Protein 4G9E (pdb70)

Nearest PDB structures (foldseek):
  4g8c-assembly1_A  TM=1.002E+00  e=3.676E-60  Ochrobactrum sp. T63
  4g9e-assembly2_B  TM=1.001E+00  e=2.141E-60  Ochrobactrum sp. T63
  4g8b-assembly2_B  TM=1.000E+00  e=3.129E-58  Ochrobactrum sp. T63
  4x00-assembly4_D  TM=8.350E-01  e=1.103E-16  Burkholderia cenocepacia J2315
  2yys-assembly2_B  TM=6.113E-01  e=2.308E-11  Thermus thermophilus HB8

Solvent-accessible surface area: 20676 Å² total; per-residue (Å²): 128,58,68,93,66,80,23,126,11,34,1,5,93,1,0,0,20,14,7,106,9,178,28,23,18,0,0,0,2,0,2,16,0,6,2,0,43,9,0,35,42,0,8,113,19,125,3,2,139,120,20,86,0,0,0,2,0,1,1,0,2,16,132,5,42,61,8,96,24,25,49,10,1,0,3,10,9,2,1,0,2,0,1,3,13,0,1,80,84,31,67,18,63,53,0,0,0,0,0,2,16,8,0,0,5,0,0,1,3,0,32,14,11,10,70,113,13,71,0,0,0,0,0,0,0,0,1,3,0,75,115,23,26,69,105,0,20,74,120,28,114,26,27,70,12,10,20,69,60,141,29,60,151,73,30,12,71,47,8,0,113,24,10,4,16,131,82,41,96,72,54,9,58,100,30,6,65,78,8,15,11,89,2,10,88,19,9,68,103,28,22,39,54,20,14,13,4,50,9,82,36,22,0,18,88,10,146,27,39,0,0,0,0,1,0,138,92,7,58,13,0,52,35,110,38,2,70,171,21,131,20,36,59,42,16,87,62,127,22,12,48,0,81,131,4,8,7,0,0,0,27,40,20,49,87,82,0,24,52,38,0,29,81,0,0,106,33,21,22,140,94,148,146,155,218,92,94,95,61,62,22,110,13,16,0,4,90,0,0,0,18,16,6,144,6,172,30,23,18,0,0,0,2,0,2,18,0,6,2,0,39,8,0,35,39,0,7,113,22,110,0,1,153,127,22,75,0,0,0,2,0,1,0,0,2,16,137,6,63,62,9,96,19,20,40,6,0,0,3,8,10,2,1,0,1,0,0,2,6,0,0,77,81,30,67,16,66,54,0,0,0,0,0,4,17,9,0,0,5,0,0,0,4,0,28,19,12,12,76,117,10,70,0,0,0,0,0,0,1,0,0,3,2,74,118,24,32,70,103,0,21,75,117,32,110,23,30,71,14,9,20,70,53,130,32,60,129,154,31,10,44,49,9,0,113,28,9,4,19,124,82,37,102,71,53,8,51,99,30,5,62,80,9,16,12,88,2,10,82,11,9,75,98,33,23,36,52,19,15,14,5,50,6,87,32,22,0,20,87,8,139,26,36,0,0,0,0,2,0,139,86,1,57,12,0,60,36,109,24,2,72,167,24,130,16,28,58,44,15,86,62,122,25,10,47,0,90,136,2,12,8,0,0,0,26,47,28,47,87,81,0,9,54,38,0,26,80,0,0,111,31,20,24,140,93,146,140,154,222

Structure (mmCIF, N/CA/C/O backbone):
data_4G9E
#
_entry.id   4G9E
#
_cell.length_a   42.164
_cell.length_b   129.523
_cell.length_c   44.312
_cell.angle_alpha   90.00
_cell.angle_beta   111.00
_cell.angle_gamma   90.00
#
_symmetry.space_group_name_H-M   'P 1 21 1'
#
loop_
_entity.id
_entity.type
_entity.pdbx_description
1 polymer 'Alpha/beta hydrolase fold protein'
2 non-polymer N-butanoyl-L-homoserine
3 water water
#
loop_
_atom_site.group_PDB
_atom_site.id
_atom_site.type_symbol
_atom_site.label_atom_id
_atom_site.label_alt_id
_atom_site.label_comp_id
_atom_site.label_asym_id
_atom_site.label_entity_id
_atom_site.label_seq_id
_atom_site.pdbx_PDB_ins_code
_atom_site.Cartn_x
_atom_site.Cartn_y
_atom_site.Cartn_z
_atom_site.occupancy
_atom_site.B_iso_or_equiv
_atom_site.auth_seq_id
_atom_site.auth_comp_id
_atom_site.auth_asym_id
_atom_site.auth_atom_id
_atom_site.pdbx_PDB_model_num
ATOM 1 N N . THR A 1 2 ? 12.594 18.933 18.389 1.00 23.78 2 THR A N 1
ATOM 2 C CA . THR A 1 2 ? 12.801 17.696 17.678 1.00 22.46 2 THR A CA 1
ATOM 3 C C . THR A 1 2 ? 12.103 16.539 18.420 1.00 20.11 2 THR A C 1
ATOM 4 O O . THR A 1 2 ? 12.323 16.368 19.585 1.00 21.60 2 THR A O 1
ATOM 8 N N . ILE A 1 3 ? 11.265 15.803 17.722 1.00 18.47 3 ILE A N 1
ATOM 9 C CA . ILE A 1 3 ? 10.715 14.571 18.266 1.00 16.92 3 ILE A CA 1
ATOM 10 C C . ILE A 1 3 ? 11.548 13.421 17.743 1.00 15.81 3 ILE A C 1
ATOM 11 O O . ILE A 1 3 ? 11.770 13.304 16.536 1.00 19.23 3 ILE A O 1
ATOM 16 N N . ASN A 1 4 ? 12.019 12.579 18.653 1.00 13.76 4 ASN A N 1
ATOM 17 C CA . ASN A 1 4 ? 12.833 11.441 18.269 1.00 15.11 4 ASN A CA 1
ATOM 18 C C . ASN A 1 4 ? 11.984 10.196 18.097 1.00 14.58 4 ASN A C 1
ATOM 19 O O . ASN A 1 4 ? 11.315 9.752 19.030 1.00 15.42 4 ASN A O 1
ATOM 24 N N . TYR A 1 5 ? 12.007 9.663 16.881 1.00 15.99 5 TYR A N 1
ATOM 25 C CA . TYR A 1 5 ? 11.255 8.475 16.523 1.00 15.94 5 TYR A CA 1
ATOM 26 C C . TYR A 1 5 ? 12.200 7.290 16.444 1.00 15.52 5 TYR A C 1
ATOM 27 O O . TYR A 1 5 ? 13.280 7.383 15.860 1.00 16.92 5 TYR A O 1
ATOM 36 N N . HIS A 1 6 ? 11.796 6.172 17.029 1.00 13.94 6 HIS A N 1
ATOM 37 C CA . HIS A 1 6 ? 12.569 4.953 16.869 1.00 14.07 6 HIS A CA 1
ATOM 38 C C . HIS A 1 6 ? 11.687 3.734 17.089 1.00 13.39 6 HIS A C 1
ATOM 39 O O . HIS A 1 6 ? 10.577 3.854 17.589 1.00 14.06 6 HIS A O 1
ATOM 46 N N . GLU A 1 7 ? 12.168 2.567 16.682 1.00 13.04 7 GLU A N 1
ATOM 47 C CA . GLU A 1 7 ? 11.371 1.352 16.764 1.00 14.05 7 GLU A CA 1
ATOM 48 C C . GLU A 1 7 ? 12.040 0.317 17.652 1.00 14.13 7 GLU A C 1
ATOM 49 O O . GLU A 1 7 ? 13.263 0.177 17.654 1.00 16.26 7 GLU A O 1
ATOM 55 N N . LEU A 1 8 ? 11.218 -0.385 18.424 1.00 12.52 8 LEU A N 1
ATOM 56 C CA . LEU A 1 8 ? 11.689 -1.428 19.322 1.00 12.88 8 LEU A CA 1
ATOM 57 C C . LEU A 1 8 ? 11.226 -2.791 18.842 1.00 13.80 8 LEU A C 1
ATOM 58 O O . LEU A 1 8 ? 10.067 -2.965 18.477 1.00 14.73 8 LEU A O 1
ATOM 63 N N . GLU A 1 9 ? 12.133 -3.760 18.858 1.00 14.36 9 GLU A N 1
ATOM 64 C CA . GLU A 1 9 ? 11.759 -5.141 18.608 1.00 15.77 9 GLU A CA 1
ATOM 65 C C . GLU A 1 9 ? 11.326 -5.763 19.928 1.00 14.86 9 GLU A C 1
ATOM 66 O O . GLU A 1 9 ? 12.149 -6.004 20.813 1.00 16.55 9 GLU A O 1
ATOM 72 N N . THR A 1 10 ? 10.027 -6.006 20.068 1.00 13.66 10 THR A N 1
ATOM 73 C CA . THR A 1 10 ? 9.497 -6.568 21.300 1.00 12.04 10 THR A CA 1
ATOM 74 C C . THR A 1 10 ? 8.892 -7.929 21.036 1.00 11.92 10 THR A C 1
ATOM 75 O O . THR A 1 10 ? 8.749 -8.350 19.887 1.00 13.56 10 THR A O 1
ATOM 79 N N . SER A 1 11 ? 8.511 -8.610 22.107 1.00 11.73 11 SER A N 1
ATOM 80 C CA . SER A 1 11 ? 7.885 -9.917 21.979 1.00 12.35 11 SER A CA 1
ATOM 81 C C . SER A 1 11 ? 6.526 -9.838 21.298 1.00 11.72 11 SER A C 1
ATOM 82 O O . SER A 1 11 ? 6.002 -10.863 20.861 1.00 13.20 11 SER A O 1
ATOM 85 N N . HIS A 1 12 ? 5.969 -8.630 21.206 1.00 11.71 12 HIS A N 1
ATOM 86 C CA . HIS A 1 12 ? 4.671 -8.418 20.584 1.00 12.68 12 HIS A CA 1
ATOM 87 C C . HIS A 1 12 ? 4.783 -8.037 19.116 1.00 12.94 12 HIS A C 1
ATOM 88 O O . HIS A 1 12 ? 3.790 -8.055 18.384 1.00 15.17 12 HIS A O 1
ATOM 95 N N . GLY A 1 13 ? 5.987 -7.678 18.692 1.00 12.66 13 GLY A N 1
ATOM 96 C CA . GLY A 1 13 ? 6.188 -7.123 17.369 1.00 13.35 13 GLY A CA 1
ATOM 97 C C . GLY A 1 13 ? 7.060 -5.884 17.436 1.00 13.34 13 GLY A C 1
ATOM 98 O O . GLY A 1 13 ? 7.633 -5.565 18.476 1.00 13.07 13 GLY A O 1
ATOM 99 N N . ARG A 1 14 ? 7.173 -5.185 16.317 1.00 12.91 14 ARG A N 1
ATOM 100 C CA . ARG A 1 14 ? 8.002 -3.993 16.265 1.00 13.49 14 ARG A CA 1
ATOM 101 C C . ARG A 1 14 ? 7.149 -2.794 16.648 1.00 12.34 14 ARG A C 1
ATOM 102 O O . ARG A 1 14 ? 6.175 -2.483 15.975 1.00 14.66 14 ARG A O 1
ATOM 110 N N . ILE A 1 15 ? 7.520 -2.137 17.740 1.00 11.17 15 ILE A N 1
ATOM 111 C CA A ILE A 1 15 ? 6.716 -1.043 18.261 0.57 11.13 15 ILE A CA 1
ATOM 112 C CA B ILE A 1 15 ? 6.740 -1.042 18.310 0.43 10.80 15 ILE A CA 1
ATOM 113 C C . ILE A 1 15 ? 7.377 0.308 18.011 1.00 10.55 15 ILE A C 1
ATOM 114 O O . ILE A 1 15 ? 8.544 0.527 18.344 1.00 12.04 15 ILE A O 1
ATOM 123 N N . ALA A 1 16 ? 6.614 1.204 17.395 1.00 10.03 16 ALA A N 1
ATOM 124 C CA . ALA A 1 16 ? 7.078 2.554 17.115 1.00 11.18 16 ALA A CA 1
ATOM 125 C C . ALA A 1 16 ? 6.979 3.406 18.377 1.00 10.35 16 ALA A C 1
ATOM 126 O O . ALA A 1 16 ? 5.985 3.335 19.103 1.00 10.38 16 ALA A O 1
ATOM 128 N N . VAL A 1 17 ? 8.004 4.220 18.626 1.00 10.24 17 VAL A N 1
ATOM 129 C CA . VAL A 1 17 ? 8.064 5.070 19.811 1.00 11.01 17 VAL A CA 1
ATOM 130 C C . VAL A 1 17 ? 8.469 6.490 19.427 1.00 11.13 17 VAL A C 1
ATOM 131 O O . VAL A 1 17 ? 9.446 6.684 18.711 1.00 12.53 17 VAL A O 1
ATOM 135 N N . ARG A 1 18 ? 7.706 7.472 19.897 1.00 10.99 18 ARG A N 1
ATOM 136 C CA . ARG A 1 18 ? 8.056 8.880 19.731 1.00 10.39 18 ARG A CA 1
ATOM 137 C C . ARG A 1 18 ? 8.428 9.421 21.090 1.00 9.96 18 ARG A C 1
ATOM 138 O O . ARG A 1 18 ? 7.728 9.162 22.063 1.00 10.92 18 ARG A O 1
ATOM 146 N N . GLU A 1 19 ? 9.512 10.186 21.156 1.00 10.36 19 GLU A N 1
ATOM 147 C CA . GLU A 1 19 ? 9.915 10.802 22.411 1.00 10.44 19 GLU A CA 1
ATOM 148 C C . GLU A 1 19 ? 10.261 12.264 22.200 1.00 10.88 19 GLU A C 1
ATOM 149 O O . GLU A 1 19 ? 10.933 12.629 21.231 1.00 13.24 19 GLU A O 1
ATOM 155 N N . SER A 1 20 ? 9.810 13.106 23.118 1.00 10.25 20 SER A N 1
ATOM 156 C CA . SER A 1 20 ? 10.273 14.483 23.144 1.00 10.81 20 SER A CA 1
ATOM 157 C C . SER A 1 20 ? 11.667 14.544 23.777 1.00 10.95 20 SER A C 1
ATOM 158 O O . SER A 1 20 ? 12.158 13.552 24.322 1.00 11.61 20 SER A O 1
ATOM 161 N N . GLU A 1 21 ? 12.303 15.709 23.698 1.00 12.78 21 GLU A N 1
ATOM 162 C CA . GLU A 1 21 ? 13.640 15.890 24.257 1.00 13.38 21 GLU A CA 1
ATOM 163 C C . GLU A 1 21 ? 13.622 16.541 25.637 1.00 12.74 21 GLU A C 1
ATOM 164 O O . GLU A 1 21 ? 14.649 16.996 26.123 1.00 13.49 21 GLU A O 1
ATOM 170 N N . GLY A 1 22 ? 12.460 16.567 26.281 1.00 12.18 22 GLY A N 1
ATOM 171 C CA . GLY A 1 22 ? 12.368 17.103 27.626 1.00 11.64 22 GLY A CA 1
ATOM 172 C C . GLY A 1 22 ? 13.302 16.409 28.600 1.00 11.62 22 GLY A C 1
ATOM 173 O O . GLY A 1 22 ? 13.472 15.188 28.551 1.00 12.86 22 GLY A O 1
ATOM 174 N N . GLU A 1 23 ? 13.900 17.199 29.485 1.00 11.56 23 GLU A N 1
ATOM 175 C CA . GLU A 1 23 ? 14.855 16.710 30.478 1.00 12.99 23 GLU A CA 1
ATOM 176 C C . GLU A 1 23 ? 14.184 16.220 31.751 1.00 12.24 23 GLU A C 1
ATOM 177 O O . GLU A 1 23 ? 14.825 15.589 32.586 1.00 14.28 23 GLU A O 1
ATOM 183 N N . GLY A 1 24 ? 12.905 16.537 31.911 1.00 10.96 24 GLY A N 1
ATOM 184 C CA . GLY A 1 24 ? 12.201 16.250 33.144 1.00 11.46 24 GLY A CA 1
ATOM 185 C C . GLY A 1 24 ? 11.691 14.829 33.239 1.00 10.58 24 GLY A C 1
ATOM 186 O O . GLY A 1 24 ? 11.954 13.993 32.372 1.00 12.30 24 GLY A O 1
ATOM 187 N N . ALA A 1 25 ? 10.947 14.569 34.308 1.00 9.82 25 ALA A N 1
ATOM 188 C CA . ALA A 1 25 ? 10.355 13.263 34.559 1.00 10.53 25 ALA A CA 1
ATOM 189 C C . ALA A 1 25 ? 9.604 12.722 33.336 1.00 9.90 25 ALA A C 1
ATOM 190 O O . ALA A 1 25 ? 9.008 13.470 32.570 1.00 10.94 25 ALA A O 1
ATOM 192 N N . PRO A 1 26 ? 9.630 11.402 33.145 1.00 9.00 26 PRO A N 1
ATOM 193 C CA . PRO A 1 26 ? 8.955 10.810 31.987 1.00 9.21 26 PRO A CA 1
ATOM 194 C C . PRO A 1 26 ? 7.438 10.678 32.136 1.00 8.25 26 PRO A C 1
ATOM 195 O O . PRO A 1 26 ? 6.918 10.399 33.219 1.00 8.45 26 PRO A O 1
ATOM 199 N N . LEU A 1 27 ? 6.753 10.866 31.010 1.00 8.02 27 LEU A N 1
ATOM 200 C CA . LEU A 1 27 ? 5.314 10.682 30.875 1.00 7.34 27 LEU A CA 1
ATOM 201 C C . LEU A 1 27 ? 5.074 9.731 29.714 1.00 7.51 27 LEU A C 1
ATOM 202 O O . LEU A 1 27 ? 5.437 10.041 28.581 1.00 9.04 27 LEU A O 1
ATOM 207 N N . LEU A 1 28 ? 4.482 8.576 30.000 1.00 7.41 28 LEU A N 1
ATOM 208 C CA . LEU A 1 28 ? 4.038 7.664 28.958 1.00 7.69 28 LEU A CA 1
ATOM 209 C C . LEU A 1 28 ? 2.608 8.036 28.592 1.00 6.71 28 LEU A C 1
ATOM 210 O O . LEU A 1 28 ? 1.740 8.060 29.460 1.00 8.02 28 LEU A O 1
ATOM 215 N N . MET A 1 29 ? 2.371 8.336 27.317 1.00 7.14 29 MET A N 1
ATOM 216 C CA . MET A 1 29 ? 1.029 8.634 26.821 1.00 6.58 29 MET A CA 1
ATOM 217 C C . MET A 1 29 ? 0.575 7.473 25.950 1.00 6.83 29 MET A C 1
ATOM 218 O O . MET A 1 29 ? 1.277 7.112 25.005 1.00 7.92 29 MET A O 1
ATOM 223 N N . ILE A 1 30 ? -0.585 6.900 26.273 1.00 6.54 30 ILE A N 1
ATOM 224 C CA . ILE A 1 30 ? -1.099 5.722 25.580 1.00 6.48 30 ILE A CA 1
ATOM 225 C C . ILE A 1 30 ? -2.374 6.095 24.826 1.00 6.38 30 ILE A C 1
ATOM 226 O O . ILE A 1 30 ? -3.363 6.518 25.426 1.00 6.90 30 ILE A O 1
ATOM 231 N N . HIS A 1 31 ? -2.331 5.935 23.507 1.00 6.94 31 HIS A N 1
ATOM 232 C CA . HIS A 1 31 ? -3.433 6.328 22.635 1.00 7.00 31 HIS A CA 1
ATOM 233 C C . HIS A 1 31 ? -4.635 5.386 22.707 1.00 7.54 31 HIS A C 1
ATOM 234 O O . HIS A 1 31 ? -4.611 4.338 23.362 1.00 8.60 31 HIS A O 1
ATOM 241 N N . GLY A 1 32 ? -5.694 5.787 22.011 1.00 8.46 32 GLY A N 1
ATOM 242 C CA . GLY A 1 32 ? -6.954 5.072 22.028 1.00 9.95 32 GLY A CA 1
ATOM 243 C C . GLY A 1 32 ? -7.161 4.094 20.889 1.00 8.75 32 GLY A C 1
ATOM 244 O O . GLY A 1 32 ? -6.280 3.856 20.062 1.00 8.71 32 GLY A O 1
ATOM 245 N N . ASN A 1 33 ? -8.354 3.520 20.871 1.00 8.80 33 ASN A N 1
ATOM 246 C CA . ASN A 1 33 ? -8.760 2.536 19.879 1.00 9.30 33 ASN A CA 1
ATOM 247 C C . ASN A 1 33 ? -8.593 3.092 18.465 1.00 9.28 33 ASN A C 1
ATOM 248 O O . ASN A 1 33 ? -9.162 4.134 18.126 1.00 10.17 33 ASN A O 1
ATOM 253 N N . SER A 1 34 ? -7.795 2.399 17.654 1.00 9.68 34 SER A N 1
ATOM 254 C CA . SER A 1 34 ? -7.601 2.745 16.244 1.00 9.90 34 SER A CA 1
ATOM 255 C C . SER A 1 34 ? -6.860 4.058 16.037 1.00 9.76 34 SER A C 1
ATOM 256 O O . SER A 1 34 ? -6.907 4.635 14.951 1.00 11.49 34 SER A O 1
ATOM 259 N N . SER A 1 35 ? -6.166 4.518 17.075 1.00 9.47 35 SER A N 1
ATOM 260 C CA . SER A 1 35 ? -5.413 5.760 16.980 1.00 9.80 35 SER A CA 1
ATOM 261 C C . SER A 1 35 ? -3.919 5.460 16.890 1.00 9.21 35 SER A C 1
ATOM 262 O O . SER A 1 35 ? -3.514 4.385 16.443 1.00 9.75 35 SER A O 1
ATOM 265 N N A SER A 1 36 ? -3.114 6.428 17.315 0.60 9.30 36 SER A N 1
ATOM 266 N N B SER A 1 36 ? -3.105 6.422 17.300 0.40 9.18 36 SER A N 1
ATOM 267 C CA A SER A 1 36 ? -1.662 6.362 17.233 0.60 9.67 36 SER A CA 1
ATOM 268 C CA B SER A 1 36 ? -1.665 6.234 17.363 0.40 9.52 36 SER A CA 1
ATOM 269 C C A SER A 1 36 ? -1.087 7.362 18.230 0.60 9.36 36 SER A C 1
ATOM 270 C C B SER A 1 36 ? -1.074 7.349 18.204 0.40 9.07 36 SER A C 1
ATOM 271 O O A SER A 1 36 ? -1.757 8.332 18.583 0.60 9.11 36 SER A O 1
ATOM 272 O O B SER A 1 36 ? -1.707 8.387 18.404 0.40 8.65 36 SER A O 1
ATOM 277 N N . GLY A 1 37 ? 0.144 7.136 18.685 1.00 9.60 37 GLY A N 1
ATOM 278 C CA . GLY A 1 37 ? 0.832 8.121 19.507 1.00 9.36 37 GLY A CA 1
ATOM 279 C C . GLY A 1 37 ? 1.001 9.469 18.817 1.00 9.48 37 GLY A C 1
ATOM 280 O O . GLY A 1 37 ? 1.200 10.491 19.477 1.00 9.41 37 GLY A O 1
ATOM 281 N N . ALA A 1 38 ? 0.927 9.486 17.489 1.00 10.16 38 ALA A N 1
ATOM 282 C CA . ALA A 1 38 ? 1.009 10.734 16.727 1.00 11.06 38 ALA A CA 1
ATOM 283 C C . ALA A 1 38 ? -0.103 11.712 17.113 1.00 10.43 38 ALA A C 1
ATOM 284 O O . ALA A 1 38 ? 0.037 12.923 16.933 1.00 10.63 38 ALA A O 1
ATOM 286 N N . ILE A 1 39 ? -1.198 11.187 17.663 1.00 9.62 39 ILE A N 1
ATOM 287 C CA . ILE A 1 39 ? -2.341 12.010 18.067 1.00 9.41 39 ILE A CA 1
ATOM 288 C C . ILE A 1 39 ? -1.958 12.988 19.179 1.00 8.99 39 ILE A C 1
ATOM 289 O O . ILE A 1 39 ? -2.629 13.997 19.394 1.00 9.71 39 ILE A O 1
ATOM 294 N N . PHE A 1 40 ? -0.867 12.690 19.879 1.00 8.56 40 PHE A N 1
ATOM 295 C CA . PHE A 1 40 ? -0.418 13.510 21.002 1.00 9.52 40 PHE A CA 1
ATOM 296 C C . PHE A 1 40 ? 0.574 14.596 20.594 1.00 9.97 40 PHE A C 1
ATOM 297 O O . PHE A 1 40 ? 1.285 15.151 21.432 1.00 10.06 40 PHE A O 1
ATOM 305 N N . ALA A 1 41 ? 0.602 14.917 19.307 1.00 10.78 41 ALA A N 1
ATOM 306 C CA . ALA A 1 41 ? 1.410 16.030 18.812 1.00 11.77 41 ALA A CA 1
ATOM 307 C C . ALA A 1 41 ? 1.360 17.289 19.694 1.00 11.12 41 ALA A C 1
ATOM 308 O O . ALA A 1 41 ? 2.391 17.908 19.932 1.00 11.59 41 ALA A O 1
ATOM 310 N N . PRO A 1 42 ? 0.164 17.696 20.167 1.00 10.77 42 PRO A N 1
ATOM 311 C CA . PRO A 1 42 ? 0.156 18.939 20.960 1.00 10.72 42 PRO A CA 1
ATOM 312 C C . PRO A 1 42 ? 1.017 18.854 22.222 1.00 10.92 42 PRO A C 1
ATOM 313 O O . PRO A 1 42 ? 1.624 19.846 22.623 1.00 12.21 42 PRO A O 1
ATOM 317 N N . GLN A 1 43 ? 1.059 17.678 22.839 1.00 9.39 43 GLN A N 1
ATOM 318 C CA . GLN A 1 43 ? 1.866 17.466 24.029 1.00 9.42 43 GLN A CA 1
ATOM 319 C C . GLN A 1 43 ? 3.321 17.205 23.667 1.00 10.04 43 GLN A C 1
ATOM 320 O O . GLN A 1 43 ? 4.218 17.796 24.264 1.00 12.70 43 GLN A O 1
ATOM 326 N N . LEU A 1 44 ? 3.559 16.341 22.685 1.00 10.23 44 LEU A N 1
ATOM 327 C CA . LEU A 1 44 ? 4.921 16.048 22.248 1.00 11.28 44 LEU A CA 1
ATOM 328 C C . LEU A 1 44 ? 5.690 17.304 21.868 1.00 12.40 44 LEU A C 1
ATOM 329 O O . LEU A 1 44 ? 6.845 17.465 22.242 1.00 13.56 44 LEU A O 1
ATOM 334 N N . GLU A 1 45 ? 5.039 18.180 21.111 1.00 12.45 45 GLU A N 1
ATOM 335 C CA . GLU A 1 45 ? 5.698 19.328 20.498 1.00 14.68 45 GLU A CA 1
ATOM 336 C C . GLU A 1 45 ? 5.520 20.630 21.275 1.00 14.95 45 GLU A C 1
ATOM 337 O O . GLU A 1 45 ? 6.167 21.631 20.971 1.00 18.63 45 GLU A O 1
ATOM 343 N N . GLY A 1 46 ? 4.637 20.618 22.266 1.00 12.62 46 GLY A N 1
ATOM 344 C CA . GLY A 1 46 ? 4.335 21.809 23.038 1.00 12.80 46 GLY A CA 1
ATOM 345 C C . GLY A 1 46 ? 5.038 21.876 24.377 1.00 12.72 46 GLY A C 1
ATOM 346 O O . GLY A 1 46 ? 6.053 21.214 24.599 1.00 13.30 46 GLY A O 1
ATOM 347 N N . GLU A 1 47 ? 4.462 22.669 25.267 1.00 13.58 47 GLU A N 1
ATOM 348 C CA . GLU A 1 47 ? 5.106 22.965 26.543 1.00 14.94 47 GLU A CA 1
ATOM 349 C C . GLU A 1 47 ? 5.326 21.682 27.395 1.00 12.74 47 GLU A C 1
ATOM 350 O O . GLU A 1 47 ? 6.301 21.573 28.114 1.00 13.55 47 GLU A O 1
ATOM 356 N N . ILE A 1 48 ? 4.386 20.739 27.286 1.00 11.52 48 ILE A N 1
ATOM 357 C CA . ILE A 1 48 ? 4.516 19.512 28.056 1.00 10.73 48 ILE A CA 1
ATOM 358 C C . ILE A 1 48 ? 5.790 18.762 27.644 1.00 9.78 48 ILE A C 1
ATOM 359 O O . ILE A 1 48 ? 6.618 18.405 28.488 1.00 10.37 48 ILE A O 1
ATOM 364 N N . GLY A 1 49 ? 5.937 18.533 26.341 1.00 9.93 49 GLY A N 1
ATOM 365 C CA . GLY A 1 49 ? 7.076 17.812 25.802 1.00 9.86 49 GLY A CA 1
ATOM 366 C C . GLY A 1 49 ? 8.394 18.553 25.873 1.00 9.84 49 GLY A C 1
ATOM 367 O O . GLY A 1 49 ? 9.463 17.933 25.855 1.00 10.19 49 GLY A O 1
ATOM 368 N N . LYS A 1 50 ? 8.332 19.878 25.920 1.00 11.06 50 LYS A N 1
ATOM 369 C CA . LYS A 1 50 ? 9.557 20.652 26.097 1.00 11.73 50 LYS A CA 1
ATOM 370 C C . LYS A 1 50 ? 10.145 20.501 27.491 1.00 11.24 50 LYS A C 1
ATOM 371 O O . LYS A 1 50 ? 11.325 20.524 27.629 1.00 12.79 50 LYS A O 1
ATOM 377 N N A LYS A 1 51 ? 9.294 20.300 28.486 0.52 9.99 51 LYS A N 1
ATOM 378 N N B LYS A 1 51 ? 9.285 20.290 28.483 0.48 10.92 51 LYS A N 1
ATOM 379 C CA A LYS A 1 51 ? 9.788 20.147 29.848 0.52 9.19 51 LYS A CA 1
ATOM 380 C CA B LYS A 1 51 ? 9.727 20.183 29.874 0.48 11.11 51 LYS A CA 1
ATOM 381 C C A LYS A 1 51 ? 10.031 18.693 30.224 0.52 8.80 51 LYS A C 1
ATOM 382 C C B LYS A 1 51 ? 9.947 18.746 30.347 0.48 9.92 51 LYS A C 1
ATOM 383 O O A LYS A 1 51 ? 11.096 18.337 30.740 0.52 9.42 51 LYS A O 1
ATOM 384 O O B LYS A 1 51 ? 10.920 18.456 31.053 0.48 10.35 51 LYS A O 1
ATOM 395 N N . TRP A 1 52 ? 9.025 17.863 29.971 1.00 9.30 52 TRP A N 1
ATOM 396 C CA . TRP A 1 52 ? 9.029 16.487 30.429 1.00 8.67 52 TRP A CA 1
ATOM 397 C C . TRP A 1 52 ? 9.336 15.558 29.275 1.00 8.38 52 TRP A C 1
ATOM 398 O O . TRP A 1 52 ? 9.115 15.902 28.115 1.00 9.42 52 TRP A O 1
ATOM 409 N N . ARG A 1 53 ? 9.872 14.383 29.595 1.00 8.68 53 ARG A N 1
ATOM 410 C CA . ARG A 1 53 ? 10.173 13.393 28.571 1.00 8.70 53 ARG A CA 1
ATOM 411 C C . ARG A 1 53 ? 8.891 12.652 28.204 1.00 8.58 53 ARG A C 1
ATOM 412 O O . ARG A 1 53 ? 8.495 11.697 28.869 1.00 9.21 53 ARG A O 1
ATOM 420 N N . VAL A 1 54 ? 8.230 13.121 27.153 1.00 8.67 54 VAL A N 1
ATOM 421 C CA . VAL A 1 54 ? 6.977 12.522 26.713 1.00 8.94 54 VAL A CA 1
ATOM 422 C C . VAL A 1 54 ? 7.273 11.357 25.774 1.00 8.66 54 VAL A C 1
ATOM 423 O O . VAL A 1 54 ? 8.029 11.504 24.810 1.00 9.69 54 VAL A O 1
ATOM 427 N N . ILE A 1 55 ? 6.687 10.201 26.082 1.00 8.33 55 ILE A N 1
ATOM 428 C CA . ILE A 1 55 ? 6.889 8.968 25.329 1.00 8.89 55 ILE A CA 1
ATOM 429 C C . ILE A 1 55 ? 5.531 8.532 24.809 1.00 7.82 55 ILE A C 1
ATOM 430 O O . ILE A 1 55 ? 4.626 8.280 25.598 1.00 8.05 55 ILE A O 1
ATOM 435 N N . ALA A 1 56 ? 5.390 8.466 23.485 1.00 8.24 56 ALA A N 1
ATOM 436 C CA . ALA A 1 56 ? 4.099 8.183 22.851 1.00 8.82 56 ALA A CA 1
ATOM 437 C C . ALA A 1 56 ? 4.254 7.066 21.831 1.00 9.08 56 ALA A C 1
ATOM 438 O O . ALA A 1 56 ? 4.526 7.327 20.659 1.00 10.53 56 ALA A O 1
ATOM 440 N N . PRO A 1 57 ? 4.111 5.811 22.281 1.00 8.58 57 PRO A N 1
ATOM 441 C CA . PRO A 1 57 ? 4.266 4.675 21.367 1.00 9.66 57 PRO A CA 1
ATOM 442 C C . PRO A 1 57 ? 3.005 4.406 20.570 1.00 9.57 57 PRO A C 1
ATOM 443 O O . PRO A 1 57 ? 1.958 4.994 20.810 1.00 10.97 57 PRO A O 1
ATOM 447 N N . ASP A 1 58 ? 3.123 3.501 19.611 1.00 8.88 58 ASP A N 1
ATOM 448 C CA . ASP A 1 58 ? 1.965 2.957 18.922 1.00 9.04 58 ASP A CA 1
ATOM 449 C C . ASP A 1 58 ? 1.731 1.534 19.413 1.00 8.86 58 ASP A C 1
ATOM 450 O O . ASP A 1 58 ? 2.647 0.710 19.426 1.00 9.33 58 ASP A O 1
ATOM 455 N N . LEU A 1 59 ? 0.508 1.249 19.840 1.00 8.27 59 LEU A N 1
ATOM 456 C CA . LEU A 1 59 ? 0.158 -0.113 20.215 1.00 8.47 59 LEU A CA 1
ATOM 457 C C . LEU A 1 59 ? 0.356 -1.066 19.043 1.00 8.66 59 LEU A C 1
ATOM 458 O O . LEU A 1 59 ? 0.226 -0.666 17.883 1.00 8.76 59 LEU A O 1
ATOM 463 N N . PRO A 1 60 ? 0.648 -2.340 19.335 1.00 8.42 60 PRO A N 1
ATOM 464 C CA . PRO A 1 60 ? 0.617 -3.349 18.272 1.00 9.66 60 PRO A CA 1
ATOM 465 C C . PRO A 1 60 ? -0.671 -3.203 17.465 1.00 9.30 60 PRO A C 1
ATOM 466 O O . PRO A 1 60 ? -1.732 -2.957 18.039 1.00 9.73 60 PRO A O 1
ATOM 470 N N . GLY A 1 61 ? -0.573 -3.359 16.147 1.00 9.75 61 GLY A N 1
ATOM 471 C CA . GLY A 1 61 ? -1.725 -3.251 15.269 1.00 10.21 61 GLY A CA 1
ATOM 472 C C . GLY A 1 61 ? -2.164 -1.834 14.946 1.00 9.91 61 GLY A C 1
ATOM 473 O O . GLY A 1 61 ? -3.149 -1.652 14.237 1.00 10.91 61 GLY A O 1
ATOM 474 N N . HIS A 1 62 ? -1.440 -0.843 15.466 1.00 9.99 62 HIS A N 1
ATOM 475 C CA . HIS A 1 62 ? -1.817 0.558 15.336 1.00 9.86 62 HIS A CA 1
ATOM 476 C C . HIS A 1 62 ? -0.658 1.403 14.821 1.00 9.82 62 HIS A C 1
ATOM 477 O O . HIS A 1 62 ? 0.513 1.078 15.026 1.00 9.88 62 HIS A O 1
ATOM 484 N N . GLY A 1 63 ? -0.991 2.517 14.182 1.00 10.51 63 GLY A N 1
ATOM 485 C CA . GLY A 1 63 ? 0.015 3.475 13.768 1.00 11.20 63 GLY A CA 1
ATOM 486 C C . GLY A 1 63 ? 1.146 2.858 12.971 1.00 11.20 63 GLY A C 1
ATOM 487 O O . GLY A 1 63 ? 0.924 2.108 12.017 1.00 11.83 63 GLY A O 1
ATOM 488 N N . LYS A 1 64 ? 2.353 3.201 13.344 1.00 11.22 64 LYS A N 1
ATOM 489 C CA . LYS A 1 64 ? 3.561 2.749 12.678 1.00 12.80 64 LYS A CA 1
ATOM 490 C C . LYS A 1 64 ? 4.135 1.448 13.294 1.00 12.89 64 LYS A C 1
ATOM 491 O O . LYS A 1 64 ? 5.159 0.999 12.908 1.00 15.28 64 LYS A O 1
ATOM 497 N N . SER A 1 65 ? 3.466 0.895 14.290 1.00 11.18 65 SER A N 1
ATOM 498 C CA . SER A 1 65 ? 3.858 -0.407 14.814 1.00 11.19 65 SER A CA 1
ATOM 499 C C . SER A 1 65 ? 3.391 -1.490 13.861 1.00 10.91 65 SER A C 1
ATOM 500 O O . SER A 1 65 ? 2.481 -1.270 13.069 1.00 11.99 65 SER A O 1
ATOM 503 N N . THR A 1 66 ? 4.016 -2.660 13.933 1.00 11.69 66 THR A N 1
ATOM 504 C CA . THR A 1 66 ? 3.542 -3.794 13.154 1.00 11.92 66 THR A CA 1
ATOM 505 C C . THR A 1 66 ? 2.291 -4.359 13.796 1.00 11.22 66 THR A C 1
ATOM 506 O O . THR A 1 66 ? 1.989 -4.079 14.962 1.00 11.98 66 THR A O 1
ATOM 510 N N . ASP A 1 67 ? 1.549 -5.146 13.031 1.00 11.15 67 ASP A N 1
ATOM 511 C CA . ASP A 1 67 ? 0.516 -5.962 13.638 1.00 11.95 67 ASP A CA 1
ATOM 512 C C . ASP A 1 67 ? 1.173 -6.870 14.676 1.00 12.99 67 ASP A C 1
ATOM 513 O O . ASP A 1 67 ? 2.378 -7.117 14.632 1.00 14.05 67 ASP A O 1
ATOM 518 N N . ALA A 1 68 ? 0.384 -7.345 15.628 1.00 11.60 68 ALA A N 1
ATOM 519 C CA . ALA A 1 68 ? 0.900 -8.232 16.664 1.00 11.20 68 ALA A CA 1
ATOM 520 C C . ALA A 1 68 ? 1.422 -9.533 16.073 1.00 11.90 68 ALA A C 1
ATOM 521 O O . ALA A 1 68 ? 0.814 -10.106 15.169 1.00 13.48 68 ALA A O 1
ATOM 523 N N . ILE A 1 69 ? 2.536 -10.016 16.612 1.00 11.59 69 ILE A N 1
ATOM 524 C CA . ILE A 1 69 ? 3.024 -11.350 16.279 1.00 12.29 69 ILE A CA 1
ATOM 525 C C . ILE A 1 69 ? 1.934 -12.374 16.596 1.00 12.11 69 ILE A C 1
ATOM 526 O O . ILE A 1 69 ? 1.697 -13.305 15.824 1.00 13.57 69 ILE A O 1
ATOM 531 N N . ASP A 1 70 ? 1.263 -12.174 17.729 1.00 11.64 70 ASP A N 1
ATOM 532 C CA . ASP A 1 70 ? 0.221 -13.080 18.205 1.00 11.15 70 ASP A CA 1
ATOM 533 C C . ASP A 1 70 ? -0.981 -12.260 18.668 1.00 10.58 70 ASP A C 1
ATOM 534 O O . ASP A 1 70 ? -1.032 -11.814 19.815 1.00 10.79 70 ASP A O 1
ATOM 539 N N . PRO A 1 71 ? -1.950 -12.039 17.765 1.00 10.28 71 PRO A N 1
ATOM 540 C CA . PRO A 1 71 ? -3.153 -11.277 18.118 1.00 10.41 71 PRO A CA 1
ATOM 541 C C . PRO A 1 71 ? -3.861 -11.800 19.367 1.00 10.27 71 PRO A C 1
ATOM 542 O O . PRO A 1 71 ? -4.433 -11.007 20.123 1.00 10.91 71 PRO A O 1
ATOM 546 N N . ASP A 1 72 ? -3.813 -13.113 19.587 1.00 10.73 72 ASP A N 1
ATOM 547 C CA . ASP A 1 72 ? -4.495 -13.726 20.722 1.00 11.05 72 ASP A CA 1
ATOM 548 C C . ASP A 1 72 ? -3.861 -13.341 22.064 1.00 10.84 72 ASP A C 1
ATOM 549 O O . ASP A 1 72 ? -4.509 -13.386 23.109 1.00 11.26 72 ASP A O 1
ATOM 554 N N . ARG A 1 73 ? -2.585 -12.987 22.031 1.00 10.67 73 ARG A N 1
ATOM 555 C CA . ARG A 1 73 ? -1.893 -12.532 23.225 1.00 11.67 73 ARG A CA 1
ATOM 556 C C . ARG A 1 73 ? -1.991 -11.021 23.385 1.00 11.56 73 ARG A C 1
ATOM 557 O O . ARG A 1 73 ? -2.174 -10.515 24.489 1.00 14.47 73 ARG A O 1
ATOM 565 N N . SER A 1 74 ? -1.849 -10.298 22.281 1.00 10.17 74 SER A N 1
ATOM 566 C CA . SER A 1 74 ? -1.602 -8.857 22.349 1.00 9.86 74 SER A CA 1
ATOM 567 C C . SER A 1 74 ? -2.833 -7.962 22.378 1.00 8.98 74 SER A C 1
ATOM 568 O O . SER A 1 74 ? -2.819 -6.912 23.029 1.00 9.41 74 SER A O 1
ATOM 571 N N . TYR A 1 75 ? -3.873 -8.346 21.643 1.00 8.69 75 TYR A N 1
ATOM 572 C CA . TYR A 1 75 ? -4.992 -7.441 21.411 1.00 8.98 75 TYR A CA 1
ATOM 573 C C . TYR A 1 75 ? -6.038 -7.561 22.515 1.00 8.34 75 TYR A C 1
ATOM 574 O O . TYR A 1 75 ? -7.106 -8.154 22.331 1.00 9.65 75 TYR A O 1
ATOM 583 N N . SER A 1 76 ? -5.701 -7.013 23.675 1.00 8.14 76 SER A N 1
ATOM 584 C CA . SER A 1 76 ? -6.610 -6.959 24.807 1.00 7.52 76 SER A CA 1
ATOM 585 C C . SER A 1 76 ? -6.077 -5.894 25.739 1.00 6.97 76 SER A C 1
ATOM 586 O O . SER A 1 76 ? -4.903 -5.537 25.675 1.00 7.22 76 SER A O 1
ATOM 589 N N . MET A 1 77 ? -6.923 -5.389 26.620 1.00 7.25 77 MET A N 1
ATOM 590 C CA . MET A 1 77 ? -6.453 -4.366 27.538 1.00 7.56 77 MET A CA 1
ATOM 591 C C . MET A 1 77 ? -5.233 -4.839 28.338 1.00 7.43 77 MET A C 1
ATOM 592 O O . MET A 1 77 ? -4.259 -4.103 28.499 1.00 7.97 77 MET A O 1
ATOM 597 N N . GLU A 1 78 ? -5.280 -6.079 28.820 1.00 7.21 78 GLU A N 1
ATOM 598 C CA . GLU A 1 78 ? -4.173 -6.628 29.591 1.00 7.47 78 GLU A CA 1
ATOM 599 C C . GLU A 1 78 ? -2.962 -6.951 28.704 1.00 7.23 78 GLU A C 1
ATOM 600 O O . GLU A 1 78 ? -1.824 -6.777 29.135 1.00 7.53 78 GLU A O 1
ATOM 606 N N . GLY A 1 79 ? -3.193 -7.406 27.473 1.00 7.27 79 GLY A N 1
ATOM 607 C CA . GLY A 1 79 ? -2.105 -7.666 26.548 1.00 7.49 79 GLY A CA 1
ATOM 608 C C . GLY A 1 79 ? -1.363 -6.408 26.150 1.00 7.20 79 GLY A C 1
ATOM 609 O O . GLY A 1 79 ? -0.127 -6.398 26.065 1.00 7.79 79 GLY A O 1
ATOM 610 N N . TYR A 1 80 ? -2.112 -5.345 25.886 1.00 6.71 80 TYR A N 1
ATOM 611 C CA . TYR A 1 80 ? -1.501 -4.053 25.602 1.00 6.95 80 TYR A CA 1
ATOM 612 C C . TYR A 1 80 ? -0.722 -3.539 26.818 1.00 6.66 80 TYR A C 1
ATOM 613 O O . TYR A 1 80 ? 0.337 -2.929 26.674 1.00 7.05 80 TYR A O 1
ATOM 622 N N . ALA A 1 81 ? -1.248 -3.782 28.012 1.00 6.52 81 ALA A N 1
ATOM 623 C CA . ALA A 1 81 ? -0.542 -3.385 29.228 1.00 6.79 81 ALA A CA 1
ATOM 624 C C . ALA A 1 81 ? 0.774 -4.138 29.345 1.00 7.24 81 ALA A C 1
ATOM 625 O O . ALA A 1 81 ? 1.795 -3.563 29.735 1.00 7.57 81 ALA A O 1
ATOM 627 N N A ASP A 1 82 ? 0.765 -5.434 29.020 0.72 7.17 82 ASP A N 1
ATOM 628 N N B ASP A 1 82 ? 0.742 -5.410 28.971 0.28 7.44 82 ASP A N 1
ATOM 629 C CA A ASP A 1 82 ? 2.007 -6.198 28.981 0.72 7.85 82 ASP A CA 1
ATOM 630 C CA B ASP A 1 82 ? 1.931 -6.239 28.955 0.28 7.75 82 ASP A CA 1
ATOM 631 C C A ASP A 1 82 ? 2.971 -5.576 27.980 0.72 7.86 82 ASP A C 1
ATOM 632 C C B ASP A 1 82 ? 2.955 -5.707 27.948 0.28 7.32 82 ASP A C 1
ATOM 633 O O A ASP A 1 82 ? 4.145 -5.365 28.287 0.72 8.45 82 ASP A O 1
ATOM 634 O O B ASP A 1 82 ? 4.155 -5.684 28.224 0.28 6.77 82 ASP A O 1
ATOM 643 N N . ALA A 1 83 ? 2.473 -5.271 26.787 1.00 7.86 83 ALA A N 1
ATOM 644 C CA . ALA A 1 83 ? 3.331 -4.704 25.750 1.00 8.76 83 ALA A CA 1
ATOM 645 C C . ALA A 1 83 ? 3.951 -3.374 26.188 1.00 8.00 83 ALA A C 1
ATOM 646 O O . ALA A 1 83 ? 5.144 -3.139 25.989 1.00 8.82 83 ALA A O 1
ATOM 648 N N . MET A 1 84 ? 3.142 -2.499 26.774 1.00 7.87 84 MET A N 1
ATOM 649 C CA . MET A 1 84 ? 3.666 -1.210 27.201 1.00 8.40 84 MET A CA 1
ATOM 650 C C . MET A 1 84 ? 4.655 -1.363 28.353 1.00 8.44 84 MET A C 1
ATOM 651 O O . MET A 1 84 ? 5.618 -0.609 28.453 1.00 8.43 84 MET A O 1
ATOM 656 N N . THR A 1 85 ? 4.417 -2.339 29.221 1.00 7.89 85 THR A N 1
ATOM 657 C CA . THR A 1 85 ? 5.347 -2.587 30.308 1.00 8.31 85 THR A CA 1
ATOM 658 C C . THR A 1 85 ? 6.691 -3.065 29.742 1.00 8.92 85 THR A C 1
ATOM 659 O O . THR A 1 85 ? 7.750 -2.655 30.213 1.00 10.02 85 THR A O 1
ATOM 663 N N . GLU A 1 86 ? 6.641 -3.915 28.718 1.00 8.53 86 GLU A N 1
ATOM 664 C CA . GLU A 1 86 ? 7.847 -4.383 28.037 1.00 9.29 86 GLU A CA 1
ATOM 665 C C . GLU A 1 86 ? 8.578 -3.228 27.338 1.00 9.74 86 GLU A C 1
ATOM 666 O O . GLU A 1 86 ? 9.808 -3.142 27.364 1.00 10.55 86 GLU A O 1
ATOM 672 N N . VAL A 1 87 ? 7.819 -2.341 26.707 1.00 9.90 87 VAL A N 1
ATOM 673 C CA . VAL A 1 87 ? 8.406 -1.152 26.097 1.00 10.45 87 VAL A CA 1
ATOM 674 C C . VAL A 1 87 ? 9.159 -0.331 27.145 1.00 9.90 87 VAL A C 1
ATOM 675 O O . VAL A 1 87 ? 10.312 0.056 26.940 1.00 10.37 87 VAL A O 1
ATOM 679 N N . MET A 1 88 ? 8.518 -0.076 28.280 1.00 9.41 88 MET A N 1
ATOM 680 C CA . MET A 1 88 ? 9.160 0.726 29.320 1.00 9.37 88 MET A CA 1
ATOM 681 C C . MET A 1 88 ? 10.401 0.027 29.891 1.00 10.16 88 MET A C 1
ATOM 682 O O . MET A 1 88 ? 11.381 0.685 30.234 1.00 11.07 88 MET A O 1
ATOM 687 N N . GLN A 1 89 ? 10.342 -1.321 29.986 1.00 10.73 89 GLN A N 1
ATOM 688 C CA . GLN A 1 89 ? 11.508 -2.114 30.391 1.00 11.71 89 GLN A CA 1
ATOM 689 C C . GLN A 1 89 ? 12.655 -1.874 29.401 1.00 11.57 89 GLN A C 1
ATOM 690 O O . GLN A 1 89 ? 13.805 -1.640 29.830 1.00 12.05 89 GLN A O 1
ATOM 696 N N . GLN A 1 90 ? 12.391 -1.982 28.120 1.00 12.01 90 GLN A N 1
ATOM 697 C CA . GLN A 1 90 ? 13.433 -1.778 27.113 1.00 12.34 90 GLN A CA 1
ATOM 698 C C . GLN A 1 90 ? 13.975 -0.350 27.144 1.00 11.83 90 GLN A C 1
ATOM 699 O O . GLN A 1 90 ? 15.170 -0.120 26.954 1.00 12.93 90 GLN A O 1
ATOM 705 N N . LEU A 1 91 ? 13.092 0.609 27.393 1.00 12.02 91 LEU A N 1
ATOM 706 C CA . LEU A 1 91 ? 13.497 2.003 27.475 1.00 12.11 91 LEU A CA 1
ATOM 707 C C . LEU A 1 91 ? 14.211 2.310 28.788 1.00 12.30 91 LEU A C 1
ATOM 708 O O . LEU A 1 91 ? 14.801 3.381 28.943 1.00 13.35 91 LEU A O 1
ATOM 713 N N . GLY A 1 92 ? 14.140 1.380 29.736 1.00 12.17 92 GLY A N 1
ATOM 714 C CA . GLY A 1 92 ? 14.816 1.529 31.013 1.00 13.04 92 GLY A CA 1
ATOM 715 C C . GLY A 1 92 ? 14.195 2.544 31.958 1.00 13.17 92 GLY A C 1
ATOM 716 O O . GLY A 1 92 ? 14.909 3.166 32.749 1.00 15.46 92 GLY A O 1
ATOM 717 N N . ILE A 1 93 ? 12.875 2.703 31.888 1.00 12.11 93 ILE A N 1
ATOM 718 C CA . ILE A 1 93 ? 12.163 3.705 32.679 1.00 12.95 93 ILE A CA 1
ATOM 719 C C . ILE A 1 93 ? 11.063 3.046 33.499 1.00 12.19 93 ILE A C 1
ATOM 720 O O . ILE A 1 93 ? 10.074 2.575 32.943 1.00 12.74 93 ILE A O 1
ATOM 725 N N . ALA A 1 94 ? 11.219 3.032 34.817 1.00 12.56 94 ALA A N 1
ATOM 726 C CA . ALA A 1 94 ? 10.294 2.315 35.690 1.00 13.35 94 ALA A CA 1
ATOM 727 C C . ALA A 1 94 ? 9.274 3.213 36.394 1.00 11.88 94 ALA A C 1
ATOM 728 O O . ALA A 1 94 ? 8.291 2.718 36.941 1.00 12.83 94 ALA A O 1
ATOM 730 N N . ASP A 1 95 ? 9.498 4.526 36.380 1.00 11.67 95 ASP A N 1
ATOM 731 C CA . ASP A 1 95 ? 8.709 5.433 37.217 1.00 11.97 95 ASP A CA 1
ATOM 732 C C . ASP A 1 95 ? 7.981 6.529 36.448 1.00 10.40 95 ASP A C 1
ATOM 733 O O . ASP A 1 95 ? 7.791 7.640 36.950 1.00 11.36 95 ASP A O 1
ATOM 738 N N . ALA A 1 96 ? 7.559 6.220 35.232 1.00 8.70 96 ALA A N 1
ATOM 739 C CA . ALA A 1 96 ? 6.788 7.185 34.467 1.00 8.41 96 ALA A CA 1
ATOM 740 C C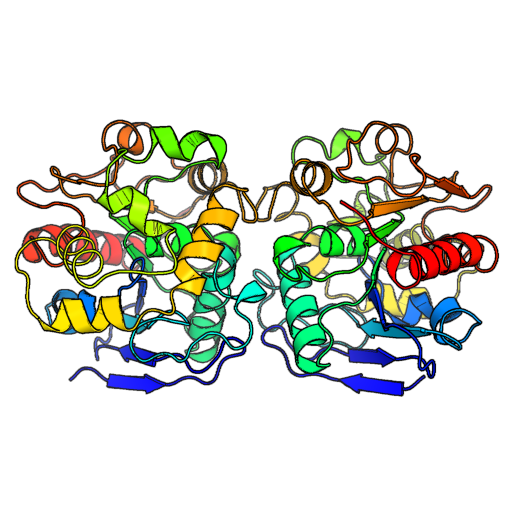 . ALA A 1 96 ? 5.474 7.505 35.155 1.00 7.53 96 ALA A C 1
ATOM 741 O O . ALA A 1 96 ? 4.882 6.668 35.848 1.00 8.65 96 ALA A O 1
ATOM 743 N N . VAL A 1 97 ? 5.016 8.731 34.941 1.00 7.50 97 VAL A N 1
ATOM 744 C CA . VAL A 1 97 ? 3.595 9.039 35.053 1.00 7.51 97 VAL A CA 1
ATOM 745 C C . VAL A 1 97 ? 2.950 8.520 33.772 1.00 6.78 97 VAL A C 1
ATOM 746 O O . VAL A 1 97 ? 3.558 8.595 32.704 1.00 7.69 97 VAL A O 1
ATOM 750 N N . VAL A 1 98 ? 1.745 7.962 33.877 1.00 7.33 98 VAL A N 1
ATOM 751 C CA . VAL A 1 98 ? 1.052 7.440 32.700 1.00 7.33 98 VAL A CA 1
ATOM 752 C C . VAL A 1 98 ? -0.205 8.250 32.434 1.00 6.77 98 VAL A C 1
ATOM 753 O O . VAL A 1 98 ? -0.990 8.502 33.347 1.00 7.39 98 VAL A O 1
ATOM 757 N N . PHE A 1 99 ? -0.367 8.673 31.183 1.00 6.80 99 PHE A N 1
ATOM 758 C CA . PHE A 1 99 ? -1.615 9.241 30.707 1.00 7.13 99 PHE A CA 1
ATOM 759 C C . PHE A 1 99 ? -2.214 8.260 29.709 1.00 7.03 99 PHE A C 1
ATOM 760 O O . PHE A 1 99 ? -1.566 7.908 28.726 1.00 7.60 99 PHE A O 1
ATOM 768 N N . GLY A 1 100 ? -3.450 7.835 29.947 1.00 6.28 100 GLY A N 1
ATOM 769 C CA . GLY A 1 100 ? -4.111 6.927 29.028 1.00 6.73 100 GLY A CA 1
ATOM 770 C C . GLY A 1 100 ? -5.377 7.537 28.471 1.00 6.79 100 GLY A C 1
ATOM 771 O O . GLY A 1 100 ? -6.254 7.966 29.227 1.00 7.16 100 GLY A O 1
ATOM 772 N N . TRP A 1 101 ? -5.463 7.555 27.146 1.00 6.86 101 TRP A N 1
ATOM 773 C CA . TRP A 1 101 ? -6.621 8.078 26.441 1.00 6.97 101 TRP A CA 1
ATOM 774 C C . TRP A 1 101 ? -7.532 6.929 26.016 1.00 6.38 101 TRP A C 1
ATOM 775 O O . TRP A 1 101 ? -7.188 6.157 25.117 1.00 7.25 101 TRP A O 1
ATOM 786 N N . SER A 1 102 ? -8.688 6.837 26.675 1.00 7.64 102 SER A N 1
ATOM 787 C CA . SER A 1 102 ? -9.778 5.960 26.292 1.00 8.29 102 SER A CA 1
ATOM 788 C C . SER A 1 102 ? -9.330 4.502 26.406 1.00 7.61 102 SER A C 1
ATOM 789 O O . SER A 1 102 ? -9.062 4.066 27.514 1.00 7.57 102 SER A O 1
ATOM 792 N N . LEU A 1 103 ? -9.235 3.738 25.318 1.00 7.79 103 LEU A N 1
ATOM 793 C CA . LEU A 1 103 ? -8.611 2.416 25.416 1.00 7.86 103 LEU A CA 1
ATOM 794 C C . LEU A 1 103 ? -7.293 2.514 26.188 1.00 6.97 103 LEU A C 1
ATOM 795 O O . LEU A 1 103 ? -6.979 1.658 27.012 1.00 7.03 103 LEU A O 1
ATOM 800 N N . GLY A 1 104 ? -6.514 3.557 25.923 1.00 6.97 104 GLY A N 1
ATOM 801 C CA . GLY A 1 104 ? -5.256 3.752 26.626 1.00 6.71 104 GLY A CA 1
ATOM 802 C C . GLY A 1 104 ? -5.389 3.912 28.134 1.00 6.35 104 GLY A C 1
ATOM 803 O O . GLY A 1 104 ? -4.495 3.513 28.889 1.00 6.80 104 GLY A O 1
ATOM 804 N N . GLY A 1 105 ? -6.490 4.514 28.579 1.00 6.89 105 GLY A N 1
ATOM 805 C CA . GLY A 1 105 ? -6.791 4.599 29.997 1.00 6.80 105 GLY A CA 1
ATOM 806 C C . GLY A 1 105 ? -7.077 3.236 30.606 1.00 6.21 105 GLY A C 1
ATOM 807 O O . GLY A 1 105 ? -6.624 2.943 31.711 1.00 6.66 105 GLY A O 1
ATOM 808 N N . HIS A 1 106 ? -7.840 2.406 29.896 1.00 6.46 106 HIS A N 1
ATOM 809 C CA . HIS A 1 106 ? -8.088 1.041 30.357 1.00 6.82 106 HIS A CA 1
ATOM 810 C C . HIS A 1 106 ? -6.771 0.256 30.444 1.00 6.08 106 HIS A C 1
ATOM 811 O O . HIS A 1 106 ? -6.552 -0.519 31.376 1.00 6.74 106 HIS A O 1
ATOM 818 N N . ILE A 1 107 ? -5.910 0.442 29.449 1.00 6.09 107 ILE A N 1
ATOM 819 C CA . ILE A 1 107 ? -4.583 -0.154 29.451 1.00 6.34 107 ILE A CA 1
ATOM 820 C C . ILE A 1 107 ? -3.780 0.327 30.663 1.00 5.92 107 ILE A C 1
ATOM 821 O O . ILE A 1 107 ? -3.153 -0.467 31.369 1.00 6.29 107 ILE A O 1
ATOM 826 N N . GLY A 1 108 ? -3.817 1.632 30.922 1.00 6.06 108 GLY A N 1
ATOM 827 C CA . GLY A 1 108 ? -3.138 2.185 32.082 1.00 6.48 108 GLY A CA 1
ATOM 828 C C . GLY A 1 108 ? -3.596 1.570 33.395 1.00 6.41 108 GLY A C 1
ATOM 829 O O . GLY A 1 108 ? -2.795 1.301 34.288 1.00 6.67 108 GLY A O 1
ATOM 830 N N . ILE A 1 109 ? -4.900 1.335 33.514 1.00 6.39 109 ILE A N 1
ATOM 831 C CA . ILE A 1 109 ? -5.437 0.676 34.699 1.00 6.61 109 ILE A CA 1
ATOM 832 C C . ILE A 1 109 ? -4.853 -0.742 34.841 1.00 6.32 109 ILE A C 1
ATOM 833 O O . ILE A 1 109 ? -4.453 -1.157 35.934 1.00 6.96 109 ILE A O 1
ATOM 838 N N . GLU A 1 110 ? -4.795 -1.483 33.736 1.00 6.75 110 GLU A N 1
ATOM 839 C CA A GLU A 1 110 ? -4.163 -2.804 33.707 0.47 6.79 110 GLU A CA 1
ATOM 840 C CA B GLU A 1 110 ? -4.185 -2.807 33.769 0.53 7.06 110 GLU A CA 1
ATOM 841 C C . GLU A 1 110 ? -2.666 -2.742 34.009 1.00 6.75 110 GLU A C 1
ATOM 842 O O . GLU A 1 110 ? -2.075 -3.716 34.463 1.00 7.74 110 GLU A O 1
ATOM 853 N N . MET A 1 111 ? -2.042 -1.596 33.741 1.00 6.52 111 MET A N 1
ATOM 854 C CA . MET A 1 111 ? -0.619 -1.446 34.026 1.00 7.38 111 MET A CA 1
ATOM 855 C C . MET A 1 111 ? -0.314 -1.254 35.502 1.00 6.96 111 MET A C 1
ATOM 856 O O . MET A 1 111 ? 0.821 -1.442 35.918 1.00 8.20 111 MET A O 1
ATOM 861 N N . ILE A 1 112 ? -1.304 -0.874 36.300 1.00 6.72 112 ILE A N 1
ATOM 862 C CA . ILE A 1 112 ? -1.036 -0.604 37.708 1.00 7.49 112 ILE A CA 1
ATOM 863 C C . ILE A 1 112 ? -0.366 -1.808 38.370 1.00 7.73 112 ILE A C 1
ATOM 864 O O . ILE A 1 112 ? 0.610 -1.659 39.103 1.00 8.85 112 ILE A O 1
ATOM 869 N N . ALA A 1 113 ? -0.862 -3.008 38.089 1.00 7.53 113 ALA A N 1
ATOM 870 C CA . ALA A 1 113 ? -0.305 -4.212 38.695 1.00 9.14 113 ALA A CA 1
ATOM 871 C C . ALA A 1 113 ? 1.049 -4.611 38.111 1.00 8.42 113 ALA A C 1
ATOM 872 O O . ALA A 1 113 ? 1.823 -5.313 38.754 1.00 11.60 113 ALA A O 1
ATOM 874 N N . ARG A 1 114 ? 1.314 -4.190 36.884 1.00 6.72 114 ARG A N 1
ATOM 875 C CA . ARG A 1 114 ? 2.479 -4.623 36.126 1.00 8.10 114 ARG A CA 1
ATOM 876 C C . ARG A 1 114 ? 3.661 -3.668 36.197 1.00 8.58 114 ARG A C 1
ATOM 877 O O . ARG A 1 114 ? 4.782 -4.052 35.882 1.00 8.67 114 ARG A O 1
ATOM 885 N N . TYR A 1 115 ? 3.386 -2.426 36.591 1.00 9.55 115 TYR A N 1
ATOM 886 C CA . TYR A 1 115 ? 4.334 -1.321 36.498 1.00 10.79 115 TYR A CA 1
ATOM 887 C C . TYR A 1 115 ? 4.297 -0.600 37.840 1.00 11.45 115 TYR A C 1
ATOM 888 O O . TYR A 1 115 ? 3.732 0.484 37.967 1.00 10.93 115 TYR A O 1
ATOM 897 N N . PRO A 1 116 ? 4.892 -1.233 38.861 1.00 14.47 116 PRO A N 1
ATOM 898 C CA . PRO A 1 116 ? 4.656 -0.881 40.263 1.00 16.23 116 PRO A CA 1
ATOM 899 C C . PRO A 1 116 ? 5.201 0.477 40.690 1.00 15.46 116 PRO A C 1
ATOM 900 O O . PRO A 1 116 ? 4.736 1.010 41.692 1.00 16.89 116 PRO A O 1
ATOM 904 N N . GLU A 1 117 ? 6.146 1.022 39.956 1.00 13.38 117 GLU A N 1
ATOM 905 C CA . GLU A 1 117 ? 6.719 2.328 40.328 1.00 13.41 117 GLU A CA 1
ATOM 906 C C . GLU A 1 117 ? 6.070 3.504 39.571 1.00 10.85 117 GLU A C 1
ATOM 907 O O . GLU A 1 117 ? 6.547 4.646 39.662 1.00 11.52 117 GLU A O 1
ATOM 913 N N . MET A 1 118 ? 4.962 3.213 38.879 1.00 9.71 118 MET A N 1
ATOM 914 C CA . MET A 1 118 ? 4.177 4.260 38.233 1.00 8.94 118 MET A CA 1
ATOM 915 C C . MET A 1 118 ? 3.932 5.386 39.226 1.00 8.89 118 MET A C 1
ATOM 916 O O . MET A 1 118 ? 3.471 5.141 40.340 1.00 10.62 118 MET A O 1
ATOM 921 N N . ARG A 1 119 ? 4.199 6.622 38.823 1.00 8.61 119 ARG A N 1
ATOM 922 C CA . ARG A 1 119 ? 4.070 7.716 39.776 1.00 8.79 119 ARG A CA 1
ATOM 923 C C . ARG A 1 119 ? 2.678 8.319 39.830 1.00 7.96 119 ARG A C 1
ATOM 924 O O . ARG A 1 119 ? 2.336 9.017 40.776 1.00 9.36 119 ARG A O 1
ATOM 932 N N . GLY A 1 120 ? 1.869 8.031 38.818 1.00 7.57 120 GLY A N 1
ATOM 933 C CA . GLY A 1 120 ? 0.492 8.475 38.783 1.00 7.27 120 GLY A CA 1
ATOM 934 C C . GLY A 1 120 ? -0.117 8.005 37.481 1.00 6.61 120 GLY A C 1
ATOM 935 O O . GLY A 1 120 ? 0.616 7.693 36.542 1.00 7.14 120 GLY A O 1
ATOM 936 N N . LEU A 1 121 ? -1.445 7.972 37.428 1.00 6.78 121 LEU A N 1
ATOM 937 C CA . LEU A 1 121 ? -2.175 7.611 36.216 1.00 6.75 121 LEU A CA 1
ATOM 938 C C . LEU A 1 121 ? -3.261 8.639 35.980 1.00 6.58 121 LEU A C 1
ATOM 939 O O . LEU A 1 121 ? -4.079 8.869 36.873 1.00 6.91 121 LEU A O 1
ATOM 944 N N . MET A 1 122 ? -3.270 9.255 34.797 1.00 6.24 122 MET A N 1
ATOM 945 C CA . MET A 1 122 ? -4.384 10.114 34.390 1.00 6.49 122 MET A CA 1
ATOM 946 C C . MET A 1 122 ? -5.151 9.403 33.286 1.00 6.27 122 MET A C 1
ATOM 947 O O . MET A 1 122 ? -4.542 8.914 32.334 1.00 6.82 122 MET A O 1
ATOM 952 N N . ILE A 1 123 ? -6.472 9.347 33.432 1.00 6.39 123 ILE A N 1
ATOM 953 C CA . ILE A 1 123 ? -7.332 8.706 32.442 1.00 6.63 123 ILE A CA 1
ATOM 954 C C . ILE A 1 123 ? -8.357 9.689 31.892 1.00 7.57 123 ILE A C 1
ATOM 955 O O . ILE A 1 123 ? -9.032 10.412 32.645 1.00 7.82 123 ILE A O 1
ATOM 960 N N . THR A 1 124 ? -8.446 9.711 30.565 1.00 6.73 124 THR A N 1
ATOM 961 C CA . THR A 1 124 ? -9.320 10.609 29.832 1.00 7.07 124 THR A CA 1
ATOM 962 C C . THR A 1 124 ? -10.076 9.780 28.812 1.00 7.28 124 THR A C 1
ATOM 963 O O . THR A 1 124 ? -9.470 9.035 28.039 1.00 7.68 124 THR A O 1
ATOM 967 N N . GLY A 1 125 ? -11.399 9.894 28.810 1.00 7.71 125 GLY A N 1
ATOM 968 C CA . GLY A 1 125 ? -12.215 9.104 27.905 1.00 8.02 125 GLY A CA 1
ATOM 969 C C . GLY A 1 125 ? -12.396 7.666 28.357 1.00 8.01 125 GLY A C 1
ATOM 970 O O . GLY A 1 125 ? -12.725 6.808 27.547 1.00 8.35 125 GLY A O 1
ATOM 971 N N . THR A 1 126 ? -12.217 7.420 29.653 1.00 7.65 126 THR A N 1
ATOM 972 C CA . THR A 1 126 ? -12.161 6.078 30.226 1.00 7.55 126 THR A CA 1
ATOM 973 C C . THR A 1 126 ? -13.020 5.982 31.477 1.00 7.76 126 THR A C 1
ATOM 974 O O . THR A 1 126 ? -12.683 6.567 32.502 1.00 8.48 126 THR A O 1
ATOM 978 N N . PRO A 1 127 ? -14.119 5.213 31.415 1.00 8.53 127 PRO A N 1
ATOM 979 C CA . PRO A 1 127 ? -14.853 4.895 32.640 1.00 8.94 127 PRO A CA 1
ATOM 980 C C . PRO A 1 127 ? -14.341 3.565 33.199 1.00 8.47 127 PRO A C 1
ATOM 981 O O . PRO A 1 127 ? -14.440 2.543 32.518 1.00 8.97 127 PRO A O 1
ATOM 985 N N . PRO A 1 128 ? -13.774 3.565 34.414 1.00 8.55 128 PRO A N 1
ATOM 986 C CA . PRO A 1 128 ? -13.388 2.274 34.990 1.00 8.60 128 PRO A CA 1
ATOM 987 C C . PRO A 1 128 ? -14.661 1.477 35.246 1.00 9.80 128 PRO A C 1
ATOM 988 O O . PRO A 1 128 ? -15.543 1.945 35.965 1.00 12.28 128 PRO A O 1
ATOM 992 N N . VAL A 1 129 ? -14.780 0.317 34.611 1.00 9.67 129 VAL A N 1
ATOM 993 C CA . VAL A 1 129 ? -15.983 -0.497 34.706 1.00 9.70 129 VAL A CA 1
ATOM 994 C C . VAL A 1 129 ? -15.617 -1.950 34.900 1.00 9.70 129 VAL A C 1
ATOM 995 O O . VAL A 1 129 ? -14.644 -2.424 34.331 1.00 10.50 129 VAL A O 1
ATOM 999 N N . ALA A 1 130 ? -16.396 -2.643 35.722 1.00 10.67 130 ALA A N 1
ATOM 1000 C CA . ALA A 1 130 ? -16.389 -4.093 35.729 1.00 11.27 130 ALA A CA 1
ATOM 1001 C C . ALA A 1 130 ? -17.096 -4.533 34.452 1.00 10.97 130 ALA A C 1
ATOM 1002 O O . ALA A 1 130 ? -17.826 -3.750 33.841 1.00 11.56 130 ALA A O 1
ATOM 1004 N N . ARG A 1 131 ? -16.903 -5.783 34.047 1.00 11.46 131 ARG A N 1
ATOM 1005 C CA . ARG A 1 131 ? -17.449 -6.209 32.767 1.00 12.84 131 ARG A CA 1
ATOM 1006 C C . ARG A 1 131 ? -18.964 -6.005 32.676 1.00 13.65 131 ARG A C 1
ATOM 1007 O O . ARG A 1 131 ? -19.482 -5.677 31.610 1.00 15.23 131 ARG A O 1
ATOM 1015 N N . GLU A 1 132 ? -19.676 -6.179 33.786 1.00 13.15 132 GLU A N 1
ATOM 1016 C CA . GLU A 1 132 ? -21.132 -6.050 33.755 1.00 14.35 132 GLU A CA 1
ATOM 1017 C C . GLU A 1 132 ? -21.617 -4.594 33.706 1.00 14.62 132 GLU A C 1
ATOM 1018 O O . GLU A 1 132 ? -22.811 -4.337 33.557 1.00 16.44 132 GLU A O 1
ATOM 1024 N N . GLU A 1 133 ? -20.684 -3.650 33.810 1.00 12.90 133 GLU A N 1
ATOM 1025 C CA . GLU A 1 133 ? -21.006 -2.229 33.878 1.00 12.80 133 GLU A CA 1
ATOM 1026 C C . GLU A 1 133 ? -20.732 -1.495 32.579 1.00 11.93 133 GLU A C 1
ATOM 1027 O O . GLU A 1 133 ? -20.853 -0.278 32.524 1.00 11.74 133 GLU A O 1
ATOM 1033 N N . VAL A 1 134 ? -20.356 -2.217 31.533 1.00 12.28 134 VAL A N 1
ATOM 1034 C CA . VAL A 1 134 ? -20.000 -1.564 30.278 1.00 13.54 134 VAL A CA 1
ATOM 1035 C C . VAL A 1 134 ? -21.140 -0.686 29.745 1.00 13.34 134 VAL A C 1
ATOM 1036 O O . VAL A 1 134 ? -20.913 0.449 29.315 1.00 13.70 134 VAL A O 1
ATOM 1040 N N . GLY A 1 135 ? -22.367 -1.193 29.813 1.00 13.34 135 GLY A N 1
ATOM 1041 C CA . GLY A 1 135 ? -23.520 -0.431 29.374 1.00 13.90 135 GLY A CA 1
ATOM 1042 C C . GLY A 1 135 ? -23.772 0.821 30.197 1.00 13.35 135 GLY A C 1
ATOM 1043 O O . GLY A 1 135 ? -24.297 1.807 29.688 1.00 13.86 135 GLY A O 1
ATOM 1044 N N . GLN A 1 136 ? -23.419 0.776 31.476 1.00 12.75 136 GLN A N 1
ATOM 1045 C CA . GLN A 1 136 ? -23.574 1.930 32.360 1.00 12.98 136 GLN A CA 1
ATOM 1046 C C . GLN A 1 136 ? -22.512 3.004 32.145 1.00 12.52 136 GLN A C 1
ATOM 1047 O O . GLN A 1 136 ? -22.797 4.192 32.226 1.00 13.86 136 GLN A O 1
ATOM 1053 N N . GLY A 1 137 ? -21.283 2.589 31.874 1.00 11.66 137 GLY A N 1
ATOM 1054 C CA . GLY A 1 137 ? -20.185 3.534 31.795 1.00 12.49 137 GLY A CA 1
ATOM 1055 C C . GLY A 1 137 ? -20.059 4.233 30.458 1.00 11.52 137 GLY A C 1
ATOM 1056 O O . GLY A 1 137 ? -19.483 5.319 30.372 1.00 12.40 137 GLY A O 1
ATOM 1057 N N . PHE A 1 138 ? -20.584 3.596 29.416 1.00 11.38 138 PHE A N 1
ATOM 1058 C CA . PHE A 1 138 ? -20.509 4.110 28.060 1.00 11.62 138 PHE A CA 1
ATOM 1059 C C . PHE A 1 138 ? -21.888 4.485 27.548 1.00 12.85 138 PHE A C 1
ATOM 1060 O O . PHE A 1 138 ? -22.888 3.875 27.920 1.00 14.51 138 PHE A O 1
ATOM 1068 N N . LYS A 1 139 ? -21.919 5.484 26.675 1.00 13.66 139 LYS A N 1
ATOM 1069 C CA . LYS A 1 139 ? -23.134 5.882 25.992 1.00 14.27 139 LYS A CA 1
ATOM 1070 C C . LYS A 1 139 ? -23.331 4.994 24.774 1.00 14.21 139 LYS A C 1
ATOM 1071 O O . LYS A 1 139 ? -22.451 4.883 23.928 1.00 15.26 139 LYS A O 1
ATOM 1077 N N A SER A 1 140 ? -24.491 4.354 24.697 0.84 14.46 140 SER A N 1
ATOM 1078 N N B SER A 1 140 ? -24.496 4.364 24.681 0.16 14.58 140 SER A N 1
ATOM 1079 C CA A SER A 1 140 ? -24.855 3.572 23.529 0.84 14.81 140 SER A CA 1
ATOM 1080 C CA B SER A 1 140 ? -24.809 3.546 23.519 0.16 15.12 140 SER A CA 1
ATOM 1081 C C A SER A 1 140 ? -24.962 4.478 22.308 0.84 15.44 140 SER A C 1
ATOM 1082 C C B SER A 1 140 ? -25.004 4.438 22.300 0.16 15.37 140 SER A C 1
ATOM 1083 O O A SER A 1 140 ? -25.521 5.567 22.391 0.84 16.62 140 SER A O 1
ATOM 1084 O O B SER A 1 140 ? -25.664 5.474 22.376 0.16 15.58 140 SER A O 1
ATOM 1089 N N . GLY A 1 141 ? -24.427 4.030 21.176 1.00 15.68 141 GLY A N 1
ATOM 1090 C CA . GLY A 1 141 ? -24.521 4.794 19.947 1.00 17.36 141 GLY A CA 1
ATOM 1091 C C . GLY A 1 141 ? -23.790 4.113 18.810 1.00 17.14 141 GLY A C 1
ATOM 1092 O O . GLY A 1 141 ? -23.095 3.119 19.022 1.00 17.38 141 GLY A O 1
ATOM 1093 N N . PRO A 1 142 ? -23.927 4.658 17.594 1.00 18.09 142 PRO A N 1
ATOM 1094 C CA . PRO A 1 142 ? -23.385 4.038 16.380 1.00 17.76 142 PRO A CA 1
ATOM 1095 C C . PRO A 1 142 ? -21.861 4.033 16.321 1.00 18.52 142 PRO A C 1
ATOM 1096 O O . PRO A 1 142 ? -21.278 3.113 15.753 1.00 20.35 142 PRO A O 1
ATOM 1100 N N . ASP A 1 143 ? -21.218 5.041 16.889 1.00 16.81 143 ASP A N 1
ATOM 1101 C CA . ASP A 1 143 ? -19.767 5.060 16.874 1.00 15.67 143 ASP A CA 1
ATOM 1102 C C . ASP A 1 143 ? -19.200 4.188 17.989 1.00 15.58 143 ASP A C 1
ATOM 1103 O O . ASP A 1 143 ? -18.183 3.518 17.808 1.00 16.21 143 ASP A O 1
ATOM 1108 N N . MET A 1 144 ? -19.871 4.191 19.135 1.00 16.39 144 MET A N 1
ATOM 1109 C CA . MET A 1 144 ? -19.511 3.303 20.231 1.00 16.43 144 MET A CA 1
ATOM 1110 C C . MET A 1 144 ? -19.555 1.853 19.758 1.00 17.76 144 MET A C 1
ATOM 1111 O O . MET A 1 144 ? -18.726 1.030 20.150 1.00 18.45 144 MET A O 1
ATOM 1116 N N . ALA A 1 145 ? -20.526 1.550 18.902 1.00 18.48 145 ALA A N 1
ATOM 1117 C CA . ALA A 1 145 ? -20.697 0.207 18.368 1.00 18.95 145 ALA A CA 1
ATOM 1118 C C . ALA A 1 145 ? -19.510 -0.224 17.507 1.00 18.81 145 ALA A C 1
ATOM 1119 O O . ALA A 1 145 ? -19.219 -1.411 17.388 1.00 22.67 145 ALA A O 1
ATOM 1121 N N . LEU A 1 146 ? -18.830 0.745 16.904 1.00 15.82 146 LEU A N 1
ATOM 1122 C CA . LEU A 1 146 ? -17.693 0.462 16.030 1.00 14.40 146 LEU A CA 1
ATOM 1123 C C . LEU A 1 146 ? -16.430 0.043 16.788 1.00 14.38 146 LEU A C 1
ATOM 1124 O O . LEU A 1 146 ? -15.520 -0.533 16.197 1.00 14.39 146 LEU A O 1
ATOM 1129 N N . ALA A 1 147 ? -16.368 0.352 18.082 1.00 14.52 147 ALA A N 1
ATOM 1130 C CA . ALA A 1 147 ? -15.179 0.058 18.887 1.00 14.34 147 ALA A CA 1
ATOM 1131 C C . ALA A 1 147 ? -14.744 -1.408 18.806 1.00 13.20 147 ALA A C 1
ATOM 1132 O O . ALA A 1 147 ? -13.554 -1.715 18.873 1.00 12.82 147 ALA A O 1
ATOM 1134 N N . GLY A 1 148 ? -15.715 -2.305 18.661 1.00 13.61 148 GLY A N 1
ATOM 1135 C CA . GLY A 1 148 ? -15.442 -3.731 18.596 1.00 13.97 148 GLY A CA 1
ATOM 1136 C C . GLY A 1 148 ? -15.716 -4.365 17.249 1.00 14.15 148 GLY A C 1
ATOM 1137 O O . GLY A 1 148 ? -15.798 -5.586 17.143 1.00 15.09 148 GLY A O 1
ATOM 1138 N N . GLN A 1 149 ? -15.854 -3.538 16.218 1.00 13.82 149 GLN A N 1
ATOM 1139 C CA . GLN A 1 149 ? -16.165 -4.028 14.879 1.00 14.79 149 GLN A CA 1
ATOM 1140 C C . GLN A 1 149 ? -14.897 -4.188 14.048 1.00 13.90 149 GLN A C 1
ATOM 1141 O O . GLN A 1 149 ? -14.159 -3.228 13.849 1.00 14.83 149 GLN A O 1
ATOM 1147 N N . GLU A 1 150 ? -14.650 -5.399 13.554 1.00 14.69 150 GLU A N 1
ATOM 1148 C CA . GLU A 1 150 ? -13.422 -5.657 12.809 1.00 14.62 150 GLU A CA 1
ATOM 1149 C C . GLU A 1 150 ? -13.339 -4.910 11.482 1.00 16.19 150 GLU A C 1
ATOM 1150 O O . GLU A 1 150 ? -12.341 -4.247 11.200 1.00 16.81 150 GLU A O 1
ATOM 1156 N N . ILE A 1 151 ? -14.384 -5.024 10.672 1.00 17.82 151 ILE A N 1
ATOM 1157 C CA . ILE A 1 151 ? -14.372 -4.439 9.338 1.00 19.56 151 ILE A CA 1
ATOM 1158 C C . ILE A 1 151 ? -15.041 -3.065 9.320 1.00 20.04 151 ILE A C 1
ATOM 1159 O O . ILE A 1 151 ? -16.212 -2.928 9.671 1.00 21.38 151 ILE A O 1
ATOM 1164 N N . PHE A 1 152 ? -14.270 -2.052 8.939 1.00 19.42 152 PHE A N 1
ATOM 1165 C CA . PHE A 1 152 ? -14.774 -0.693 8.783 1.00 18.83 152 PHE A CA 1
ATOM 1166 C C . PHE A 1 152 ? -14.994 -0.386 7.308 1.00 19.39 152 PHE A C 1
ATOM 1167 O O . PHE A 1 152 ? -14.098 -0.602 6.493 1.00 21.39 152 PHE A O 1
ATOM 1175 N N . SER A 1 153 ? -16.170 0.135 6.973 1.00 19.30 153 SER A N 1
ATOM 1176 C CA . SER A 1 153 ? -16.395 0.736 5.667 1.00 20.37 153 SER A CA 1
ATOM 1177 C C . SER A 1 153 ? -15.711 2.102 5.660 1.00 19.54 153 SER A C 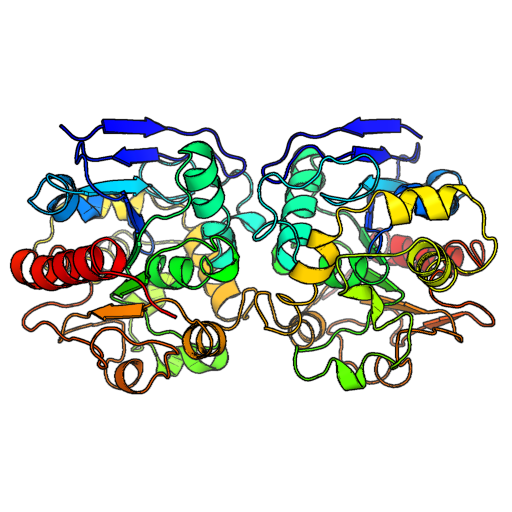1
ATOM 1178 O O . SER A 1 153 ? -15.218 2.565 6.697 1.00 18.26 153 SER A O 1
ATOM 1181 N N . GLU A 1 154 ? -15.704 2.751 4.500 1.00 19.73 154 GLU A N 1
ATOM 1182 C CA . GLU A 1 154 ? -15.139 4.088 4.376 1.00 20.67 154 GLU A CA 1
ATOM 1183 C C . GLU A 1 154 ? -15.850 5.061 5.310 1.00 19.66 154 GLU A C 1
ATOM 1184 O O . GLU A 1 154 ? -15.215 5.904 5.944 1.00 20.21 154 GLU A O 1
ATOM 1190 N N . ARG A 1 155 ? -17.172 4.939 5.392 1.00 19.70 155 ARG A N 1
ATOM 1191 C CA . ARG A 1 155 ? -17.965 5.793 6.266 1.00 19.64 155 ARG A CA 1
ATOM 1192 C C . ARG A 1 155 ? -17.715 5.464 7.736 1.00 19.66 155 ARG A C 1
ATOM 1193 O O . ARG A 1 155 ? -17.765 6.347 8.583 1.00 19.63 155 ARG A O 1
ATOM 1195 N N . ASP A 1 156 ? -17.432 4.198 8.037 1.00 18.78 156 ASP A N 1
ATOM 1196 C CA . ASP A 1 156 ? -17.067 3.802 9.397 1.00 18.55 156 ASP A CA 1
ATOM 1197 C C . ASP A 1 156 ? -15.767 4.482 9.833 1.00 18.10 156 ASP A C 1
ATOM 1198 O O . ASP A 1 156 ? -15.671 5.011 10.939 1.00 17.49 156 ASP A O 1
ATOM 1203 N N . VAL A 1 157 ? -14.758 4.441 8.965 1.00 17.38 157 VAL A N 1
ATOM 1204 C CA . VAL A 1 157 ? -13.479 5.077 9.262 1.00 17.14 157 VAL A CA 1
ATOM 1205 C C . VAL A 1 157 ? -13.666 6.552 9.572 1.00 17.27 157 VAL A C 1
ATOM 1206 O O . VAL A 1 157 ? -13.140 7.067 10.560 1.00 17.04 157 VAL A O 1
ATOM 1210 N N . GLU A 1 158 ? -14.419 7.241 8.722 1.00 17.54 158 GLU A N 1
ATOM 1211 C CA . GLU A 1 158 ? -14.639 8.664 8.921 1.00 17.62 158 GLU A CA 1
ATOM 1212 C C . GLU A 1 158 ? -15.463 8.944 10.174 1.00 16.06 158 GLU A C 1
ATOM 1213 O O . GLU A 1 158 ? -15.112 9.818 10.972 1.00 15.97 158 GLU A O 1
ATOM 1219 N N . SER A 1 159 ? -16.545 8.194 10.369 1.00 16.07 159 SER A N 1
ATOM 1220 C CA A SER A 1 159 ? -17.395 8.424 11.529 0.85 16.14 159 SER A CA 1
ATOM 1221 C CA B SER A 1 159 ? -17.402 8.402 11.531 0.15 15.60 159 SER A CA 1
ATOM 1222 C C . SER A 1 159 ? -16.635 8.174 12.824 1.00 15.64 159 SER A C 1
ATOM 1223 O O . SER A 1 159 ? -16.726 8.965 13.762 1.00 15.54 159 SER A O 1
ATOM 1228 N N . TYR A 1 160 ? -15.889 7.073 12.874 1.00 14.79 160 TYR A N 1
ATOM 1229 C CA . TYR A 1 160 ? -15.131 6.748 14.074 1.00 14.18 160 TYR A CA 1
ATOM 1230 C C . TYR A 1 160 ? -14.032 7.774 14.329 1.00 14.01 160 TYR A C 1
ATOM 1231 O O . TYR A 1 160 ? -13.846 8.219 15.459 1.00 14.02 160 TYR A O 1
ATOM 1240 N N . ALA A 1 161 ? -13.299 8.140 13.283 1.00 13.69 161 ALA A N 1
ATOM 1241 C CA . ALA A 1 161 ? -12.227 9.123 13.417 1.00 14.01 161 ALA A CA 1
ATOM 1242 C C . ALA A 1 161 ? -12.761 10.463 13.903 1.00 13.48 161 ALA A C 1
ATOM 1243 O O . ALA A 1 161 ? -12.179 11.100 14.790 1.00 13.37 161 ALA A O 1
ATOM 1245 N N . ARG A 1 162 ? -13.866 10.906 13.312 1.00 13.44 162 ARG A N 1
ATOM 1246 C CA . ARG A 1 162 ? -14.425 12.197 13.688 1.00 13.27 162 ARG A CA 1
ATOM 1247 C C . ARG A 1 162 ? -14.937 12.195 15.127 1.00 12.72 162 ARG A C 1
ATOM 1248 O O . ARG A 1 162 ? -14.722 13.149 15.863 1.00 13.75 162 ARG A O 1
ATOM 1256 N N A SER A 1 163 ? -15.609 11.122 15.530 0.83 12.98 163 SER A N 1
ATOM 1257 N N B SER A 1 163 ? -15.625 11.126 15.513 0.17 12.46 163 SER A N 1
ATOM 1258 C CA A SER A 1 163 ? -16.189 11.076 16.869 0.83 13.33 163 SER A CA 1
ATOM 1259 C CA B SER A 1 163 ? -16.185 11.035 16.857 0.17 12.33 163 SER A CA 1
ATOM 1260 C C A SER A 1 163 ? -15.133 10.892 17.961 0.83 12.32 163 SER A C 1
ATOM 1261 C C B SER A 1 163 ? -15.102 10.938 17.923 0.17 11.47 163 SER A C 1
ATOM 1262 O O A SER A 1 163 ? -15.230 11.487 19.030 0.83 13.27 163 SER A O 1
ATOM 1263 O O B SER A 1 163 ? -15.154 11.638 18.933 0.17 11.64 163 SER A O 1
ATOM 1268 N N . THR A 1 164 ? -14.121 10.072 17.699 1.00 10.45 164 THR A N 1
ATOM 1269 C CA . THR A 1 164 ? -13.071 9.871 18.694 1.00 10.53 164 THR A CA 1
ATOM 1270 C C . THR A 1 164 ? -12.140 11.071 18.828 1.00 9.96 164 THR A C 1
ATOM 1271 O O . THR A 1 164 ? -11.703 11.388 19.931 1.00 9.77 164 THR A O 1
ATOM 1275 N N . CYS A 1 165 ? -11.839 11.743 17.722 1.00 10.03 165 CYS A N 1
ATOM 1276 C CA . CYS A 1 165 ? -10.808 12.779 17.743 1.00 10.75 165 CYS A CA 1
ATOM 1277 C C . CYS A 1 165 ? -11.348 14.188 17.923 1.00 11.57 165 CYS A C 1
ATOM 1278 O O . CYS A 1 165 ? -10.632 15.067 18.393 1.00 11.96 165 CYS A O 1
ATOM 1281 N N . GLY A 1 166 ? -12.605 14.397 17.555 1.00 11.95 166 GLY A N 1
ATOM 1282 C CA . GLY A 1 166 ? -13.226 15.697 17.710 1.00 12.10 166 GLY A CA 1
ATOM 1283 C C . GLY A 1 166 ? -12.616 16.778 16.837 1.00 11.62 166 GLY A C 1
ATOM 1284 O O . GLY A 1 166 ? -11.855 16.508 15.903 1.00 11.70 166 GLY A O 1
ATOM 1285 N N . GLU A 1 167 ? -12.958 18.023 17.145 1.00 13.06 167 GLU A N 1
ATOM 1286 C CA . GLU A 1 167 ? -12.469 19.170 16.386 1.00 13.86 167 GLU A CA 1
ATOM 1287 C C . GLU A 1 167 ? -11.077 19.565 16.845 1.00 12.33 167 GLU A C 1
ATOM 1288 O O . GLU A 1 167 ? -10.829 19.656 18.042 1.00 14.24 167 GLU A O 1
ATOM 1294 N N . PRO A 1 168 ? -10.168 19.857 15.906 1.00 11.61 168 PRO A N 1
ATOM 1295 C CA . PRO A 1 168 ? -10.346 19.928 14.456 1.00 11.63 168 PRO A CA 1
ATOM 1296 C C . PRO A 1 168 ? -10.069 18.597 13.784 1.00 11.30 168 PRO A C 1
ATOM 1297 O O . PRO A 1 168 ? -9.201 17.853 14.200 1.00 12.65 168 PRO A O 1
ATOM 1301 N N . PHE A 1 169 ? -10.804 18.299 12.727 1.00 12.06 169 PHE A N 1
ATOM 1302 C CA A PHE A 1 169 ? -10.535 17.089 11.983 0.73 13.24 169 PHE A CA 1
ATOM 1303 C CA B PHE A 1 169 ? -10.568 17.082 11.956 0.27 12.88 169 PHE A CA 1
ATOM 1304 C C . PHE A 1 169 ? -9.553 17.330 10.852 1.00 13.42 169 PHE A C 1
ATOM 1305 O O . PHE A 1 169 ? -9.484 18.420 10.300 1.00 15.17 169 PHE A O 1
ATOM 1320 N N . GLU A 1 170 ? -8.762 16.321 10.542 1.00 15.79 170 GLU A N 1
ATOM 1321 C CA . GLU A 1 170 ? -8.025 16.400 9.314 1.00 18.65 170 GLU A CA 1
ATOM 1322 C C . GLU A 1 170 ? -7.787 15.029 8.715 1.00 17.62 170 GLU A C 1
ATOM 1323 O O . GLU A 1 170 ? -7.931 14.011 9.405 1.00 16.38 170 GLU A O 1
ATOM 1329 N N . ALA A 1 171 ? -7.349 15.012 7.461 1.00 17.99 171 ALA A N 1
ATOM 1330 C CA . ALA A 1 171 ? -7.282 13.788 6.678 1.00 19.08 171 ALA A CA 1
ATOM 1331 C C . ALA A 1 171 ? -6.332 12.749 7.253 1.00 18.31 171 ALA A C 1
ATOM 1332 O O . ALA A 1 171 ? -6.580 11.557 7.124 1.00 18.62 171 ALA A O 1
ATOM 1334 N N . SER A 1 172 ? -5.253 13.192 7.890 1.00 18.10 172 SER A N 1
ATOM 1335 C CA . SER A 1 172 ? -4.278 12.259 8.450 1.00 18.33 172 SER A CA 1
ATOM 1336 C C . SER A 1 172 ? -4.913 11.322 9.475 1.00 16.35 172 SER A C 1
ATOM 1337 O O . SER A 1 172 ? -4.430 10.210 9.695 1.00 17.75 172 SER A O 1
ATOM 1340 N N . LEU A 1 173 ? -5.994 11.775 10.102 1.00 14.30 173 LEU A N 1
ATOM 1341 C CA . LEU A 1 173 ? -6.696 10.959 11.085 1.00 14.04 173 LEU A CA 1
ATOM 1342 C C . LEU A 1 173 ? -7.377 9.759 10.437 1.00 15.04 173 LEU A C 1
ATOM 1343 O O . LEU A 1 173 ? -7.446 8.682 11.037 1.00 15.40 173 LEU A O 1
ATOM 1348 N N . LEU A 1 174 ? -7.880 9.939 9.218 1.00 15.57 174 LEU A N 1
ATOM 1349 C CA . LEU A 1 174 ? -8.450 8.824 8.471 1.00 17.34 174 LEU A CA 1
ATOM 1350 C C . LEU A 1 174 ? -7.388 7.769 8.210 1.00 18.02 174 LEU A C 1
ATOM 1351 O O . LEU A 1 174 ? -7.666 6.576 8.283 1.00 18.04 174 LEU A O 1
ATOM 1356 N N . ASP A 1 175 ? -6.174 8.207 7.892 1.00 17.82 175 ASP A N 1
ATOM 1357 C CA . ASP A 1 175 ? -5.077 7.287 7.616 1.00 19.42 175 ASP A CA 1
ATOM 1358 C C . ASP A 1 175 ? -4.748 6.447 8.842 1.00 17.69 175 ASP A C 1
ATOM 1359 O O . ASP A 1 175 ? -4.521 5.240 8.740 1.00 18.12 175 ASP A O 1
ATOM 1364 N N . ILE A 1 176 ? -4.715 7.092 10.001 1.00 15.95 176 ILE A N 1
ATOM 1365 C CA . ILE A 1 176 ? -4.425 6.392 11.244 1.00 14.76 176 ILE A CA 1
ATOM 1366 C C . ILE A 1 176 ? -5.475 5.313 11.513 1.00 13.59 176 ILE A C 1
ATOM 1367 O O . ILE A 1 176 ? -5.139 4.151 11.751 1.00 14.14 176 ILE A O 1
ATOM 1372 N N . VAL A 1 177 ? -6.749 5.686 11.447 1.00 13.98 177 VAL A N 1
ATOM 1373 C CA . VAL A 1 177 ? -7.832 4.755 11.758 1.00 13.68 177 VAL A CA 1
ATOM 1374 C C . VAL A 1 177 ? -7.948 3.638 10.725 1.00 13.72 177 VAL A C 1
ATOM 1375 O O . VAL A 1 177 ? -8.201 2.482 11.073 1.00 14.02 177 VAL A O 1
ATOM 1379 N N . ALA A 1 178 ? -7.749 3.980 9.458 1.00 15.13 178 ALA A N 1
ATOM 1380 C CA . ALA A 1 178 ? -7.830 2.998 8.385 1.00 16.12 178 ALA A CA 1
ATOM 1381 C C . ALA A 1 178 ? -6.744 1.935 8.501 1.00 15.19 178 ALA A C 1
ATOM 1382 O O . ALA A 1 178 ? -6.960 0.784 8.127 1.00 16.07 178 ALA A O 1
ATOM 1384 N N . ARG A 1 179 ? -5.580 2.315 9.018 1.00 14.93 179 ARG A N 1
ATOM 1385 C CA . ARG A 1 179 ? -4.475 1.364 9.146 1.00 14.58 179 ARG A CA 1
ATOM 1386 C C . ARG A 1 179 ? -4.748 0.261 10.160 1.00 13.31 179 ARG A C 1
ATOM 1387 O O . ARG A 1 179 ? -4.312 -0.868 9.979 1.00 13.31 179 ARG A O 1
ATOM 1395 N N . THR A 1 180 ? -5.452 0.596 11.233 1.00 12.13 180 THR A N 1
ATOM 1396 C CA . THR A 1 180 ? -5.586 -0.308 12.370 1.00 11.63 180 THR A CA 1
ATOM 1397 C C . THR A 1 180 ? -5.991 -1.718 11.947 1.00 11.77 180 THR A C 1
ATOM 1398 O O . THR A 1 180 ? -6.915 -1.906 11.159 1.00 12.77 180 THR A O 1
ATOM 1402 N N . ASP A 1 181 ? -5.282 -2.704 12.483 1.00 11.61 181 ASP A N 1
ATOM 1403 C CA . ASP A 1 181 ? -5.630 -4.113 12.331 1.00 12.05 181 ASP A CA 1
ATOM 1404 C C . ASP A 1 181 ? -7.004 -4.314 12.971 1.00 11.99 181 ASP A C 1
ATOM 1405 O O . ASP A 1 181 ? -7.141 -4.261 14.191 1.00 12.27 181 ASP A O 1
ATOM 1410 N N . GLY A 1 182 ? -8.027 -4.543 12.152 1.00 12.78 182 GLY A N 1
ATOM 1411 C CA . GLY A 1 182 ? -9.380 -4.645 12.669 1.00 13.15 182 GLY A CA 1
ATOM 1412 C C . GLY A 1 182 ? -9.589 -5.798 13.638 1.00 11.87 182 GLY A C 1
ATOM 1413 O O . GLY A 1 182 ? -10.488 -5.757 14.480 1.00 12.48 182 GLY A O 1
ATOM 1414 N N . ARG A 1 183 ? -8.770 -6.837 13.523 1.00 11.76 183 ARG A N 1
ATOM 1415 C CA . ARG A 1 183 ? -8.819 -7.931 14.490 1.00 11.99 183 ARG A CA 1
ATOM 1416 C C . ARG A 1 183 ? -8.623 -7.411 15.907 1.00 11.80 183 ARG A C 1
ATOM 1417 O O . ARG A 1 183 ? -9.181 -7.955 16.859 1.00 12.26 183 ARG A O 1
ATOM 1425 N N . ALA A 1 184 ? -7.823 -6.358 16.045 1.00 10.72 184 ALA A N 1
ATOM 1426 C CA . ALA A 1 184 ? -7.550 -5.794 17.356 1.00 10.35 184 ALA A CA 1
ATOM 1427 C C . ALA A 1 184 ? -8.813 -5.204 17.976 1.00 9.97 184 ALA A C 1
ATOM 1428 O O . ALA A 1 184 ? -9.020 -5.313 19.181 1.00 10.28 184 ALA A O 1
ATOM 1430 N N . ARG A 1 185 ? -9.653 -4.569 17.163 1.00 10.85 185 ARG A N 1
ATOM 1431 C CA . ARG A 1 185 ? -10.917 -4.055 17.670 1.00 11.65 185 ARG A CA 1
ATOM 1432 C C . ARG A 1 185 ? -11.805 -5.188 18.166 1.00 11.63 185 ARG A C 1
ATOM 1433 O O . ARG A 1 185 ? -12.302 -5.159 19.292 1.00 12.15 185 ARG A O 1
ATOM 1441 N N . ARG A 1 186 ? -11.992 -6.195 17.322 1.00 12.01 186 ARG A N 1
ATOM 1442 C CA . ARG A 1 186 ? -12.906 -7.279 17.644 1.00 12.40 186 ARG A CA 1
ATOM 1443 C C . ARG A 1 186 ? -12.468 -8.033 18.893 1.00 10.98 186 ARG A C 1
ATOM 1444 O O . ARG A 1 186 ? -13.263 -8.250 19.810 1.00 12.12 186 ARG A O 1
ATOM 1452 N N . ILE A 1 187 ? -11.202 -8.434 18.923 1.00 10.63 187 ILE A N 1
ATOM 1453 C CA . ILE A 1 187 ? -10.713 -9.271 20.008 1.00 9.78 187 ILE A CA 1
ATOM 1454 C C . ILE A 1 187 ? -10.669 -8.494 21.323 1.00 9.74 187 ILE A C 1
ATOM 1455 O O . ILE A 1 187 ? -11.115 -8.985 22.357 1.00 9.98 187 ILE A O 1
ATOM 1460 N N . MET A 1 188 ? -10.161 -7.268 21.290 1.00 9.00 188 MET A N 1
ATOM 1461 C CA . MET A 1 188 ? -10.094 -6.480 22.506 1.00 9.17 188 MET A CA 1
ATOM 1462 C C . MET A 1 188 ? -11.476 -6.281 23.106 1.00 9.19 188 MET A C 1
ATOM 1463 O O . MET A 1 188 ? -11.659 -6.426 24.312 1.00 9.10 188 MET A O 1
ATOM 1468 N N . PHE A 1 189 ? -12.460 -5.950 22.273 1.00 9.57 189 PHE A N 1
ATOM 1469 C CA . PHE A 1 189 ? -13.767 -5.616 22.816 1.00 10.76 189 PHE A CA 1
ATOM 1470 C C . PHE A 1 189 ? -14.466 -6.836 23.400 1.00 10.31 189 PHE A C 1
ATOM 1471 O O . PHE A 1 189 ? -15.114 -6.762 24.448 1.00 11.13 189 PHE A O 1
ATOM 1479 N N . GLU A 1 190 ? -14.327 -7.965 22.720 1.00 10.94 190 GLU A N 1
ATOM 1480 C CA . GLU A 1 190 ? -14.875 -9.217 23.231 1.00 11.81 190 GLU A CA 1
ATOM 1481 C C . GLU A 1 190 ? -14.259 -9.587 24.577 1.00 10.30 190 GLU A C 1
ATOM 1482 O O . GLU A 1 190 ? -14.966 -9.974 25.509 1.00 11.60 190 GLU A O 1
ATOM 1488 N N . LYS A 1 191 ? -12.942 -9.454 24.682 1.00 9.54 191 LYS A N 1
ATOM 1489 C CA . LYS A 1 191 ? -12.252 -9.817 25.916 1.00 9.11 191 LYS A CA 1
ATOM 1490 C C . LYS A 1 191 ? -12.586 -8.859 27.068 1.00 9.36 191 LYS A C 1
ATOM 1491 O O . LYS A 1 191 ? -12.677 -9.273 28.222 1.00 10.09 191 LYS A O 1
ATOM 1497 N N . PHE A 1 192 ? -12.792 -7.589 26.739 1.00 9.66 192 PHE A N 1
ATOM 1498 C CA . PHE A 1 192 ? -13.203 -6.571 27.705 1.00 10.37 192 PHE A CA 1
ATOM 1499 C C . PHE A 1 192 ? -14.556 -6.946 28.301 1.00 9.63 192 PHE A C 1
ATOM 1500 O O . PHE A 1 192 ? -14.720 -6.993 29.521 1.00 11.07 192 PHE A O 1
ATOM 1508 N N . GLY A 1 193 ? -15.528 -7.230 27.432 1.00 10.67 193 GLY A N 1
ATOM 1509 C CA . GLY A 1 193 ? -16.860 -7.612 27.865 1.00 11.41 193 GLY A CA 1
ATOM 1510 C C . GLY A 1 193 ? -16.884 -8.921 28.628 1.00 11.24 193 GLY A C 1
ATOM 1511 O O . GLY A 1 193 ? -17.784 -9.153 29.434 1.00 12.66 193 GLY A O 1
ATOM 1512 N N . SER A 1 194 ? -15.888 -9.772 28.393 1.00 11.44 194 SER A N 1
ATOM 1513 C CA A SER A 1 194 ? -15.787 -11.059 29.073 0.71 11.59 194 SER A CA 1
ATOM 1514 C CA B SER A 1 194 ? -15.823 -11.048 29.096 0.29 11.61 194 SER A CA 1
ATOM 1515 C C . SER A 1 194 ? -14.977 -10.995 30.371 1.00 10.55 194 SER A C 1
ATOM 1516 O O . SER A 1 194 ? -14.908 -11.966 31.106 1.00 12.48 194 SER A O 1
ATOM 1521 N N . GLY A 1 195 ? -14.344 -9.860 30.648 1.00 10.29 195 GLY A N 1
ATOM 1522 C CA . GLY A 1 195 ? -13.566 -9.735 31.869 1.00 10.49 195 GLY A CA 1
ATOM 1523 C C . GLY A 1 195 ? -12.339 -10.632 31.932 1.00 10.54 195 GLY A C 1
ATOM 1524 O O . GLY A 1 195 ? -11.998 -11.175 32.990 1.00 11.45 195 GLY A O 1
ATOM 1525 N N . THR A 1 196 ? -11.631 -10.759 30.816 1.00 9.20 196 THR A N 1
ATOM 1526 C CA . THR A 1 196 ? -10.436 -11.606 30.791 1.00 8.90 196 THR A CA 1
ATOM 1527 C C . THR A 1 196 ? -9.268 -11.003 31.574 1.00 8.92 196 THR A C 1
ATOM 1528 O O . THR A 1 196 ? -8.332 -11.713 31.938 1.00 9.23 196 THR A O 1
ATOM 1532 N N . GLY A 1 197 ? -9.312 -9.694 31.804 1.00 8.35 197 GLY A N 1
ATOM 1533 C CA . GLY A 1 197 ? -8.306 -9.014 32.598 1.00 9.29 197 GLY A CA 1
ATOM 1534 C C . GLY A 1 197 ? -8.827 -8.649 33.972 1.00 8.79 197 GLY A C 1
ATOM 1535 O O . GLY A 1 197 ? -9.935 -9.024 34.348 1.00 12.08 197 GLY A O 1
ATOM 1536 N N . GLY A 1 198 ? -8.029 -7.913 34.730 1.00 8.39 198 GLY A N 1
ATOM 1537 C CA . GLY A 1 198 ? -8.410 -7.532 36.077 1.00 9.43 198 GLY A CA 1
ATOM 1538 C C . GLY A 1 198 ? -9.620 -6.617 36.086 1.00 9.96 198 GLY A C 1
ATOM 1539 O O . GLY A 1 198 ? -9.743 -5.731 35.242 1.00 12.52 198 GLY A O 1
ATOM 1540 N N . ASN A 1 199 ? -10.507 -6.823 37.054 1.00 9.35 199 ASN A N 1
ATOM 1541 C CA . ASN A 1 199 ? -11.714 -6.016 37.224 1.00 9.97 199 ASN A CA 1
ATOM 1542 C C . ASN A 1 199 ? -11.309 -4.569 37.498 1.00 9.32 199 ASN A C 1
ATOM 1543 O O . ASN A 1 199 ? -10.709 -4.260 38.536 1.00 9.46 199 ASN A O 1
ATOM 1548 N N . GLN A 1 200 ? -11.614 -3.681 36.557 1.00 9.29 200 GLN A N 1
ATOM 1549 C CA . GLN A 1 200 ? -11.098 -2.316 36.614 1.00 8.40 200 GLN A CA 1
ATOM 1550 C C . GLN A 1 200 ? -11.747 -1.465 37.694 1.00 9.06 200 GLN A C 1
ATOM 1551 O O . GLN A 1 200 ? -11.130 -0.544 38.229 1.00 9.29 200 GLN A O 1
ATOM 1557 N N . ARG A 1 201 ? -12.999 -1.764 38.008 1.00 9.64 201 ARG A N 1
ATOM 1558 C CA . ARG A 1 201 ? -13.669 -1.085 39.099 1.00 10.34 201 ARG A CA 1
ATOM 1559 C C . ARG A 1 201 ? -12.918 -1.337 40.400 1.00 9.99 201 ARG A C 1
ATOM 1560 O O . ARG A 1 201 ? -12.609 -0.405 41.148 1.00 10.18 201 ARG A O 1
ATOM 1568 N N . ASP A 1 202 ? -12.611 -2.604 40.661 1.00 9.77 202 ASP A N 1
ATOM 1569 C CA . ASP A 1 202 ? -11.913 -2.947 41.888 1.00 10.40 202 ASP A CA 1
ATOM 1570 C C . ASP A 1 202 ? -10.480 -2.420 41.885 1.00 9.21 202 ASP A C 1
ATOM 1571 O O . ASP A 1 202 ? -9.988 -1.942 42.907 1.00 10.22 202 ASP A O 1
ATOM 1576 N N . ILE A 1 203 ? -9.809 -2.489 40.738 1.00 9.21 203 ILE A N 1
ATOM 1577 C CA . ILE A 1 203 ? -8.435 -2.014 40.667 1.00 8.79 203 ILE A CA 1
ATOM 1578 C C . ILE A 1 203 ? -8.341 -0.537 41.041 1.00 8.30 203 ILE A C 1
ATOM 1579 O O . ILE A 1 203 ? -7.497 -0.164 41.855 1.00 8.70 203 ILE A O 1
ATOM 1584 N N . VAL A 1 204 ? -9.197 0.309 40.471 1.00 8.36 204 VAL A N 1
ATOM 1585 C CA . VAL A 1 204 ? -9.063 1.734 40.763 1.00 8.67 204 VAL A CA 1
ATOM 1586 C C . VAL A 1 204 ? -9.510 2.075 42.183 1.00 9.52 204 VAL A C 1
ATOM 1587 O O . VAL A 1 204 ? -8.980 3.009 42.782 1.00 10.01 204 VAL A O 1
ATOM 1591 N N . ALA A 1 205 ? -10.451 1.307 42.727 1.00 9.72 205 ALA A N 1
ATOM 1592 C CA . ALA A 1 205 ? -10.917 1.522 44.094 1.00 10.34 205 ALA A CA 1
ATOM 1593 C C . ALA A 1 205 ? -9.813 1.247 45.104 1.00 10.36 205 ALA A C 1
ATOM 1594 O O . ALA A 1 205 ? -9.725 1.909 46.141 1.00 12.20 205 ALA A O 1
ATOM 1596 N N . GLU A 1 206 ? -8.970 0.267 44.790 1.00 10.23 206 GLU A N 1
ATOM 1597 C CA . GLU A 1 206 ? -7.976 -0.233 45.730 1.00 10.95 206 GLU A CA 1
ATOM 1598 C C . GLU A 1 206 ? -6.573 0.327 45.486 1.00 11.48 206 GLU A C 1
ATOM 1599 O O . GLU A 1 206 ? -5.697 0.216 46.343 1.00 12.99 206 GLU A O 1
ATOM 1605 N N . ALA A 1 207 ? -6.376 0.964 44.334 1.00 10.80 207 ALA A N 1
ATOM 1606 C CA . ALA A 1 207 ? -5.067 1.497 43.974 1.00 11.84 207 ALA A CA 1
ATOM 1607 C C . ALA A 1 207 ? -4.680 2.683 44.850 1.00 12.04 207 ALA A C 1
ATOM 1608 O O . ALA A 1 207 ? -5.485 3.583 45.083 1.00 12.78 207 ALA A O 1
ATOM 1610 N N . GLN A 1 208 ? -3.445 2.674 45.312 1.00 12.14 208 GLN A N 1
ATOM 1611 C CA . GLN A 1 208 ? -2.956 3.742 46.211 1.00 12.41 208 GLN A CA 1
ATOM 1612 C C . GLN A 1 208 ? -2.340 4.937 45.457 1.00 11.40 208 GLN A C 1
ATOM 1613 O O . GLN A 1 208 ? -2.238 6.035 45.999 1.00 11.86 208 GLN A O 1
ATOM 1619 N N . LEU A 1 209 ? -1.866 4.698 44.237 1.00 10.78 209 LEU A N 1
ATOM 1620 C CA . LEU A 1 209 ? -1.233 5.786 43.492 1.00 11.11 209 LEU A CA 1
ATOM 1621 C C . LEU A 1 209 ? -2.266 6.844 43.105 1.00 9.64 209 LEU A C 1
ATOM 1622 O O . LEU A 1 209 ? -3.463 6.566 43.032 1.00 9.72 209 LEU A O 1
ATOM 1627 N N . PRO A 1 210 ? -1.809 8.077 42.870 1.00 9.12 210 PRO A N 1
ATOM 1628 C CA . PRO A 1 210 ? -2.762 9.097 42.433 1.00 9.28 210 PRO A CA 1
ATOM 1629 C C . PRO A 1 210 ? -3.354 8.744 41.076 1.00 8.54 210 PRO A C 1
ATOM 1630 O O . PRO A 1 210 ? -2.617 8.440 40.134 1.00 8.58 210 PRO A O 1
ATOM 1634 N N . ILE A 1 211 ? -4.676 8.811 40.986 1.00 7.67 211 ILE A N 1
ATOM 1635 C CA . ILE A 1 211 ? -5.359 8.670 39.711 1.00 7.28 211 ILE A CA 1
ATOM 1636 C C . ILE A 1 211 ? -6.118 9.958 39.428 1.00 7.15 211 ILE A C 1
ATOM 1637 O O . ILE A 1 211 ? -6.937 10.397 40.235 1.00 8.00 211 ILE A O 1
ATOM 1642 N N . ALA A 1 212 ? -5.814 10.563 38.284 1.00 7.17 212 ALA A N 1
ATOM 1643 C CA . ALA A 1 212 ? -6.486 11.772 37.836 1.00 7.60 212 ALA A CA 1
ATOM 1644 C C . ALA A 1 212 ? -7.476 11.415 36.751 1.00 7.38 212 ALA A C 1
ATOM 1645 O O . ALA A 1 212 ? -7.209 10.554 35.906 1.00 7.72 212 ALA A O 1
ATOM 1647 N N . VAL A 1 213 ? -8.613 12.097 36.764 1.00 7.33 213 VAL A N 1
ATOM 1648 C CA . VAL A 1 213 ? -9.675 11.842 35.805 1.00 7.71 213 VAL A CA 1
ATOM 1649 C C . VAL A 1 213 ? -10.044 13.178 35.170 1.00 8.04 213 VAL A C 1
ATOM 1650 O O . VAL A 1 213 ? -10.453 14.108 35.870 1.00 8.60 213 VAL A O 1
ATOM 1654 N N . VAL A 1 214 ? -9.868 13.281 33.855 1.00 7.35 214 VAL A N 1
ATOM 1655 C CA . VAL A 1 214 ? -10.116 14.527 33.125 1.00 7.70 214 VAL A CA 1
ATOM 1656 C C . VAL A 1 214 ? -10.865 14.189 31.841 1.00 7.94 214 VAL A C 1
ATOM 1657 O O . VAL A 1 214 ? -10.399 13.365 31.046 1.00 8.28 214 VAL A O 1
ATOM 1661 N N . ASN A 1 215 ? -12.025 14.809 31.640 1.00 8.42 215 ASN A N 1
ATOM 1662 C CA . ASN A 1 215 ? -12.848 14.533 30.461 1.00 8.55 215 ASN A CA 1
ATOM 1663 C C . ASN A 1 215 ? -13.418 15.794 29.858 1.00 9.33 215 ASN A C 1
ATOM 1664 O O . ASN A 1 215 ? -13.594 16.800 30.545 1.00 10.01 215 ASN A O 1
ATOM 1669 N N . GLY A 1 216 ? -13.743 15.726 28.571 1.00 9.70 216 GLY A N 1
ATOM 1670 C CA . GLY A 1 216 ? -14.514 16.776 27.932 1.00 10.29 216 GLY A CA 1
ATOM 1671 C C . GLY A 1 216 ? -15.983 16.699 28.314 1.00 10.54 216 GLY A C 1
ATOM 1672 O O . GLY A 1 216 ? -16.564 15.615 28.383 1.00 11.45 216 GLY A O 1
ATOM 1673 N N . ARG A 1 217 ? -16.599 17.854 28.544 1.00 11.41 217 ARG A N 1
ATOM 1674 C CA . ARG A 1 217 ? -17.995 17.916 28.962 1.00 11.75 217 ARG A CA 1
ATOM 1675 C C . ARG A 1 217 ? -18.925 17.277 27.938 1.00 11.69 217 ARG A C 1
ATOM 1676 O O . ARG A 1 217 ? -19.953 16.701 28.293 1.00 13.60 217 ARG A O 1
ATOM 1684 N N . ASP A 1 218 ? -18.563 17.390 26.664 1.00 10.97 218 ASP A N 1
ATOM 1685 C CA . ASP A 1 218 ? -19.410 16.905 25.583 1.00 12.38 218 ASP A CA 1
ATOM 1686 C C . ASP A 1 218 ? -18.985 15.509 25.128 1.00 12.15 218 ASP A C 1
ATOM 1687 O O . ASP A 1 218 ? -19.213 15.116 23.988 1.00 14.25 218 ASP A O 1
ATOM 1692 N N . GLU A 1 219 ? -18.372 14.758 26.038 1.00 12.41 219 GLU A N 1
ATOM 1693 C CA . GLU A 1 219 ? -18.018 13.359 25.800 1.00 12.13 219 GLU A CA 1
ATOM 1694 C C . GLU A 1 219 ? -19.145 12.604 25.105 1.00 12.64 219 GLU A C 1
ATOM 1695 O O . GLU A 1 219 ? -20.235 12.486 25.660 1.00 14.07 219 GLU A O 1
ATOM 1701 N N . PRO A 1 220 ? -18.888 12.076 23.895 1.00 12.75 220 PRO A N 1
ATOM 1702 C CA . PRO A 1 220 ? -19.913 11.299 23.184 1.00 13.51 220 PRO A CA 1
ATOM 1703 C C . PRO A 1 220 ? -19.910 9.812 23.536 1.00 12.84 220 PRO A C 1
ATOM 1704 O O . PRO A 1 220 ? -20.865 9.118 23.180 1.00 14.16 220 PRO A O 1
ATOM 1708 N N . PHE A 1 221 ? -18.861 9.336 24.203 1.00 12.01 221 PHE A N 1
ATOM 1709 C CA . PHE A 1 221 ? -18.719 7.910 24.496 1.00 12.27 221 PHE A CA 1
ATOM 1710 C C . PHE A 1 221 ? -18.882 7.582 25.971 1.00 12.28 221 PHE A C 1
ATOM 1711 O O . PHE A 1 221 ? -19.368 6.511 26.320 1.00 13.81 221 PHE A O 1
ATOM 1719 N N . VAL A 1 222 ? -18.449 8.491 26.835 1.00 12.97 222 VAL A N 1
ATOM 1720 C CA . VAL A 1 222 ? -18.370 8.205 28.262 1.00 12.45 222 VAL A CA 1
ATOM 1721 C C . VAL A 1 222 ? -19.467 8.898 29.053 1.00 11.03 222 VAL A C 1
ATOM 1722 O O . VAL A 1 222 ? -19.730 10.079 28.854 1.00 11.93 222 VAL A O 1
ATOM 1726 N N . GLU A 1 223 ? -20.109 8.152 29.946 1.00 10.83 223 GLU A N 1
ATOM 1727 C CA . GLU A 1 223 ? -21.104 8.725 30.847 1.00 11.84 223 GLU A CA 1
ATOM 1728 C C . GLU A 1 223 ? -20.422 9.446 32.002 1.00 11.33 223 GLU A C 1
ATOM 1729 O O . GLU A 1 223 ? -19.930 8.805 32.931 1.00 11.80 223 GLU A O 1
ATOM 1735 N N . LEU A 1 224 ? -20.390 10.772 31.952 1.00 12.12 224 LEU A N 1
ATOM 1736 C CA . LEU A 1 224 ? -19.691 11.535 32.978 1.00 12.46 224 LEU A CA 1
ATOM 1737 C C . LEU A 1 224 ? -20.333 11.380 34.354 1.00 12.30 224 LEU A C 1
ATOM 1738 O O . LEU A 1 224 ? -19.642 11.454 35.372 1.00 13.23 224 LEU A O 1
ATOM 1743 N N . ASP A 1 225 ? -21.647 11.179 34.393 1.00 13.83 225 ASP A N 1
ATOM 1744 C CA A ASP A 1 225 ? -22.352 10.931 35.649 0.66 16.09 225 ASP A CA 1
ATOM 1745 C CA B ASP A 1 225 ? -22.318 10.958 35.663 0.34 15.35 225 ASP A CA 1
ATOM 1746 C C . ASP A 1 225 ? -21.833 9.661 36.309 1.00 15.78 225 ASP A C 1
ATOM 1747 O O . ASP A 1 225 ? -21.655 9.601 37.525 1.00 18.47 225 ASP A O 1
ATOM 1756 N N . PHE A 1 226 ? -21.615 8.633 35.496 1.00 13.33 226 PHE A N 1
ATOM 1757 C CA . PHE A 1 226 ? -21.106 7.368 36.000 1.00 11.98 226 PHE A CA 1
ATOM 1758 C C . PHE A 1 226 ? -19.689 7.559 36.528 1.00 11.63 226 PHE A C 1
ATOM 1759 O O . PHE A 1 226 ? -19.355 7.127 37.631 1.00 11.64 226 PHE A O 1
ATOM 1767 N N . VAL A 1 227 ? -18.855 8.217 35.732 1.00 11.28 227 VAL A N 1
ATOM 1768 C CA . VAL A 1 227 ? -17.468 8.450 36.106 1.00 12.02 227 VAL A CA 1
ATOM 1769 C C . VAL A 1 227 ? -17.364 9.207 37.433 1.00 12.80 227 VAL A C 1
ATOM 1770 O O . VAL A 1 227 ? -16.510 8.902 38.267 1.00 12.77 227 VAL A O 1
ATOM 1774 N N . SER A 1 228 ? -18.246 10.182 37.634 1.00 13.79 228 SER A N 1
ATOM 1775 C CA . SER A 1 228 ? -18.211 10.994 38.849 1.00 14.99 228 SER A CA 1
ATOM 1776 C C . SER A 1 228 ? -18.626 10.206 40.091 1.00 15.16 228 SER A C 1
ATOM 1777 O O . SER A 1 228 ? -18.509 10.701 41.211 1.00 17.33 228 SER A O 1
ATOM 1780 N N . LYS A 1 229 ? -19.107 8.982 39.890 1.00 14.80 229 LYS A N 1
ATOM 1781 C CA . LYS A 1 229 ? -19.544 8.144 41.001 1.00 15.53 229 LYS A CA 1
ATOM 1782 C C . LYS A 1 229 ? -18.603 6.967 41.263 1.00 14.48 229 LYS A C 1
ATOM 1783 O O . LYS A 1 229 ? -18.776 6.225 42.229 1.00 15.16 229 LYS A O 1
ATOM 1789 N N . VAL A 1 230 ? -17.605 6.796 40.404 1.00 12.84 230 VAL A N 1
ATOM 1790 C CA . VAL A 1 230 ? -16.648 5.711 40.571 1.00 11.81 230 VAL A CA 1
ATOM 1791 C C . VAL A 1 230 ? -15.772 5.951 41.798 1.00 12.13 230 VAL A C 1
ATOM 1792 O O . VAL A 1 230 ? -15.314 7.071 42.032 1.00 12.94 230 VAL A O 1
ATOM 1796 N N . LYS A 1 231 ? -15.555 4.899 42.583 1.00 11.46 231 LYS A N 1
ATOM 1797 C CA A LYS A 1 231 ? -14.683 4.986 43.747 0.60 12.90 231 LYS A CA 1
ATOM 1798 C CA B LYS A 1 231 ? -14.690 4.971 43.750 0.40 12.51 231 LYS A CA 1
ATOM 1799 C C . LYS A 1 231 ? -13.226 4.802 43.349 1.00 11.69 231 LYS A C 1
ATOM 1800 O O . LYS A 1 231 ? -12.863 3.803 42.725 1.00 11.69 231 LYS A O 1
ATOM 1811 N N . PHE A 1 232 ? -12.395 5.775 43.708 1.00 12.05 232 PHE A N 1
ATOM 1812 C CA . PHE A 1 232 ? -10.957 5.692 43.484 1.00 12.51 232 PHE A CA 1
ATOM 1813 C C . PHE A 1 232 ? -10.239 5.681 44.825 1.00 12.17 232 PHE A C 1
ATOM 1814 O O . PHE A 1 232 ? -10.630 6.394 45.751 1.00 13.79 232 PHE A O 1
ATOM 1822 N N . GLY A 1 233 ? -9.173 4.897 44.927 1.00 11.41 233 GLY A N 1
ATOM 1823 C CA . GLY A 1 233 ? -8.387 4.863 46.150 1.00 11.35 233 GLY A CA 1
ATOM 1824 C C . GLY A 1 233 ? -7.774 6.211 46.499 1.00 11.21 233 GLY A C 1
ATOM 1825 O O . GLY A 1 233 ? -7.704 6.583 47.664 1.00 12.40 233 GLY A O 1
ATOM 1826 N N . ASN A 1 234 ? -7.335 6.941 45.483 1.00 10.21 234 ASN A N 1
ATOM 1827 C CA . ASN A 1 234 ? -6.610 8.190 45.669 1.00 10.23 234 ASN A CA 1
ATOM 1828 C C . ASN A 1 234 ? -6.867 9.098 44.476 1.00 9.33 234 ASN A C 1
ATOM 1829 O O . ASN A 1 234 ? -6.034 9.218 43.575 1.00 9.84 234 ASN A O 1
ATOM 1834 N N . LEU A 1 235 ? -8.048 9.711 44.464 1.00 9.92 235 LEU A N 1
ATOM 1835 C CA . LEU A 1 235 ? -8.480 10.545 43.352 1.00 9.38 235 LEU A CA 1
ATOM 1836 C C . LEU A 1 235 ? -7.798 11.908 43.425 1.00 9.32 235 LEU A C 1
ATOM 1837 O O . LEU A 1 235 ? -7.954 12.651 44.400 1.00 10.35 235 LEU A O 1
ATOM 1842 N N . TRP A 1 236 ? -7.033 12.231 42.390 1.00 9.06 236 TRP A N 1
ATOM 1843 C CA . TRP A 1 236 ? -6.262 13.470 42.365 1.00 8.76 236 TRP A CA 1
ATOM 1844 C C . TRP A 1 236 ? -7.168 14.690 42.455 1.00 9.02 236 TRP A C 1
ATOM 1845 O O . TRP A 1 236 ? -8.097 14.851 41.657 1.00 9.50 236 TRP A O 1
ATOM 1856 N N . GLU A 1 237 ? -6.882 15.536 43.441 1.00 9.80 237 GLU A N 1
ATOM 1857 C CA . GLU A 1 237 ? -7.660 16.747 43.730 1.00 10.27 237 GLU A CA 1
ATOM 1858 C C . GLU A 1 237 ? -9.101 16.456 44.163 1.00 11.61 237 GLU A C 1
ATOM 1859 O O . GLU A 1 237 ? -9.933 17.356 44.244 1.00 13.31 237 GLU A O 1
ATOM 1865 N N . GLY A 1 238 ? -9.376 15.190 44.465 1.00 11.08 238 GLY A N 1
ATOM 1866 C CA . GLY A 1 238 ? -10.608 14.801 45.126 1.00 12.53 238 GLY A CA 1
ATOM 1867 C C . GLY A 1 238 ? -11.863 14.854 44.286 1.00 13.91 238 GLY A C 1
ATOM 1868 O O . GLY A 1 238 ? -12.968 14.751 44.811 1.00 15.47 238 GLY A O 1
ATOM 1869 N N . LYS A 1 239 ? -11.707 15.062 43.001 1.00 13.04 239 LYS A N 1
ATOM 1870 C CA . LYS A 1 239 ? -12.856 15.090 42.108 1.00 13.80 239 LYS A CA 1
ATOM 1871 C C . LYS A 1 239 ? -12.463 14.690 40.691 1.00 12.04 239 LYS A C 1
ATOM 1872 O O . LYS A 1 239 ? -11.310 14.691 40.364 1.00 12.36 239 LYS A O 1
ATOM 1878 N N . THR A 1 240 ? -13.470 14.331 39.885 1.00 11.41 240 THR A N 1
ATOM 1879 C CA . THR A 1 240 ? -13.260 14.168 38.460 1.00 11.38 240 THR A CA 1
ATOM 1880 C C . THR A 1 240 ? -13.390 15.548 37.812 1.00 12.39 240 THR A C 1
ATOM 1881 O O . THR A 1 240 ? -14.186 16.375 38.255 1.00 17.54 240 THR A O 1
ATOM 1885 N N . HIS A 1 241 ? -12.575 15.797 36.793 1.00 9.49 241 HIS A N 1
ATOM 1886 C CA A HIS A 1 241 ? -12.515 17.110 36.176 0.49 9.20 241 HIS A CA 1
ATOM 1887 C CA B HIS A 1 241 ? -12.472 17.107 36.155 0.51 10.23 241 HIS A CA 1
ATOM 1888 C C . HIS A 1 241 ? -13.153 17.099 34.796 1.00 9.03 241 HIS A C 1
ATOM 1889 O O . HIS A 1 241 ? -13.073 16.104 34.063 1.00 9.65 241 HIS A O 1
ATOM 1902 N N . VAL A 1 242 ? -13.801 18.210 34.456 1.00 10.04 242 VAL A N 1
ATOM 1903 C CA . VAL A 1 242 ? -14.536 18.320 33.212 1.00 9.77 242 VAL A CA 1
ATOM 1904 C C . VAL A 1 242 ? -14.159 19.621 32.509 1.00 11.04 242 VAL A C 1
ATOM 1905 O O . VAL A 1 242 ? -14.170 20.696 33.113 1.00 13.23 242 VAL A O 1
ATOM 1909 N N . ILE A 1 243 ? -13.812 19.506 31.232 1.00 10.58 243 ILE A N 1
ATOM 1910 C CA . ILE A 1 243 ? -13.419 20.639 30.406 1.00 11.51 243 ILE A CA 1
ATOM 1911 C C . ILE A 1 243 ? -14.539 21.005 29.436 1.00 12.32 243 ILE A C 1
ATOM 1912 O O . ILE A 1 243 ? -14.983 20.178 28.649 1.00 12.60 243 ILE A O 1
ATOM 1917 N N . ASP A 1 244 ? -15.004 22.247 29.498 1.00 14.13 244 ASP A N 1
ATOM 1918 C CA . ASP A 1 244 ? -16.044 22.708 28.586 1.00 16.99 244 ASP A CA 1
ATOM 1919 C C . ASP A 1 244 ? -15.525 22.753 27.151 1.00 17.50 244 ASP A C 1
ATOM 1920 O O . ASP A 1 244 ? -14.330 22.910 26.922 1.00 18.51 244 ASP A O 1
ATOM 1925 N N . ASN A 1 245 ? -16.428 22.618 26.188 1.00 19.25 245 ASN A N 1
ATOM 1926 C CA . ASN A 1 245 ? -16.079 22.788 24.776 1.00 20.00 245 ASN A CA 1
ATOM 1927 C C . ASN A 1 245 ? -15.052 21.779 24.321 1.00 19.33 245 ASN A C 1
ATOM 1928 O O . ASN A 1 245 ? -14.153 22.086 23.535 1.00 20.49 245 ASN A O 1
ATOM 1933 N N . ALA A 1 246 ? -15.179 20.571 24.846 1.00 16.13 246 ALA A N 1
ATOM 1934 C CA . ALA A 1 246 ? -14.352 19.462 24.410 1.00 13.96 246 ALA A CA 1
ATOM 1935 C C . ALA A 1 246 ? -15.157 18.186 24.535 1.00 12.25 246 ALA A C 1
ATOM 1936 O O . ALA A 1 246 ? -16.083 18.107 25.342 1.00 12.25 246 ALA A O 1
ATOM 1938 N N . GLY A 1 247 ? -14.806 17.193 23.731 1.00 13.00 247 GLY A N 1
ATOM 1939 C CA . GLY A 1 247 ? -15.470 15.906 23.782 1.00 12.61 247 GLY A CA 1
ATOM 1940 C C . GLY A 1 247 ? -14.533 14.803 24.230 1.00 11.00 247 GLY A C 1
ATOM 1941 O O . GLY A 1 247 ? -14.028 14.812 25.355 1.00 12.25 247 GLY A O 1
ATOM 1942 N N . HIS A 1 248 ? -14.294 13.848 23.339 1.00 9.43 248 HIS A N 1
ATOM 1943 C CA . HIS A 1 248 ? -13.525 12.659 23.679 1.00 8.83 248 HIS A CA 1
ATOM 1944 C C . HIS A 1 248 ? -12.016 12.892 23.753 1.00 8.26 248 HIS A C 1
ATOM 1945 O O . HIS A 1 248 ? -11.311 12.072 24.333 1.00 8.71 248 HIS A O 1
ATOM 1952 N N . ALA A 1 249 ? -11.521 13.971 23.151 1.00 8.79 249 ALA A N 1
ATOM 1953 C CA . ALA A 1 249 ? -10.082 14.152 23.000 1.00 8.06 249 ALA A CA 1
ATOM 1954 C C . ALA A 1 249 ? -9.648 15.554 23.425 1.00 8.06 249 ALA A C 1
ATOM 1955 O O . ALA A 1 249 ? -9.109 16.317 22.617 1.00 8.31 249 ALA A O 1
ATOM 1957 N N . PRO A 1 250 ? -9.860 15.906 24.702 1.00 8.32 250 PRO A N 1
ATOM 1958 C CA . PRO A 1 250 ? -9.572 17.284 25.117 1.00 8.75 250 PRO A CA 1
ATOM 1959 C C . PRO A 1 250 ? -8.107 17.690 24.949 1.00 8.48 250 PRO A C 1
ATOM 1960 O O . PRO A 1 250 ? -7.830 18.880 24.843 1.00 8.98 250 PRO A O 1
ATOM 1964 N N . PHE A 1 251 ? -7.188 16.728 24.943 1.00 7.98 251 PHE A N 1
ATOM 1965 C CA . PHE A 1 251 ? -5.772 17.021 24.755 1.00 8.19 251 PHE A CA 1
ATOM 1966 C C . PHE A 1 251 ? -5.477 17.650 23.389 1.00 8.06 251 PHE A C 1
ATOM 1967 O O . PHE A 1 251 ? -4.458 18.316 23.232 1.00 9.08 251 PHE A O 1
ATOM 1975 N N . ARG A 1 252 ? -6.356 17.443 22.405 1.00 8.13 252 ARG A N 1
ATOM 1976 C CA . ARG A 1 252 ? -6.207 18.108 21.107 1.00 8.71 252 ARG A CA 1
ATOM 1977 C C . ARG A 1 252 ? -7.305 19.145 20.835 1.00 8.38 252 ARG A C 1
ATOM 1978 O O . ARG A 1 252 ? -7.088 20.098 20.089 1.00 9.96 252 ARG A O 1
ATOM 1986 N N . GLU A 1 253 ? -8.477 18.959 21.440 1.00 8.61 253 GLU A N 1
ATOM 1987 C CA A GLU A 1 253 ? -9.606 19.865 21.254 0.61 9.53 253 GLU A CA 1
ATOM 1988 C CA B GLU A 1 253 ? -9.588 19.876 21.231 0.39 9.42 253 GLU A CA 1
ATOM 1989 C C . GLU A 1 253 ? -9.431 21.149 22.061 1.00 9.03 253 GLU A C 1
ATOM 1990 O O . GLU A 1 253 ? -9.853 22.227 21.634 1.00 9.62 253 GLU A O 1
ATOM 2001 N N . ALA A 1 254 ? -8.820 21.020 23.234 1.00 8.75 254 ALA A N 1
ATOM 2002 C CA . ALA A 1 254 ? -8.608 22.139 24.137 1.00 9.34 254 ALA A CA 1
ATOM 2003 C C . ALA A 1 254 ? -7.240 22.008 24.791 1.00 8.41 254 ALA A C 1
ATOM 2004 O O . ALA A 1 254 ? -7.141 21.813 26.005 1.00 9.34 254 ALA A O 1
ATOM 2006 N N . PRO A 1 255 ? -6.166 22.084 23.990 1.00 8.84 255 PRO A N 1
ATOM 2007 C CA . PRO A 1 255 ? -4.859 21.734 24.559 1.00 9.27 255 PRO A CA 1
ATOM 2008 C C . PRO A 1 255 ? -4.408 22.575 25.747 1.00 9.45 255 PRO A C 1
ATOM 2009 O O . PRO A 1 255 ? -3.842 22.015 26.682 1.00 9.51 255 PRO A O 1
ATOM 2013 N N . ALA A 1 256 ? -4.635 23.879 25.731 1.00 9.47 256 ALA A N 1
ATOM 2014 C CA . ALA A 1 256 ? -4.170 24.701 26.840 1.00 10.17 256 ALA A CA 1
ATOM 2015 C C . ALA A 1 256 ? -4.844 24.313 28.150 1.00 10.14 256 ALA A C 1
ATOM 2016 O O . ALA A 1 256 ? -4.178 24.209 29.184 1.00 10.69 256 ALA A O 1
ATOM 2018 N N . GLU A 1 257 ? -6.157 24.115 28.119 1.00 10.61 257 GLU A N 1
ATOM 2019 C CA . GLU A 1 257 ? -6.874 23.736 29.330 1.00 11.23 257 GLU A CA 1
ATOM 2020 C C . GLU A 1 257 ? -6.504 22.326 29.789 1.00 9.87 257 GLU A C 1
ATOM 2021 O O . GLU A 1 257 ? -6.289 22.078 30.980 1.00 11.45 257 GLU A O 1
ATOM 2027 N N . PHE A 1 258 ? -6.420 21.398 28.844 1.00 9.24 258 PHE A N 1
ATOM 2028 C CA . PHE A 1 258 ? -6.007 20.045 29.178 1.00 9.40 258 PHE A CA 1
ATOM 2029 C C . PHE A 1 258 ? -4.588 20.038 29.760 1.00 8.75 258 PHE A C 1
ATOM 2030 O O . PHE A 1 258 ? -4.318 19.380 30.767 1.00 9.13 258 PHE A O 1
ATOM 2038 N N . ASP A 1 259 ? -3.685 20.771 29.117 1.00 8.75 259 ASP A N 1
ATOM 2039 C CA . ASP A 1 259 ? -2.293 20.801 29.540 1.00 9.02 259 ASP A CA 1
ATOM 2040 C C . ASP A 1 259 ? -2.142 21.378 30.941 1.00 9.26 259 ASP A C 1
ATOM 2041 O O . ASP A 1 259 ? -1.214 21.009 31.654 1.00 9.19 259 ASP A O 1
ATOM 2046 N N . ALA A 1 260 ? -3.024 22.293 31.337 1.00 9.47 260 ALA A N 1
ATOM 2047 C CA . ALA A 1 260 ? -2.991 22.798 32.708 1.00 9.66 260 ALA A CA 1
ATOM 2048 C C . ALA A 1 260 ? -3.166 21.642 33.697 1.00 8.75 260 ALA A C 1
ATOM 2049 O O . ALA A 1 260 ? -2.429 21.536 34.680 1.00 8.89 260 ALA A O 1
ATOM 2051 N N . TYR A 1 261 ? -4.146 20.785 33.447 1.00 7.68 261 TYR A N 1
ATOM 2052 C CA . TYR A 1 261 ? -4.340 19.621 34.304 1.00 7.83 261 TYR A CA 1
ATOM 2053 C C . TYR A 1 261 ? -3.158 18.655 34.240 1.00 7.38 261 TYR A C 1
ATOM 2054 O O . TYR A 1 261 ? -2.675 18.190 35.268 1.00 7.58 261 TYR A O 1
ATOM 2063 N N . LEU A 1 262 ? -2.714 18.321 33.032 1.00 7.61 262 LEU A N 1
ATOM 2064 C CA . LEU A 1 262 ? -1.657 17.338 32.881 1.00 7.03 262 LEU A CA 1
ATOM 2065 C C . LEU A 1 262 ? -0.361 17.827 33.520 1.00 7.41 262 LEU A C 1
ATOM 2066 O O . LEU A 1 262 ? 0.297 17.074 34.232 1.00 7.79 262 LEU A O 1
ATOM 2071 N N . ALA A 1 263 ? 0.009 19.079 33.261 1.00 7.43 263 ALA A N 1
ATOM 2072 C CA . ALA A 1 263 ? 1.221 19.631 33.853 1.00 7.61 263 ALA A CA 1
ATOM 2073 C C . ALA A 1 263 ? 1.153 19.633 35.378 1.00 7.08 263 ALA A C 1
ATOM 2074 O O . ALA A 1 263 ? 2.135 19.311 36.056 1.00 7.71 263 ALA A O 1
ATOM 2076 N N . ARG A 1 264 ? 0.009 20.027 35.923 1.00 6.88 264 ARG A N 1
ATOM 2077 C CA . ARG A 1 264 ? -0.138 20.087 37.369 1.00 7.34 264 ARG A CA 1
ATOM 2078 C C . ARG A 1 264 ? -0.046 18.687 37.970 1.00 7.10 264 ARG A C 1
ATOM 2079 O O . ARG A 1 264 ? 0.594 18.485 38.999 1.00 7.38 264 ARG A O 1
ATOM 2087 N N . PHE A 1 265 ? -0.667 17.720 37.309 1.00 6.87 265 PHE A N 1
ATOM 2088 C CA . PHE A 1 265 ? -0.622 16.340 37.762 1.00 7.06 265 PHE A CA 1
ATOM 2089 C C . PHE A 1 265 ? 0.809 15.800 37.730 1.00 6.87 265 PHE A C 1
ATOM 2090 O O . PHE A 1 265 ? 1.263 15.177 38.695 1.00 7.34 265 PHE A O 1
ATOM 2098 N N . ILE A 1 266 ? 1.537 16.036 36.642 1.00 6.89 266 ILE A N 1
ATOM 2099 C CA . ILE A 1 266 ? 2.919 15.573 36.568 1.00 7.54 266 ILE A CA 1
ATOM 2100 C C . ILE A 1 266 ? 3.755 16.214 37.678 1.00 7.54 266 ILE A C 1
ATOM 2101 O O . ILE A 1 266 ? 4.497 15.527 38.384 1.00 7.76 266 ILE A O 1
ATOM 2106 N N . ARG A 1 267 ? 3.625 17.527 37.851 1.00 7.71 267 ARG A N 1
ATOM 2107 C CA . ARG A 1 267 ? 4.356 18.218 38.909 1.00 7.99 267 ARG A CA 1
ATOM 2108 C C . ARG A 1 267 ? 4.026 17.595 40.266 1.00 8.13 267 ARG A C 1
ATOM 2109 O O . ARG A 1 267 ? 4.921 17.311 41.067 1.00 8.59 267 ARG A O 1
ATOM 2117 N N . ASP A 1 268 ? 2.743 17.383 40.526 1.00 7.60 268 ASP A N 1
ATOM 2118 C CA . ASP A 1 268 ? 2.315 16.835 41.801 1.00 8.31 268 ASP A CA 1
ATOM 2119 C C . ASP A 1 268 ? 2.874 15.435 42.042 1.00 8.51 268 ASP A C 1
ATOM 2120 O O . ASP A 1 268 ? 3.226 15.094 43.165 1.00 10.57 268 ASP A O 1
ATOM 2125 N N . CYS A 1 269 ? 2.941 14.619 40.993 1.00 8.45 269 CYS A N 1
ATOM 2126 C CA . CYS A 1 269 ? 3.367 13.226 41.133 1.00 9.14 269 CYS A CA 1
ATOM 2127 C C . CYS A 1 269 ? 4.878 13.048 41.156 1.00 9.23 269 CYS A C 1
ATOM 2128 O O . CYS A 1 269 ? 5.361 11.980 41.532 1.00 10.84 269 CYS A O 1
ATOM 2131 N N . THR A 1 270 ? 5.620 14.075 40.746 1.00 9.27 270 THR A N 1
ATOM 2132 C CA . THR A 1 270 ? 7.060 13.933 40.559 1.00 10.37 270 THR A CA 1
ATOM 2133 C C . THR A 1 270 ? 7.914 14.958 41.292 1.00 12.52 270 THR A C 1
ATOM 2134 O O . THR A 1 270 ? 9.104 14.733 41.476 1.00 14.74 270 THR A O 1
ATOM 2138 N N . GLN A 1 271 ? 7.331 16.090 41.680 0.98 13.09 271 GLN A N 1
ATOM 2139 C CA . GLN A 1 271 ? 8.119 17.156 42.293 1.00 14.43 271 GLN A CA 1
ATOM 2140 C C . GLN A 1 271 ? 7.526 17.710 43.572 1.00 14.51 271 GLN A C 1
ATOM 2141 O O . GLN A 1 271 ? 7.888 18.795 44.014 0.76 15.57 271 GLN A O 1
ATOM 2147 N N . LEU A 1 272 ? 6.642 16.951 44.194 0.92 15.86 272 LEU A N 1
ATOM 2148 C CA . LEU A 1 272 ? 6.238 17.244 45.557 0.98 16.53 272 LEU A CA 1
ATOM 2149 C C . LEU A 1 272 ? 6.875 16.229 46.483 0.91 17.60 272 LEU A C 1
ATOM 2150 O O . LEU A 1 272 ? 7.076 15.076 46.107 0.77 18.83 272 LEU A O 1
ATOM 2155 N N . GLU A 1 273 ? 7.173 16.663 47.689 0.94 17.60 273 GLU A N 1
ATOM 2156 C CA . GLU A 1 273 ? 7.697 15.785 48.722 0.97 18.20 273 GLU A CA 1
ATOM 2157 C C . GLU A 1 273 ? 6.723 14.634 48.917 0.92 20.24 273 GLU A C 1
ATOM 2158 O O . GLU A 1 273 ? 5.616 14.848 49.125 0.57 20.97 273 GLU A O 1
ATOM 2164 N N . HIS A 1 274 ? 7.227 13.399 48.940 1.00 20.11 274 HIS A N 1
ATOM 2165 C CA . HIS A 1 274 ? 6.351 12.256 49.154 0.90 20.90 274 HIS A CA 1
ATOM 2166 C C . HIS A 1 274 ? 6.367 11.727 50.586 1.00 20.41 274 HIS A C 1
ATOM 2167 O O . HIS A 1 274 ? 7.427 11.432 51.138 0.95 20.95 274 HIS A O 1
ATOM 2174 N N . HIS A 1 275 ? 5.178 11.620 51.170 0.77 20.98 275 HIS A N 1
ATOM 2175 C CA . HIS A 1 275 ? 4.982 11.031 52.488 0.94 22.46 275 HIS A CA 1
ATOM 2176 C C . HIS A 1 275 ? 3.824 10.049 52.408 0.84 22.31 275 HIS A C 1
ATOM 2177 O O . HIS A 1 275 ? 2.780 10.367 51.840 0.71 21.35 275 HIS A O 1
ATOM 2184 N N . HIS A 1 276 ? 3.995 8.862 52.978 0.75 21.78 276 HIS A N 1
ATOM 2185 C CA . HIS A 1 276 ? 2.932 7.861 52.949 1.00 22.08 276 HIS A CA 1
ATOM 2186 C C . HIS A 1 276 ? 1.666 8.329 53.659 0.77 23.63 276 HIS A C 1
ATOM 2187 O O . HIS A 1 276 ? 0.556 8.001 53.238 0.58 24.90 276 HIS A O 1
ATOM 2194 N N . ILE B 1 3 ? 15.132 -36.962 27.334 1.00 25.27 3 ILE B N 1
ATOM 2195 C CA . ILE B 1 3 ? 14.464 -35.669 27.380 1.00 25.00 3 ILE B CA 1
ATOM 2196 C C . ILE B 1 3 ? 15.315 -34.607 26.698 1.00 23.68 3 ILE B C 1
ATOM 2197 O O . ILE B 1 3 ? 16.506 -34.475 26.987 1.00 25.43 3 ILE B O 1
ATOM 2202 N N . ASN B 1 4 ? 14.737 -33.872 25.745 1.00 22.01 4 ASN B N 1
ATOM 2203 C CA . ASN B 1 4 ? 15.364 -32.736 25.086 1.00 22.10 4 ASN B CA 1
ATOM 2204 C C . ASN B 1 4 ? 15.237 -31.506 26.007 1.00 19.35 4 ASN B C 1
ATOM 2205 O O . ASN B 1 4 ? 14.186 -31.247 26.527 1.00 19.68 4 ASN B O 1
ATOM 2210 N N . TYR B 1 5 ? 16.349 -30.810 26.224 1.00 18.40 5 TYR B N 1
ATOM 2211 C CA . TYR B 1 5 ? 16.369 -29.621 27.056 1.00 17.18 5 TYR B CA 1
ATOM 2212 C C . TYR B 1 5 ? 16.830 -28.437 26.224 1.00 17.32 5 TYR B C 1
ATOM 2213 O O . TYR B 1 5 ? 17.815 -28.538 25.500 1.00 18.31 5 TYR B O 1
ATOM 2222 N N . HIS B 1 6 ? 16.112 -27.323 26.311 1.00 17.13 6 HIS B N 1
ATOM 2223 C CA . HIS B 1 6 ? 16.596 -26.077 25.724 1.00 17.96 6 HIS B CA 1
ATOM 2224 C C . HIS B 1 6 ? 16.001 -24.876 26.445 1.00 15.14 6 HIS B C 1
ATOM 2225 O O . HIS B 1 6 ? 15.217 -25.025 27.379 1.00 16.96 6 HIS B O 1
ATOM 2232 N N . GLU B 1 7 ? 16.406 -23.685 26.025 1.00 15.72 7 GLU B N 1
ATOM 2233 C CA . GLU B 1 7 ? 16.008 -22.464 26.708 1.00 15.66 7 GLU B CA 1
ATOM 2234 C C . GLU B 1 7 ? 15.543 -21.417 25.703 1.00 15.40 7 GLU B C 1
ATOM 2235 O O . GLU B 1 7 ? 16.094 -21.298 24.605 1.00 18.01 7 GLU B O 1
ATOM 2241 N N . LEU B 1 8 ? 14.510 -20.675 26.080 1.00 15.01 8 LEU B N 1
ATOM 2242 C CA . LEU B 1 8 ? 13.940 -19.651 25.216 1.00 15.26 8 LEU B CA 1
ATOM 2243 C C . LEU B 1 8 ? 14.070 -18.281 25.860 1.00 16.75 8 LEU B C 1
ATOM 2244 O O . LEU B 1 8 ? 13.864 -18.131 27.058 1.00 17.56 8 LEU B O 1
ATOM 2249 N N . GLU B 1 9 ? 14.406 -17.280 25.053 1.00 18.40 9 GLU B N 1
ATOM 2250 C CA . GLU B 1 9 ? 14.413 -15.900 25.519 1.00 19.75 9 GLU B CA 1
ATOM 2251 C C . GLU B 1 9 ? 13.032 -15.294 25.330 1.00 20.06 9 GLU B C 1
ATOM 2252 O O . GLU B 1 9 ? 12.541 -15.191 24.207 1.00 21.25 9 GLU B O 1
ATOM 2258 N N . THR B 1 10 ? 12.405 -14.901 26.431 1.00 19.97 10 THR B N 1
ATOM 2259 C CA . THR B 1 10 ? 11.079 -14.307 26.392 1.00 19.50 10 THR B CA 1
ATOM 2260 C C . THR B 1 10 ? 11.103 -12.940 27.061 1.00 19.31 10 THR B C 1
ATOM 2261 O O . THR B 1 10 ? 12.101 -12.550 27.672 1.00 19.96 10 THR B O 1
ATOM 2265 N N . SER B 1 11 ? 9.990 -12.224 26.959 1.00 19.21 11 SER B N 1
ATOM 2266 C CA . SER B 1 11 ? 9.873 -10.911 27.572 1.00 20.02 11 SER B CA 1
ATOM 2267 C C . SER B 1 11 ? 9.930 -11.014 29.087 1.00 20.69 11 SER B C 1
ATOM 2268 O O . SER B 1 11 ? 10.038 -10.004 29.779 1.00 21.92 11 SER B O 1
ATOM 2271 N N . HIS B 1 12 ? 9.862 -12.239 29.597 1.00 19.97 12 HIS B N 1
ATOM 2272 C CA . HIS B 1 12 ? 9.847 -12.454 31.033 1.00 20.22 12 HIS B CA 1
ATOM 2273 C C . HIS B 1 12 ? 11.223 -12.842 31.576 1.00 20.66 12 HIS B C 1
ATOM 2274 O O . HIS B 1 12 ? 11.493 -12.695 32.769 1.00 22.18 12 HIS B O 1
ATOM 2281 N N . GLY B 1 13 ? 12.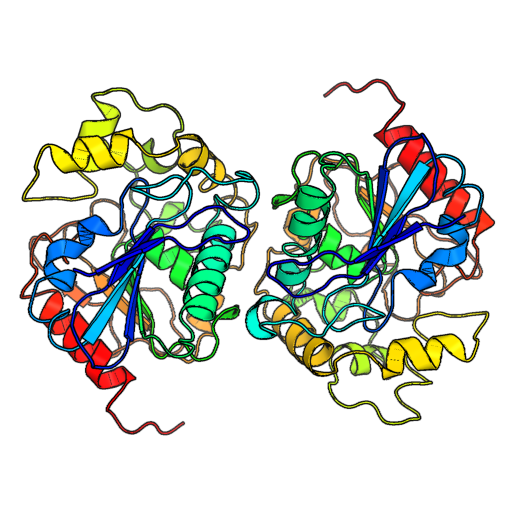097 -13.305 30.687 1.00 18.38 13 GLY B N 1
ATOM 2282 C CA . GLY B 1 13 ? 13.370 -13.878 31.083 1.00 18.16 13 GLY B CA 1
ATOM 2283 C C . GLY B 1 13 ? 13.674 -15.111 30.254 1.00 17.18 13 GLY B C 1
ATOM 2284 O O . GLY B 1 13 ? 12.971 -15.411 29.290 1.00 18.00 13 GLY B O 1
ATOM 2285 N N . ARG B 1 14 ? 14.684 -15.809 30.637 1.00 15.95 14 ARG B N 1
ATOM 2286 C CA . ARG B 1 14 ? 15.089 -16.942 29.917 1.00 15.87 14 ARG B CA 1
ATOM 2287 C C . ARG B 1 14 ? 14.413 -18.192 30.528 1.00 13.99 14 ARG B C 1
ATOM 2288 O O . ARG B 1 14 ? 14.534 -18.439 31.694 1.00 15.68 14 ARG B O 1
ATOM 2296 N N . ILE B 1 15 ? 13.640 -18.914 29.699 1.00 12.26 15 ILE B N 1
ATOM 2297 C CA A ILE B 1 15 ? 12.782 -20.001 30.155 0.37 11.16 15 ILE B CA 1
ATOM 2298 C CA B ILE B 1 15 ? 12.818 -19.998 30.203 0.63 11.15 15 ILE B CA 1
ATOM 2299 C C . ILE B 1 15 ? 13.335 -21.358 29.748 1.00 10.44 15 ILE B C 1
ATOM 2300 O O . ILE B 1 15 ? 13.536 -21.604 28.562 1.00 11.34 15 ILE B O 1
ATOM 2309 N N . ALA B 1 16 ? 13.578 -22.224 30.727 1.00 10.13 16 ALA B N 1
ATOM 2310 C CA . ALA B 1 16 ? 14.006 -23.589 30.461 1.00 10.01 16 ALA B CA 1
ATOM 2311 C C . ALA B 1 16 ? 12.807 -24.429 30.029 1.00 9.38 16 ALA B C 1
ATOM 2312 O O . ALA B 1 16 ? 11.720 -24.312 30.598 1.00 9.54 16 ALA B O 1
ATOM 2314 N N . VAL B 1 17 ? 13.014 -25.284 29.031 1.00 9.65 17 VAL B N 1
ATOM 2315 C CA . VAL B 1 17 ? 11.960 -26.124 28.482 1.00 11.25 17 VAL B CA 1
ATOM 2316 C C . VAL B 1 17 ? 12.469 -27.556 28.327 1.00 10.95 17 VAL B C 1
ATOM 2317 O O . VAL B 1 17 ? 13.505 -27.792 27.716 1.00 13.07 17 VAL B O 1
ATOM 2321 N N . ARG B 1 18 ? 11.735 -28.506 28.897 1.00 10.27 18 ARG B N 1
ATOM 2322 C CA . ARG B 1 18 ? 11.987 -29.918 28.667 1.00 11.01 18 ARG B CA 1
ATOM 2323 C C . ARG B 1 18 ? 10.951 -30.445 27.694 1.00 10.84 18 ARG B C 1
ATOM 2324 O O . ARG B 1 18 ? 9.777 -30.100 27.794 1.00 11.25 18 ARG B O 1
ATOM 2332 N N . GLU B 1 19 ? 11.378 -31.295 26.768 1.00 11.18 19 GLU B N 1
ATOM 2333 C CA . GLU B 1 19 ? 10.445 -31.930 25.842 1.00 12.24 19 GLU B CA 1
ATOM 2334 C C . GLU B 1 19 ? 10.702 -33.430 25.767 1.00 12.42 19 GLU B C 1
ATOM 2335 O O . GLU B 1 19 ? 11.855 -33.871 25.696 1.00 14.44 19 GLU B O 1
ATOM 2341 N N . SER B 1 20 ? 9.628 -34.213 25.781 1.00 10.94 20 SER B N 1
ATOM 2342 C CA . SER B 1 20 ? 9.748 -35.655 25.596 1.00 11.71 20 SER B CA 1
ATOM 2343 C C . SER B 1 20 ? 10.001 -35.973 24.133 1.00 12.64 20 SER B C 1
ATOM 2344 O O . SER B 1 20 ? 9.942 -35.094 23.275 1.00 13.66 20 SER B O 1
ATOM 2347 N N . GLU B 1 21 ? 10.272 -37.258 23.862 1.00 13.67 21 GLU B N 1
ATOM 2348 C CA . GLU B 1 21 ? 10.564 -37.735 22.509 1.00 14.85 21 GLU B CA 1
ATOM 2349 C C . GLU B 1 21 ? 9.296 -38.012 21.658 1.00 14.15 21 GLU B C 1
ATOM 2350 O O . GLU B 1 21 ? 9.377 -38.203 20.454 1.00 15.52 21 GLU B O 1
ATOM 2356 N N . GLY B 1 22 ? 8.134 -38.014 22.316 1.00 13.11 22 GLY B N 1
ATOM 2357 C CA . GLY B 1 22 ? 6.892 -38.364 21.643 1.00 13.20 22 GLY B CA 1
ATOM 2358 C C . GLY B 1 22 ? 6.567 -37.464 20.469 1.00 13.04 22 GLY B C 1
ATOM 2359 O O . GLY B 1 22 ? 6.815 -36.257 20.512 1.00 14.77 22 GLY B O 1
ATOM 2360 N N . GLU B 1 23 ? 5.980 -38.063 19.420 1.00 12.93 23 GLU B N 1
ATOM 2361 C CA . GLU B 1 23 ? 5.662 -37.356 18.186 1.00 15.20 23 GLU B CA 1
ATOM 2362 C C . GLU B 1 23 ? 4.194 -37.064 18.006 1.00 13.05 23 GLU B C 1
ATOM 2363 O O . GLU B 1 23 ? 3.807 -36.495 17.015 1.00 14.60 23 GLU B O 1
ATOM 2369 N N . GLY B 1 24 ? 3.406 -37.455 18.969 1.00 11.68 24 GLY B N 1
ATOM 2370 C CA . GLY B 1 24 ? 1.980 -37.201 18.927 1.00 11.64 24 GLY B CA 1
ATOM 2371 C C . GLY B 1 24 ? 1.622 -35.785 19.328 1.00 10.48 24 GLY B C 1
ATOM 2372 O O . GLY B 1 24 ? 2.492 -34.923 19.493 1.00 11.68 24 GLY B O 1
ATOM 2373 N N . ALA B 1 25 ? 0.327 -35.556 19.501 1.00 9.89 25 ALA B N 1
ATOM 2374 C CA . ALA B 1 25 ? -0.197 -34.245 19.861 1.00 9.82 25 ALA B CA 1
ATOM 2375 C C . ALA B 1 25 ? 0.540 -33.656 21.060 1.00 9.56 25 ALA B C 1
ATOM 2376 O O . ALA B 1 25 ? 0.940 -34.373 21.969 1.00 10.00 25 ALA B O 1
ATOM 2378 N N . PRO B 1 26 ? 0.731 -32.332 21.067 1.00 8.51 26 PRO B N 1
ATOM 2379 C CA . PRO B 1 26 ? 1.476 -31.699 22.157 1.00 8.60 26 PRO B CA 1
ATOM 2380 C C . PRO B 1 26 ? 0.662 -31.514 23.430 1.00 7.37 26 PRO B C 1
ATOM 2381 O O . PRO B 1 26 ? -0.534 -31.197 23.383 1.00 8.35 26 PRO B O 1
ATOM 2385 N N . LEU B 1 27 ? 1.346 -31.700 24.559 1.00 7.49 27 LEU B N 1
ATOM 2386 C CA . LEU B 1 27 ? 0.806 -31.480 25.897 1.00 6.73 27 LEU B CA 1
ATOM 2387 C C . LEU B 1 27 ? 1.751 -30.544 26.645 1.00 6.86 27 LEU B C 1
ATOM 2388 O O . LEU B 1 27 ? 2.919 -30.886 26.854 1.00 7.89 27 LEU B O 1
ATOM 2393 N N . LEU B 1 28 ? 1.257 -29.372 27.040 1.00 6.52 28 LEU B N 1
ATOM 2394 C CA . LEU B 1 28 ? 2.010 -28.462 27.891 1.00 6.25 28 LEU B CA 1
ATOM 2395 C C . LEU B 1 28 ? 1.674 -28.814 29.334 1.00 5.92 28 LEU B C 1
ATOM 2396 O O . LEU B 1 28 ? 0.506 -28.812 29.704 1.00 6.96 28 LEU B O 1
ATOM 2401 N N . MET B 1 29 ? 2.689 -29.126 30.143 1.00 5.89 29 MET B N 1
ATOM 2402 C CA . MET B 1 29 ? 2.499 -29.373 31.572 1.00 5.90 29 MET B CA 1
ATOM 2403 C C . MET B 1 29 ? 3.108 -28.208 32.344 1.00 6.00 29 MET B C 1
ATOM 2404 O O . MET B 1 29 ? 4.282 -27.887 32.142 1.00 6.96 29 MET B O 1
ATOM 2409 N N . ILE B 1 30 ? 2.316 -27.598 33.225 1.00 5.42 30 ILE B N 1
ATOM 2410 C CA . ILE B 1 30 ? 2.729 -26.411 33.966 1.00 5.72 30 ILE B CA 1
ATOM 2411 C C . ILE B 1 30 ? 2.801 -26.751 35.450 1.00 5.56 30 ILE B C 1
ATOM 2412 O O . ILE B 1 30 ? 1.799 -27.135 36.066 1.00 5.88 30 ILE B O 1
ATOM 2417 N N . HIS B 1 31 ? 3.990 -26.589 36.022 1.00 5.88 31 HIS B N 1
ATOM 2418 C CA . HIS B 1 31 ? 4.247 -26.977 37.398 1.00 5.69 31 HIS B CA 1
ATOM 2419 C C . HIS B 1 31 ? 3.666 -25.990 38.413 1.00 5.71 31 HIS B C 1
ATOM 2420 O O . HIS B 1 31 ? 3.135 -24.930 38.057 1.00 6.75 31 HIS B O 1
ATOM 2427 N N . GLY B 1 32 ? 3.788 -26.358 39.684 1.00 6.59 32 GLY B N 1
ATOM 2428 C CA . GLY B 1 32 ? 3.199 -25.596 40.763 1.00 7.68 32 GLY B CA 1
ATOM 2429 C C . GLY B 1 32 ? 4.160 -24.657 41.467 1.00 6.54 32 GLY B C 1
ATOM 2430 O O . GLY B 1 32 ? 5.317 -24.483 41.080 1.00 6.62 32 GLY B O 1
ATOM 2431 N N . ASN B 1 33 ? 3.649 -24.046 42.523 1.00 6.88 33 ASN B N 1
ATOM 2432 C CA . ASN B 1 33 ? 4.366 -23.065 43.325 1.00 6.97 33 ASN B CA 1
ATOM 2433 C C . ASN B 1 33 ? 5.676 -23.646 43.858 1.00 6.83 33 ASN B C 1
ATOM 2434 O O . ASN B 1 33 ? 5.673 -24.653 44.561 1.00 7.36 33 ASN B O 1
ATOM 2439 N N . SER B 1 34 ? 6.794 -23.007 43.511 1.00 6.59 34 SER B N 1
ATOM 2440 C CA . SER B 1 34 ? 8.122 -23.379 44.027 1.00 6.72 34 SER B CA 1
ATOM 2441 C C . SER B 1 34 ? 8.609 -24.726 43.501 1.00 6.53 34 SER B C 1
ATOM 2442 O O . SER B 1 34 ? 9.547 -25.306 44.045 1.00 7.79 34 SER B O 1
ATOM 2445 N N . SER B 1 35 ? 7.995 -25.196 42.420 1.00 6.90 35 SER B N 1
ATOM 2446 C CA . SER B 1 35 ? 8.405 -26.450 41.801 1.00 6.81 35 SER B CA 1
ATOM 2447 C C . SER B 1 35 ? 9.187 -26.191 40.509 1.00 6.19 35 SER B C 1
ATOM 2448 O O . SER B 1 35 ? 9.804 -25.136 40.339 1.00 7.14 35 SER B O 1
ATOM 2451 N N . SER B 1 36 ? 9.171 -27.177 39.621 1.00 6.69 36 SER B N 1
ATOM 2452 C CA A SER B 1 36 ? 9.905 -27.146 38.359 0.51 6.18 36 SER B CA 1
ATOM 2453 C CA B SER B 1 36 ? 9.770 -27.031 38.305 0.49 7.10 36 SER B CA 1
ATOM 2454 C C . SER B 1 36 ? 9.243 -28.132 37.406 1.00 6.71 36 SER B C 1
ATOM 2455 O O . SER B 1 36 ? 8.648 -29.098 37.865 1.00 6.97 36 SER B O 1
ATOM 2460 N N . GLY B 1 37 ? 9.412 -27.950 36.102 1.00 6.77 37 GLY B N 1
ATOM 2461 C CA . GLY B 1 37 ? 8.961 -28.933 35.135 1.00 7.33 37 GLY B CA 1
ATOM 2462 C C . GLY B 1 37 ? 9.613 -30.296 35.326 1.00 7.00 37 GLY B C 1
ATOM 2463 O O . GLY B 1 37 ? 9.087 -31.305 34.855 1.00 7.53 37 GLY B O 1
ATOM 2464 N N . ALA B 1 38 ? 10.747 -30.345 36.025 1.00 7.46 38 ALA B N 1
ATOM 2465 C CA . ALA B 1 38 ? 11.407 -31.615 36.329 1.00 8.60 38 ALA B CA 1
ATOM 2466 C C . ALA B 1 38 ? 10.501 -32.540 37.141 1.00 7.81 38 ALA B C 1
ATOM 2467 O O . ALA B 1 38 ? 10.681 -33.755 37.132 1.00 8.44 38 ALA B O 1
ATOM 2469 N N . ILE B 1 39 ? 9.521 -31.965 37.832 1.00 7.17 39 ILE B N 1
ATOM 2470 C CA . ILE B 1 39 ? 8.587 -32.738 38.641 1.00 7.50 39 ILE B CA 1
ATOM 2471 C C . ILE B 1 39 ? 7.765 -33.704 37.782 1.00 7.28 39 ILE B C 1
ATOM 2472 O O . ILE B 1 39 ? 7.239 -34.694 38.281 1.00 7.40 39 ILE B O 1
ATOM 2477 N N . PHE B 1 40 ? 7.678 -33.427 36.482 1.00 6.96 40 PHE B N 1
ATOM 2478 C CA . PHE B 1 40 ? 6.881 -34.235 35.564 1.00 7.53 40 PHE B CA 1
ATOM 2479 C C . PHE B 1 40 ? 7.697 -35.349 34.914 1.00 7.86 40 PHE B C 1
ATOM 2480 O O . PHE B 1 40 ? 7.288 -35.923 33.912 1.00 7.93 40 PHE B O 1
ATOM 2488 N N . ALA B 1 41 ? 8.835 -35.683 35.512 1.00 8.53 41 ALA B N 1
ATOM 2489 C CA . ALA B 1 41 ? 9.635 -36.820 35.062 1.00 9.32 41 ALA B CA 1
ATOM 2490 C C . ALA B 1 41 ? 8.816 -38.078 34.718 1.00 8.86 41 ALA B C 1
ATOM 2491 O O . ALA B 1 41 ? 9.078 -38.710 33.700 1.00 9.32 41 ALA B O 1
ATOM 2493 N N . PRO B 1 42 ? 7.825 -38.450 35.552 1.00 8.66 42 PRO B N 1
ATOM 2494 C CA . PRO B 1 42 ? 7.117 -39.694 35.215 1.00 9.28 42 PRO B CA 1
ATOM 2495 C C . PRO B 1 42 ? 6.391 -39.623 33.875 1.00 9.04 42 PRO B C 1
ATOM 2496 O O . PRO B 1 42 ? 6.299 -40.639 33.185 1.00 10.13 42 PRO B O 1
ATOM 2500 N N . GLN B 1 43 ? 5.879 -38.449 33.523 1.00 8.09 43 GLN B N 1
ATOM 2501 C CA . GLN B 1 43 ? 5.236 -38.244 32.232 1.00 8.41 43 GLN B CA 1
ATOM 2502 C C . GLN B 1 43 ? 6.248 -38.020 31.109 1.00 8.66 43 GLN B C 1
ATOM 2503 O O . GLN B 1 43 ? 6.133 -38.617 30.042 1.00 11.06 43 GLN B O 1
ATOM 2509 N N . LEU B 1 44 ? 7.251 -37.185 31.357 1.00 8.65 44 LEU B N 1
ATOM 2510 C CA . LEU B 1 44 ? 8.284 -36.927 30.359 1.00 9.83 44 LEU B CA 1
ATOM 2511 C C . LEU B 1 44 ? 8.982 -38.194 29.885 1.00 11.01 44 LEU B C 1
ATOM 2512 O O . LEU B 1 44 ? 9.249 -38.349 28.694 1.00 12.64 44 LEU B O 1
ATOM 2517 N N . GLU B 1 45 ? 9.279 -39.090 30.816 1.00 11.21 45 GLU B N 1
ATOM 2518 C CA . GLU B 1 45 ? 10.095 -40.271 30.551 1.00 13.42 45 GLU B CA 1
ATOM 2519 C C . GLU B 1 45 ? 9.290 -41.526 30.407 1.00 14.43 45 GLU B C 1
ATOM 2520 O O . GLU B 1 45 ? 9.864 -42.524 29.991 1.00 17.52 45 GLU B O 1
ATOM 2526 N N . GLY B 1 46 ? 7.999 -41.493 30.722 1.00 12.88 46 GLY B N 1
ATOM 2527 C CA . GLY B 1 46 ? 7.161 -42.680 30.695 1.00 14.22 46 GLY B CA 1
ATOM 2528 C C . GLY B 1 46 ? 6.238 -42.745 29.497 1.00 14.60 46 GLY B C 1
ATOM 2529 O O . GLY B 1 46 ? 6.486 -42.109 28.470 1.00 13.65 46 GLY B O 1
ATOM 2530 N N . GLU B 1 47 ? 5.156 -43.519 29.621 1.00 16.44 47 GLU B N 1
ATOM 2531 C CA . GLU B 1 47 ? 4.239 -43.817 28.500 1.00 17.45 47 GLU B CA 1
ATOM 2532 C C . GLU B 1 47 ? 3.641 -42.540 27.890 1.00 15.32 47 GLU B C 1
ATOM 2533 O O . GLU B 1 47 ? 3.471 -42.466 26.752 1.00 16.96 47 GLU B O 1
ATOM 2538 N N . ILE B 1 48 ? 3.318 -41.562 28.746 1.00 12.67 48 ILE B N 1
ATOM 2539 C CA . ILE B 1 48 ? 2.694 -40.356 28.228 1.00 10.52 48 ILE B CA 1
ATOM 2540 C C . ILE B 1 48 ? 3.643 -39.648 27.255 1.00 9.32 48 ILE B C 1
ATOM 2541 O O . ILE B 1 48 ? 3.268 -39.317 26.126 1.00 10.17 48 ILE B O 1
ATOM 2546 N N . GLY B 1 49 ? 4.878 -39.431 27.697 1.00 9.15 49 GLY B N 1
ATOM 2547 C CA . GLY B 1 49 ? 5.869 -38.722 26.912 1.00 9.30 49 GLY B CA 1
ATOM 2548 C C . GLY B 1 49 ? 6.431 -39.500 25.740 1.00 9.47 49 GLY B C 1
ATOM 2549 O O . GLY B 1 49 ? 7.007 -38.913 24.825 1.00 10.50 49 GLY B O 1
ATOM 2550 N N . LYS B 1 50 ? 6.280 -40.822 25.762 1.00 10.95 50 LYS B N 1
ATOM 2551 C CA A LYS B 1 50 ? 6.709 -41.638 24.636 0.50 12.14 50 LYS B CA 1
ATOM 2552 C CA B LYS B 1 50 ? 6.704 -41.644 24.637 0.50 12.07 50 LYS B CA 1
ATOM 2553 C C . LYS B 1 50 ? 5.749 -41.493 23.456 1.00 11.67 50 LYS B C 1
ATOM 2554 O O . LYS B 1 50 ? 6.160 -41.596 22.303 1.00 13.30 50 LYS B O 1
ATOM 2565 N N . LYS B 1 51 ? 4.473 -41.247 23.746 1.00 10.89 51 LYS B N 1
ATOM 2566 C CA A LYS B 1 51 ? 3.475 -41.098 22.691 0.58 10.44 51 LYS B CA 1
ATOM 2567 C CA B LYS B 1 51 ? 3.473 -41.099 22.692 0.42 10.67 51 LYS B CA 1
ATOM 2568 C C . LYS B 1 51 ? 3.274 -39.642 22.292 1.00 9.90 51 LYS B C 1
ATOM 2569 O O . LYS B 1 51 ? 3.297 -39.304 21.106 1.00 11.21 51 LYS B O 1
ATOM 2580 N N . TRP B 1 52 ? 3.071 -38.790 23.292 1.00 8.93 52 TRP B N 1
ATOM 2581 C CA . TRP B 1 52 ? 2.733 -37.397 23.062 1.00 8.88 52 TRP B CA 1
ATOM 2582 C C . TRP B 1 52 ? 3.948 -36.506 23.252 1.00 8.35 52 TRP B C 1
ATOM 2583 O O . TRP B 1 52 ? 4.881 -36.862 23.969 1.00 9.22 52 TRP B O 1
ATOM 2594 N N . ARG B 1 53 ? 3.941 -35.351 22.592 1.00 8.68 53 ARG B N 1
ATOM 2595 C CA . ARG B 1 53 ? 5.017 -34.384 22.748 1.00 8.84 53 ARG B CA 1
ATOM 2596 C C . ARG B 1 53 ? 4.763 -33.587 24.022 1.00 8.45 53 ARG B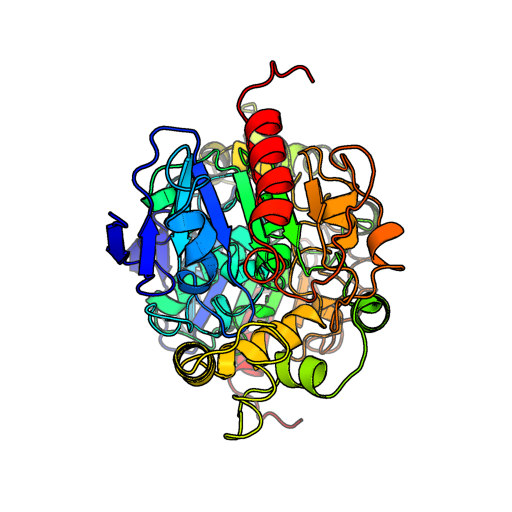 C 1
ATOM 2597 O O . ARG B 1 53 ? 4.006 -32.609 24.019 1.00 9.13 53 ARG B O 1
ATOM 2605 N N . VAL B 1 54 ? 5.386 -34.025 25.112 1.00 8.43 54 VAL B N 1
ATOM 2606 C CA . VAL B 1 54 ? 5.212 -33.391 26.411 1.00 8.17 54 VAL B CA 1
ATOM 2607 C C . VAL B 1 54 ? 6.222 -32.259 26.562 1.00 7.75 54 VAL B C 1
ATOM 2608 O O . VAL B 1 54 ? 7.418 -32.448 26.340 1.00 8.54 54 VAL B O 1
ATOM 2612 N N . ILE B 1 55 ? 5.714 -31.081 26.918 1.00 7.68 55 ILE B N 1
ATOM 2613 C CA . ILE B 1 55 ? 6.498 -29.864 27.039 1.00 7.32 55 ILE B CA 1
ATOM 2614 C C . ILE B 1 55 ? 6.354 -29.391 28.476 1.00 6.28 55 ILE B C 1
ATOM 2615 O O . ILE B 1 55 ? 5.248 -29.113 28.922 1.00 6.70 55 ILE B O 1
ATOM 2620 N N . ALA B 1 56 ? 7.469 -29.331 29.209 1.00 6.96 56 ALA B N 1
ATOM 2621 C CA . ALA B 1 56 ? 7.444 -29.030 30.640 1.00 7.38 56 ALA B CA 1
ATOM 2622 C C . ALA B 1 56 ? 8.446 -27.918 30.948 1.00 6.98 56 ALA B C 1
ATOM 2623 O O . ALA B 1 56 ? 9.611 -28.180 31.264 1.00 8.39 56 ALA B O 1
ATOM 2625 N N . PRO B 1 57 ? 8.001 -26.658 30.842 1.00 7.02 57 PRO B N 1
ATOM 2626 C CA . PRO B 1 57 ? 8.900 -25.531 31.112 1.00 7.60 57 PRO B CA 1
ATOM 2627 C C . PRO B 1 57 ? 9.050 -25.276 32.602 1.00 7.47 57 PRO B C 1
ATOM 2628 O O . PRO B 1 57 ? 8.315 -25.823 33.432 1.00 9.02 57 PRO B O 1
ATOM 2632 N N . ASP B 1 58 ? 10.024 -24.435 32.932 1.00 6.91 58 ASP B N 1
ATOM 2633 C CA . ASP B 1 58 ? 10.122 -23.859 34.262 1.00 6.91 58 ASP B CA 1
ATOM 2634 C C . ASP B 1 58 ? 9.603 -22.427 34.225 1.00 6.50 58 ASP B C 1
ATOM 2635 O O . ASP B 1 58 ? 10.012 -21.620 33.383 1.00 7.27 58 ASP B O 1
ATOM 2640 N N . LEU B 1 59 ? 8.689 -22.103 35.127 1.00 6.35 59 LEU B N 1
ATOM 2641 C CA . LEU B 1 59 ? 8.238 -20.721 35.239 1.00 7.05 59 LEU B CA 1
ATOM 2642 C C . LEU B 1 59 ? 9.405 -19.804 35.587 1.00 7.09 59 LEU B C 1
ATOM 2643 O O . LEU B 1 59 ? 10.351 -20.222 36.249 1.00 6.97 59 LEU B O 1
ATOM 2648 N N . PRO B 1 60 ? 9.340 -18.536 35.153 1.00 6.77 60 PRO B N 1
ATOM 2649 C CA . PRO B 1 60 ? 10.299 -17.547 35.654 1.00 7.95 60 PRO B CA 1
ATOM 2650 C C . PRO B 1 60 ? 10.403 -17.663 37.171 1.00 7.36 60 PRO B C 1
ATOM 2651 O O . PRO B 1 60 ? 9.399 -17.879 37.853 1.00 7.53 60 PRO B O 1
ATOM 2655 N N . GLY B 1 61 ? 11.620 -17.516 37.695 1.00 7.68 61 GLY B N 1
ATOM 2656 C CA . GLY B 1 61 ? 11.851 -17.597 39.126 1.00 8.16 61 GLY B CA 1
ATOM 2657 C C . GLY B 1 61 ? 11.924 -19.010 39.690 1.00 7.24 61 GLY B C 1
ATOM 2658 O O . GLY B 1 61 ? 12.096 -19.188 40.895 1.00 7.57 61 GLY B O 1
ATOM 2659 N N . HIS B 1 62 ? 11.775 -20.013 38.825 1.00 6.63 62 HIS B N 1
ATOM 2660 C CA . HIS B 1 62 ? 11.675 -21.406 39.245 1.00 6.72 62 HIS B CA 1
ATOM 2661 C C . HIS B 1 62 ? 12.639 -22.278 38.453 1.00 6.87 62 HIS B C 1
ATOM 2662 O O . HIS B 1 62 ? 12.985 -21.973 37.308 1.00 7.23 62 HIS B O 1
ATOM 2669 N N . GLY B 1 63 ? 13.039 -23.397 39.050 1.00 6.84 63 GLY B N 1
ATOM 2670 C CA . GLY B 1 63 ? 13.816 -24.388 38.334 1.00 7.56 63 GLY B CA 1
ATOM 2671 C C . GLY B 1 63 ? 15.039 -23.820 37.645 1.00 7.35 63 GLY B C 1
ATOM 2672 O O . GLY B 1 63 ? 15.819 -23.081 38.250 1.00 8.49 63 GLY B O 1
ATOM 2673 N N . LYS B 1 64 ? 15.197 -24.174 36.377 1.00 8.08 64 LYS B N 1
ATOM 2674 C CA . LYS B 1 64 ? 16.348 -23.793 35.579 1.00 9.06 64 LYS B CA 1
ATOM 2675 C C . LYS B 1 64 ? 16.113 -22.529 34.753 1.00 9.05 64 LYS B C 1
ATOM 2676 O O . LYS B 1 64 ? 16.981 -22.128 33.983 1.00 11.19 64 LYS B O 1
ATOM 2682 N N . SER B 1 65 ? 14.940 -21.914 34.901 1.00 8.39 65 SER B N 1
ATOM 2683 C CA . SER B 1 65 ? 14.701 -20.605 34.302 1.00 8.92 65 SER B CA 1
ATOM 2684 C C . SER B 1 65 ? 15.375 -19.516 35.119 1.00 9.58 65 SER B C 1
ATOM 2685 O O . SER B 1 65 ? 15.695 -19.713 36.293 1.00 9.60 65 SER B O 1
ATOM 2688 N N . THR B 1 66 ? 15.600 -18.364 34.502 1.00 10.16 66 THR B N 1
ATOM 2689 C CA . THR B 1 66 ? 16.124 -17.236 35.250 1.00 10.37 66 THR B CA 1
ATOM 2690 C C . THR B 1 66 ? 15.031 -16.657 36.133 1.00 10.03 66 THR B C 1
ATOM 2691 O O . THR B 1 66 ? 13.844 -16.907 35.922 1.00 10.60 66 THR B O 1
ATOM 2695 N N . ASP B 1 67 ? 15.429 -15.866 37.123 1.00 9.98 67 ASP B N 1
ATOM 2696 C CA . ASP B 1 67 ? 14.463 -15.018 37.793 1.00 10.57 67 ASP B CA 1
ATOM 2697 C C . ASP B 1 67 ? 13.862 -14.081 36.741 1.00 12.77 67 ASP B C 1
ATOM 2698 O O . ASP B 1 67 ? 14.455 -13.855 35.681 1.00 14.81 67 ASP B O 1
ATOM 2703 N N . ALA B 1 68 ? 12.678 -13.555 37.022 1.00 13.18 68 ALA B N 1
ATOM 2704 C CA . ALA B 1 68 ? 12.001 -12.661 36.084 1.00 15.39 68 ALA B CA 1
ATOM 2705 C C . ALA B 1 68 ? 12.786 -11.377 35.894 1.00 18.25 68 ALA B C 1
ATOM 2706 O O . ALA B 1 68 ? 13.385 -10.870 36.840 1.00 18.97 68 ALA B O 1
ATOM 2708 N N . ILE B 1 69 ? 12.769 -10.842 34.676 1.00 19.79 69 ILE B N 1
ATOM 2709 C CA . ILE B 1 69 ? 13.307 -9.513 34.424 1.00 22.38 69 ILE B CA 1
ATOM 2710 C C . ILE B 1 69 ? 12.530 -8.498 35.268 1.00 22.79 69 ILE B C 1
ATOM 2711 O O . ILE B 1 69 ? 13.118 -7.599 35.869 1.00 24.43 69 ILE B O 1
ATOM 2716 N N . ASP B 1 70 ? 11.246 -8.698 35.330 1.00 22.65 70 ASP B N 1
ATOM 2717 C CA . ASP B 1 70 ? 10.365 -7.895 36.027 1.00 21.57 70 ASP B CA 1
ATOM 2718 C C . ASP B 1 70 ? 9.290 -8.577 37.001 1.00 18.88 70 ASP B C 1
ATOM 2719 O O . ASP B 1 70 ? 8.164 -8.942 36.636 1.00 19.60 70 ASP B O 1
ATOM 2724 N N A PRO B 1 71 ? 9.679 -8.788 38.239 0.60 16.72 71 PRO B N 1
ATOM 2725 N N B PRO B 1 71 ? 9.655 -8.714 38.258 0.40 17.64 71 PRO B N 1
ATOM 2726 C CA A PRO B 1 71 ? 8.840 -9.608 39.129 0.60 15.09 71 PRO B CA 1
ATOM 2727 C CA B PRO B 1 71 ? 8.864 -9.518 39.204 0.40 16.49 71 PRO B CA 1
ATOM 2728 C C A PRO B 1 71 ? 7.365 -9.182 39.295 0.60 15.34 71 PRO B C 1
ATOM 2729 C C B PRO B 1 71 ? 7.356 -9.208 39.232 0.40 15.51 71 PRO B C 1
ATOM 2730 O O A PRO B 1 71 ? 6.502 -10.048 39.433 0.60 12.95 71 PRO B O 1
ATOM 2731 O O B PRO B 1 71 ? 6.565 -10.119 38.999 0.40 16.04 71 PRO B O 1
ATOM 2738 N N A ASP B 1 72 ? 7.075 -7.886 39.302 0.60 16.66 72 ASP B N 1
ATOM 2739 N N B ASP B 1 72 ? 6.965 -7.968 39.525 0.40 13.43 72 ASP B N 1
ATOM 2740 C CA A ASP B 1 72 ? 5.708 -7.438 39.567 0.60 18.55 72 ASP B CA 1
ATOM 2741 C CA B ASP B 1 72 ? 5.543 -7.633 39.640 0.40 12.65 72 ASP B CA 1
ATOM 2742 C C A ASP B 1 72 ? 4.749 -7.838 38.441 0.60 17.84 72 ASP B C 1
ATOM 2743 C C B ASP B 1 72 ? 4.729 -8.069 38.426 0.40 12.78 72 ASP B C 1
ATOM 2744 O O A ASP B 1 72 ? 3.561 -8.089 38.667 0.60 17.71 72 ASP B O 1
ATOM 2745 O O B ASP B 1 72 ? 3.592 -8.536 38.567 0.40 12.63 72 ASP B O 1
ATOM 2754 N N . ARG B 1 73 ? 5.288 -7.894 37.230 1.00 15.11 73 ARG B N 1
ATOM 2755 C CA . ARG B 1 73 ? 4.573 -8.339 36.042 1.00 15.31 73 ARG B CA 1
ATOM 2756 C C . ARG B 1 73 ? 4.561 -9.850 35.858 1.00 14.81 73 ARG B C 1
ATOM 2757 O O . ARG B 1 73 ? 3.537 -10.421 35.500 1.00 17.02 73 ARG B O 1
ATOM 2765 N N A SER B 1 74 ? 5.709 -10.485 36.067 0.57 13.41 74 SER B N 1
ATOM 2766 N N B SER B 1 74 ? 5.694 -10.496 36.115 0.43 12.04 74 SER B N 1
ATOM 2767 C CA A SER B 1 74 ? 5.871 -11.883 35.687 0.57 11.94 74 SER B CA 1
ATOM 2768 C CA B SER B 1 74 ? 5.833 -11.918 35.811 0.43 9.36 74 SER B CA 1
ATOM 2769 C C A SER B 1 74 ? 5.408 -12.852 36.757 0.57 10.60 74 SER B C 1
ATOM 2770 C C B SER B 1 74 ? 5.227 -12.856 36.847 0.43 7.88 74 SER B C 1
ATOM 2771 O O A SER B 1 74 ? 5.035 -13.986 36.455 0.57 10.49 74 SER B O 1
ATOM 2772 O O B SER B 1 74 ? 4.592 -13.845 36.486 0.43 7.85 74 SER B O 1
ATOM 2777 N N A TYR B 1 75 ? 5.457 -12.424 38.011 0.57 10.53 75 TYR B N 1
ATOM 2778 N N B TYR B 1 75 ? 5.447 -12.568 38.127 0.43 8.06 75 TYR B N 1
ATOM 2779 C CA A TYR B 1 75 ? 5.122 -13.313 39.113 0.57 10.47 75 TYR B CA 1
ATOM 2780 C CA B TYR B 1 75 ? 5.121 -13.522 39.187 0.43 7.94 75 TYR B CA 1
ATOM 2781 C C A TYR B 1 75 ? 3.673 -13.097 39.500 0.57 10.46 75 TYR B C 1
ATOM 2782 C C B TYR B 1 75 ? 3.668 -13.404 39.616 0.43 9.65 75 TYR B C 1
ATOM 2783 O O A TYR B 1 75 ? 3.380 -12.480 40.517 0.57 11.07 75 TYR B O 1
ATOM 2784 O O B TYR B 1 75 ? 3.370 -13.148 40.784 0.43 12.85 75 TYR B O 1
ATOM 2801 N N . SER B 1 76 ? 2.769 -13.580 38.658 1.00 10.76 76 SER B N 1
ATOM 2802 C CA . SER B 1 76 ? 1.341 -13.525 38.932 1.00 9.26 76 SER B CA 1
ATOM 2803 C C . SER B 1 76 ? 0.758 -14.579 38.042 1.00 8.23 76 SER B C 1
ATOM 2804 O O . SER B 1 76 ? 1.365 -14.966 37.046 1.00 8.01 76 SER B O 1
ATOM 2807 N N . MET B 1 77 ? -0.431 -15.042 38.378 1.00 7.68 77 MET B N 1
ATOM 2808 C CA . MET B 1 77 ? -1.053 -16.071 37.568 1.00 7.67 77 MET B CA 1
ATOM 2809 C C . MET B 1 77 ? -1.155 -15.639 36.104 1.00 7.25 77 MET B C 1
ATOM 2810 O O . MET B 1 77 ? -0.837 -16.408 35.197 1.00 7.64 77 MET B O 1
ATOM 2815 N N . GLU B 1 78 ? -1.562 -14.394 35.881 1.00 7.03 78 GLU B N 1
ATOM 2816 C CA . GLU B 1 78 ? -1.694 -13.886 34.527 1.00 7.79 78 GLU B CA 1
ATOM 2817 C C . GLU B 1 78 ? -0.339 -13.618 33.868 1.00 6.78 78 GLU B C 1
ATOM 2818 O O . GLU B 1 78 ? -0.194 -13.792 32.668 1.00 8.06 78 GLU B O 1
ATOM 2824 N N . GLY B 1 79 ? 0.656 -13.204 34.650 1.00 7.16 79 GLY B N 1
ATOM 2825 C CA . GLY B 1 79 ? 1.988 -13.013 34.108 1.00 7.05 79 GLY B CA 1
ATOM 2826 C C . GLY B 1 79 ? 2.628 -14.325 33.674 1.00 6.53 79 GLY B C 1
ATOM 2827 O O . GLY B 1 79 ? 3.261 -14.411 32.616 1.00 7.14 79 GLY B O 1
ATOM 2828 N N . TYR B 1 80 ? 2.484 -15.352 34.501 1.00 6.48 80 TYR B N 1
ATOM 2829 C CA . TYR B 1 80 ? 2.967 -16.673 34.120 1.00 6.46 80 TYR B CA 1
ATOM 2830 C C . TYR B 1 80 ? 2.219 -17.178 32.883 1.00 6.71 80 TYR B C 1
ATOM 2831 O O . TYR B 1 80 ? 2.806 -17.831 32.022 1.00 6.74 80 TYR B O 1
ATOM 2840 N N . ALA B 1 81 ? 0.917 -16.905 32.800 1.00 6.55 81 ALA B N 1
ATOM 2841 C CA . ALA B 1 81 ? 0.145 -17.320 31.630 1.00 6.76 81 ALA B CA 1
ATOM 2842 C C . ALA B 1 81 ? 0.662 -16.631 30.373 1.00 6.81 81 ALA B C 1
ATOM 2843 O O . ALA B 1 81 ? 0.767 -17.250 29.313 1.00 7.15 81 ALA B O 1
ATOM 2845 N N . ASP B 1 82 ? 1.001 -15.352 30.494 1.00 7.12 82 ASP B N 1
ATOM 2846 C CA . ASP B 1 82 ? 1.590 -14.641 29.380 1.00 7.75 82 ASP B CA 1
ATOM 2847 C C . ASP B 1 82 ? 2.919 -15.270 28.962 1.00 7.20 82 ASP B C 1
ATOM 2848 O O . ASP B 1 82 ? 3.181 -15.457 27.773 1.00 8.10 82 ASP B O 1
ATOM 2853 N N . ALA B 1 83 ? 3.752 -15.606 29.945 1.00 7.14 83 ALA B N 1
ATOM 2854 C CA . ALA B 1 83 ? 5.032 -16.238 29.650 1.00 7.82 83 ALA B CA 1
ATOM 2855 C C . ALA B 1 83 ? 4.841 -17.570 28.916 1.00 7.54 83 ALA B C 1
ATOM 2856 O O . ALA B 1 83 ? 5.557 -17.862 27.963 1.00 7.85 83 ALA B O 1
ATOM 2858 N N . MET B 1 84 ? 3.903 -18.389 29.379 1.00 7.35 84 MET B N 1
ATOM 2859 C CA . MET B 1 84 ? 3.671 -19.675 28.733 1.00 7.79 84 MET B CA 1
ATOM 2860 C C . MET B 1 84 ? 3.113 -19.497 27.322 1.00 7.39 84 MET B C 1
ATOM 2861 O O . MET B 1 84 ? 3.407 -20.292 26.433 1.00 7.93 84 MET B O 1
ATOM 2866 N N . THR B 1 85 ? 2.307 -18.460 27.118 1.00 7.56 85 THR B N 1
ATOM 2867 C CA . THR B 1 85 ? 1.790 -18.136 25.799 1.00 8.28 85 THR B CA 1
ATOM 2868 C C . THR B 1 85 ? 2.943 -17.777 24.856 1.00 7.98 85 THR B C 1
ATOM 2869 O O . THR B 1 85 ? 2.952 -18.196 23.704 1.00 9.26 85 THR B O 1
ATOM 2873 N N . GLU B 1 86 ? 3.922 -17.024 25.350 1.00 8.22 86 GLU B N 1
ATOM 2874 C CA . GLU B 1 86 ? 5.117 -16.725 24.565 1.00 9.73 86 GLU B CA 1
ATOM 2875 C C . GLU B 1 86 ? 5.895 -17.992 24.224 1.00 9.42 86 GLU B C 1
ATOM 2876 O O . GLU B 1 86 ? 6.362 -18.163 23.100 1.00 10.41 86 GLU B O 1
ATOM 2882 N N . VAL B 1 87 ? 6.057 -18.867 25.204 1.00 9.03 87 VAL B N 1
ATOM 2883 C CA . VAL B 1 87 ? 6.770 -20.116 24.976 1.00 9.14 87 VAL B CA 1
ATOM 2884 C C . VAL B 1 87 ? 6.107 -20.904 23.846 1.00 8.88 87 VAL B C 1
ATOM 2885 O O . VAL B 1 87 ? 6.774 -21.359 22.916 1.00 9.41 87 VAL B O 1
ATOM 2889 N N . MET B 1 88 ? 4.793 -21.069 23.928 1.00 8.40 88 MET B N 1
ATOM 2890 C CA . MET B 1 88 ? 4.097 -21.872 22.931 1.00 8.67 88 MET B CA 1
ATOM 2891 C C . MET B 1 88 ? 4.181 -21.243 21.541 1.00 8.31 88 MET B C 1
ATOM 2892 O O . MET B 1 88 ? 4.302 -21.944 20.536 1.00 8.94 88 MET B O 1
ATOM 2897 N N . GLN B 1 89 ? 4.142 -19.917 21.484 1.00 9.03 89 GLN B N 1
ATOM 2898 C CA . GLN B 1 89 ? 4.266 -19.228 20.212 1.00 10.11 89 GLN B CA 1
ATOM 2899 C C . GLN B 1 89 ? 5.658 -19.461 19.624 1.00 9.50 89 GLN B C 1
ATOM 2900 O O . GLN B 1 89 ? 5.797 -19.734 18.435 1.00 10.53 89 GLN B O 1
ATOM 2906 N N . GLN B 1 90 ? 6.691 -19.372 20.457 1.00 10.29 90 GLN B N 1
ATOM 2907 C CA . GLN B 1 90 ? 8.043 -19.629 19.977 1.00 10.52 90 GLN B CA 1
ATOM 2908 C C . GLN B 1 90 ? 8.226 -21.072 19.511 1.00 10.50 90 GLN B C 1
ATOM 2909 O O . GLN B 1 90 ? 9.004 -21.334 18.602 1.00 11.48 90 GLN B O 1
ATOM 2915 N N . LEU B 1 91 ? 7.519 -22.004 20.142 1.00 9.40 91 LEU B N 1
ATOM 2916 C CA . LEU B 1 91 ? 7.562 -23.402 19.724 1.00 9.83 91 LEU B CA 1
ATOM 2917 C C . LEU B 1 91 ? 6.693 -23.661 18.492 1.00 9.95 91 LEU B C 1
ATOM 2918 O O . LEU B 1 91 ? 6.747 -24.744 17.909 1.00 11.43 91 LEU B O 1
ATOM 2923 N N . GLY B 1 92 ? 5.878 -22.683 18.108 1.00 10.13 92 GLY B N 1
ATOM 2924 C CA . GLY B 1 92 ? 5.020 -22.815 16.943 1.00 10.87 92 GLY B CA 1
ATOM 2925 C C . GLY B 1 92 ? 3.849 -23.757 17.145 1.00 11.46 92 GLY B C 1
ATOM 2926 O O . GLY B 1 92 ? 3.391 -24.382 16.192 1.00 13.42 92 GLY B O 1
ATOM 2927 N N . ILE B 1 93 ? 3.363 -23.851 18.379 1.00 10.81 93 ILE B N 1
ATOM 2928 C CA . ILE B 1 93 ? 2.270 -24.755 18.729 1.00 10.66 93 ILE B CA 1
ATOM 2929 C C . ILE B 1 93 ? 1.074 -23.986 19.283 1.00 10.22 93 ILE B C 1
ATOM 2930 O O . ILE B 1 93 ? 1.161 -23.381 20.350 1.00 10.69 93 ILE B O 1
ATOM 2935 N N . ALA B 1 94 ? -0.042 -24.009 18.562 1.00 10.38 94 ALA B N 1
ATOM 2936 C CA . ALA B 1 94 ? -1.216 -23.228 18.947 1.00 1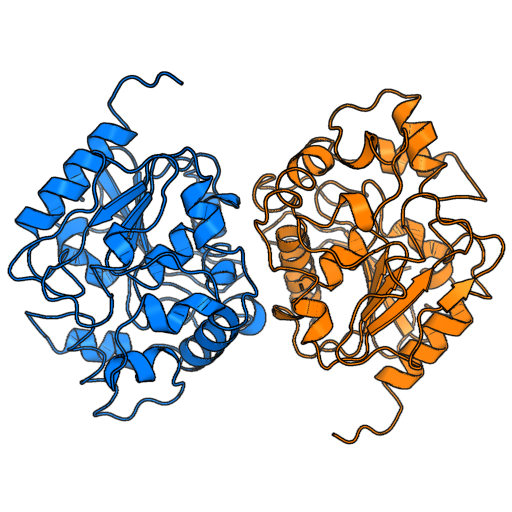1.27 94 ALA B CA 1
ATOM 2937 C 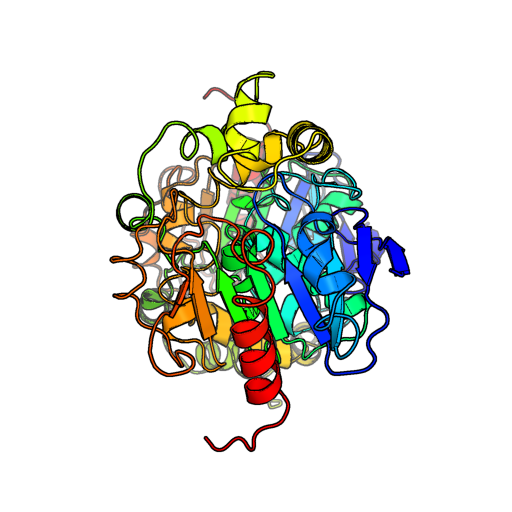C . ALA B 1 94 ? -2.320 -24.054 19.599 1.00 10.10 94 ALA B C 1
ATOM 2938 O O . ALA B 1 94 ? -3.276 -23.493 20.151 1.00 11.14 94 ALA B O 1
ATOM 2940 N N . ASP B 1 95 ? -2.200 -25.379 19.533 1.00 9.35 95 ASP B N 1
ATOM 2941 C CA . ASP B 1 95 ? -3.315 -26.256 19.885 1.00 9.82 95 ASP B CA 1
ATOM 2942 C C . ASP B 1 95 ? -2.950 -27.333 20.903 1.00 8.84 95 ASP B C 1
ATOM 2943 O O . ASP B 1 95 ? -3.508 -28.435 20.891 1.00 9.09 95 ASP B O 1
ATOM 2948 N N . ALA B 1 96 ? -2.019 -27.021 21.796 1.00 8.43 96 ALA B N 1
ATOM 2949 C CA . ALA B 1 96 ? -1.687 -27.966 22.842 1.00 7.83 96 ALA B CA 1
ATOM 2950 C C . ALA B 1 96 ? -2.881 -28.253 23.742 1.00 7.25 96 ALA B C 1
ATOM 2951 O O . ALA B 1 96 ? -3.761 -27.407 23.952 1.00 7.94 96 ALA B O 1
ATOM 2953 N N . VAL B 1 97 ? -2.908 -29.473 24.267 1.00 6.92 97 VAL B N 1
ATOM 2954 C CA . VAL B 1 97 ? -3.656 -29.752 25.479 1.00 6.97 97 VAL B CA 1
ATOM 2955 C C . VAL B 1 97 ? -2.775 -29.238 26.630 1.00 6.56 97 VAL B C 1
ATOM 2956 O O . VAL B 1 97 ? -1.549 -29.321 26.552 1.00 7.18 97 VAL B O 1
ATOM 2960 N N . VAL B 1 98 ? -3.391 -28.686 27.674 1.00 6.80 98 VAL B N 1
ATOM 2961 C CA . VAL B 1 98 ? -2.644 -28.152 28.803 1.00 6.57 98 VAL B CA 1
ATOM 2962 C C . VAL B 1 98 ? -3.019 -28.906 30.067 1.00 6.25 98 VAL B C 1
ATOM 2963 O O . VAL B 1 98 ? -4.204 -29.129 30.342 1.00 7.05 98 VAL B O 1
ATOM 2967 N N . PHE B 1 99 ? -1.993 -29.297 30.820 1.00 6.29 99 PHE B N 1
ATOM 2968 C CA . PHE B 1 99 ? -2.151 -29.832 32.159 1.00 6.08 99 PHE B CA 1
ATOM 2969 C C . PHE B 1 99 ? -1.517 -28.841 33.117 1.00 6.23 99 PHE B C 1
ATOM 2970 O O . PHE B 1 99 ? -0.342 -28.511 32.967 1.00 6.96 99 PHE B O 1
ATOM 2978 N N . GLY B 1 100 ? -2.289 -28.373 34.090 1.00 5.42 100 GLY B N 1
ATOM 2979 C CA . GLY B 1 100 ? -1.775 -27.443 35.071 1.00 6.25 100 GLY B CA 1
ATOM 2980 C C . GLY B 1 100 ? -1.873 -28.017 36.468 1.00 5.60 100 GLY B C 1
ATOM 2981 O O . GLY B 1 100 ? -2.958 -28.385 36.927 1.00 6.54 100 GLY B O 1
ATOM 2982 N N . TRP B 1 101 ? -0.732 -28.046 37.150 1.00 5.78 101 TRP B N 1
ATOM 2983 C CA . TRP B 1 101 ? -0.637 -28.545 38.513 1.00 6.03 101 TRP B CA 1
ATOM 2984 C C . TRP B 1 101 ? -0.641 -27.387 39.507 1.00 5.72 101 TRP B C 1
ATOM 2985 O O . TRP B 1 101 ? 0.340 -26.638 39.612 1.00 6.29 101 TRP B O 1
ATOM 2996 N N . SER B 1 102 ? -1.764 -27.253 40.212 1.00 7.24 102 SER B N 1
ATOM 2997 C CA A SER B 1 102 ? -1.923 -26.327 41.323 0.91 7.75 102 SER B CA 1
ATOM 2998 C CA B SER B 1 102 ? -1.910 -26.311 41.326 0.09 7.44 102 SER B CA 1
ATOM 2999 C C . SER B 1 102 ? -1.779 -24.867 40.857 1.00 7.37 102 SER B C 1
ATOM 3000 O O . SER B 1 102 ? -2.624 -24.401 40.109 1.00 7.08 102 SER B O 1
ATOM 3005 N N . LEU B 1 103 ? -0.735 -24.146 41.274 1.00 6.83 103 LEU B N 1
ATOM 3006 C CA . LEU B 1 103 ? -0.490 -22.842 40.658 1.00 6.49 103 LEU B CA 1
ATOM 3007 C C . LEU B 1 103 ? -0.558 -22.970 39.129 1.00 6.11 103 LEU B C 1
ATOM 3008 O O . LEU B 1 103 ? -1.114 -22.107 38.451 1.00 6.34 103 LEU B O 1
ATOM 3013 N N . GLY B 1 104 ? 0.011 -24.047 38.589 1.00 6.28 104 GLY B N 1
ATOM 3014 C CA . GLY B 1 104 ? -0.029 -24.283 37.157 1.00 6.66 104 GLY B CA 1
ATOM 3015 C C . GLY B 1 104 ? -1.430 -24.404 36.576 1.00 5.78 104 GLY B C 1
ATOM 3016 O O . GLY B 1 104 ? -1.666 -24.024 35.434 1.00 6.05 104 GLY B O 1
ATOM 3017 N N . GLY B 1 105 ? -2.360 -24.936 37.363 1.00 6.02 105 GLY B N 1
ATOM 3018 C CA . GLY B 1 105 ? -3.759 -24.973 36.963 1.00 6.51 105 GLY B CA 1
ATOM 3019 C C . GLY B 1 105 ? -4.383 -23.581 36.888 1.00 5.79 105 GLY B C 1
ATOM 3020 O O . GLY B 1 105 ? -5.137 -23.269 35.956 1.00 6.51 105 GLY B O 1
ATOM 3021 N N . HIS B 1 106 ? -4.073 -22.731 37.863 1.00 6.15 106 HIS B N 1
ATOM 3022 C CA . HIS B 1 106 ? -4.536 -21.346 37.825 1.00 6.28 106 HIS B CA 1
ATOM 3023 C C . HIS B 1 106 ? -3.961 -20.619 36.606 1.00 5.97 106 HIS B C 1
ATOM 3024 O O . HIS B 1 106 ? -4.648 -19.833 35.954 1.00 6.40 106 HIS B O 1
ATOM 3031 N N . ILE B 1 107 ? -2.692 -20.883 36.310 1.00 6.01 107 ILE B N 1
ATOM 3032 C CA . ILE B 1 107 ? -2.044 -20.340 35.128 1.00 6.16 107 ILE B CA 1
ATOM 3033 C C . ILE B 1 107 ? -2.759 -20.824 33.864 1.00 5.85 107 ILE B C 1
ATOM 3034 O O . ILE B 1 107 ? -3.046 -20.032 32.961 1.00 6.22 107 ILE B O 1
ATOM 3039 N N . GLY B 1 108 ? -3.049 -22.122 33.798 1.00 5.91 108 GLY B N 1
ATOM 3040 C CA . GLY B 1 108 ? -3.778 -22.648 32.661 1.00 5.86 108 GLY B CA 1
ATOM 3041 C C . GLY B 1 108 ? -5.129 -21.995 32.448 1.00 5.76 108 GLY B C 1
ATOM 3042 O O . GLY B 1 108 ? -5.529 -21.745 31.320 1.00 6.18 108 GLY B O 1
ATOM 3043 N N . ILE B 1 109 ? -5.837 -21.705 33.536 1.00 5.90 109 ILE B N 1
ATOM 3044 C CA . ILE B 1 109 ? -7.109 -20.992 33.445 1.00 6.38 109 ILE B CA 1
ATOM 3045 C C . ILE B 1 109 ? -6.900 -19.596 32.837 1.00 6.41 109 ILE B C 1
ATOM 3046 O O . ILE B 1 109 ? -7.660 -19.170 31.959 1.00 6.73 109 ILE B O 1
ATOM 3051 N N . GLU B 1 110 ? -5.866 -18.888 33.287 1.00 6.18 110 GLU B N 1
ATOM 3052 C CA A GLU B 1 110 ? -5.521 -17.588 32.710 0.41 5.93 110 GLU B CA 1
ATOM 3053 C CA B GLU B 1 110 ? -5.557 -17.585 32.704 0.59 6.57 110 GLU B CA 1
ATOM 3054 C C . GLU B 1 110 ? -5.106 -17.692 31.242 1.00 6.49 110 GLU B C 1
ATOM 3055 O O . GLU B 1 110 ? -5.232 -16.734 30.478 1.00 7.62 110 GLU B O 1
ATOM 3066 N N . MET B 1 111 ? -4.595 -18.852 30.846 1.00 6.96 111 MET B N 1
ATOM 3067 C CA B MET B 1 111 ? -4.155 -19.058 29.478 0.30 7.43 111 MET B CA 1
ATOM 3068 C CA C MET B 1 111 ? -4.168 -19.038 29.463 0.70 7.42 111 MET B CA 1
ATOM 3069 C C . MET B 1 111 ? -5.321 -19.195 28.490 1.00 6.98 111 MET B C 1
ATOM 3070 O O . MET B 1 111 ? -5.145 -18.984 27.298 1.00 8.73 111 MET B O 1
ATOM 3079 N N . ILE B 1 112 ? -6.496 -19.568 28.988 1.00 7.11 112 ILE B N 1
ATOM 3080 C CA . ILE B 1 112 ? -7.626 -19.819 28.091 1.00 8.06 112 ILE B CA 1
ATOM 3081 C C . ILE B 1 112 ? -7.879 -18.632 27.157 1.00 8.56 112 ILE B C 1
ATOM 3082 O O . ILE B 1 112 ? -8.048 -18.818 25.950 1.00 10.14 112 ILE B O 1
ATOM 3087 N N . ALA B 1 113 ? -7.883 -17.414 27.694 1.00 8.24 113 ALA B N 1
ATOM 3088 C CA . ALA B 1 113 ? -8.145 -16.249 26.859 1.00 9.50 113 ALA B CA 1
ATOM 3089 C C . ALA B 1 113 ? -7.005 -15.986 25.864 1.00 8.86 113 ALA B C 1
ATOM 3090 O O . ALA B 1 113 ? -7.229 -15.482 24.755 1.00 10.78 113 ALA B O 1
ATOM 3092 N N . ARG B 1 114 ? -5.786 -16.307 26.278 1.00 7.58 114 ARG B N 1
ATOM 3093 C CA . ARG B 1 114 ? -4.575 -16.005 25.525 1.00 7.59 114 ARG B CA 1
ATOM 3094 C C . ARG B 1 114 ? -4.215 -17.059 24.489 1.00 7.72 114 ARG B C 1
ATOM 3095 O O . ARG B 1 114 ? -3.356 -16.825 23.640 1.00 8.95 114 ARG B O 1
ATOM 3103 N N . TYR B 1 115 ? -4.862 -18.217 24.575 1.00 7.65 115 TYR B N 1
ATOM 3104 C CA . TYR B 1 115 ? -4.459 -19.406 23.829 1.00 8.74 115 TYR B CA 1
ATOM 3105 C C . TYR B 1 115 ? -5.749 -20.104 23.371 1.00 8.20 115 TYR B C 1
ATOM 3106 O O . TYR B 1 115 ? -6.092 -21.189 23.835 1.00 8.46 115 TYR B O 1
ATOM 3115 N N . PRO B 1 116 ? -6.487 -19.462 22.454 1.00 9.31 116 PRO B N 1
ATOM 3116 C CA . PRO B 1 116 ? -7.871 -19.874 22.184 1.00 10.73 116 PRO B CA 1
ATOM 3117 C C . PRO B 1 116 ? -8.033 -21.218 21.486 1.00 9.21 116 PRO B C 1
ATOM 3118 O O . PRO B 1 116 ? -9.138 -21.748 21.500 1.00 10.39 116 PRO B O 1
ATOM 3122 N N . GLU B 1 117 ? -6.982 -21.750 20.875 1.00 8.55 117 GLU B N 1
ATOM 3123 C CA . GLU B 1 117 ? -7.091 -23.070 20.258 1.00 9.05 117 GLU B CA 1
ATOM 3124 C C . GLU B 1 117 ? -6.589 -24.195 21.167 1.00 8.31 117 GLU B C 1
ATOM 3125 O O . GLU B 1 117 ? -6.427 -25.333 20.730 1.00 8.93 117 GLU B O 1
ATOM 3131 N N . MET B 1 118 ? -6.382 -23.883 22.442 1.00 7.31 118 MET B N 1
ATOM 3132 C CA . MET B 1 118 ? -6.136 -24.911 23.445 1.00 7.64 118 MET B CA 1
ATOM 3133 C C . MET B 1 118 ? -7.140 -26.041 23.266 1.00 6.93 118 MET B C 1
ATOM 3134 O O . MET B 1 118 ? -8.339 -25.800 23.213 1.00 8.48 118 MET B O 1
ATOM 3139 N N . ARG B 1 119 ? -6.672 -27.285 23.199 1.00 7.11 119 ARG B N 1
ATOM 3140 C CA . ARG B 1 119 ? -7.604 -28.372 22.913 1.00 7.84 119 ARG B CA 1
ATOM 3141 C C . ARG B 1 119 ? -8.284 -28.940 24.150 1.00 7.49 119 ARG B C 1
ATOM 3142 O O . ARG B 1 119 ? -9.300 -29.620 24.047 1.00 8.79 119 ARG B O 1
ATOM 3150 N N . GLY B 1 120 ? -7.729 -28.642 25.315 1.00 7.15 120 GLY B N 1
ATOM 3151 C CA . GLY B 1 120 ? -8.339 -29.028 26.568 1.00 7.29 120 GLY B CA 1
ATOM 3152 C C . GLY B 1 120 ? -7.439 -28.555 27.693 1.00 6.24 120 GLY B C 1
ATOM 3153 O O . GLY B 1 120 ? -6.265 -28.267 27.470 1.00 6.82 120 GLY B O 1
ATOM 3154 N N . LEU B 1 121 ? -7.997 -28.468 28.893 1.00 6.29 121 LEU B N 1
ATOM 3155 C CA . LEU B 1 121 ? -7.240 -28.087 30.081 1.00 6.18 121 LEU B CA 1
ATOM 3156 C C . LEU B 1 121 ? -7.574 -29.073 31.189 1.00 6.00 121 LEU B C 1
ATOM 3157 O O . LEU B 1 121 ? -8.748 -29.221 31.541 1.00 6.59 121 LEU B O 1
ATOM 3162 N N . MET B 1 122 ? -6.553 -29.725 31.749 1.00 5.98 122 MET B N 1
ATOM 3163 C CA . MET B 1 122 ? -6.734 -30.550 32.943 1.00 6.11 122 MET B CA 1
ATOM 3164 C C . MET B 1 122 ? -6.079 -29.822 34.109 1.00 5.69 122 MET B C 1
ATOM 3165 O O . MET B 1 122 ? -4.937 -29.381 34.001 1.00 6.37 122 MET B O 1
ATOM 3170 N N . ILE B 1 123 ? -6.810 -29.720 35.213 1.00 6.18 123 ILE B N 1
ATOM 3171 C CA . ILE B 1 123 ? -6.307 -29.066 36.417 1.00 6.62 123 ILE B CA 1
ATOM 3172 C C . ILE B 1 123 ? -6.323 -30.013 37.607 1.00 6.75 123 ILE B C 1
ATOM 3173 O O . ILE B 1 123 ? -7.331 -30.682 37.887 1.00 7.24 123 ILE B O 1
ATOM 3178 N N . THR B 1 124 ? -5.185 -30.055 38.294 1.00 6.57 124 THR B N 1
ATOM 3179 C CA . THR B 1 124 ? -4.960 -30.919 39.445 1.00 6.73 124 THR B CA 1
ATOM 3180 C C . THR B 1 124 ? -4.403 -30.065 40.574 1.00 6.71 124 THR B C 1
ATOM 3181 O O . THR B 1 124 ? -3.413 -29.354 40.387 1.00 7.36 124 THR B O 1
ATOM 3185 N N . GLY B 1 125 ? -5.031 -30.129 41.743 1.00 6.95 125 GLY B N 1
ATOM 3186 C CA . GLY B 1 125 ? -4.591 -29.324 42.873 1.00 8.07 125 GLY B CA 1
ATOM 3187 C C . GLY B 1 125 ? -5.007 -27.862 42.757 1.00 7.39 125 GLY B C 1
ATOM 3188 O O . GLY B 1 125 ? -4.392 -26.993 43.375 1.00 7.87 125 GLY B O 1
ATOM 3189 N N . THR B 1 126 ? -6.065 -27.608 41.989 1.00 7.36 126 THR B N 1
ATOM 3190 C CA . THR B 1 126 ? -6.495 -26.260 41.639 1.00 7.55 126 THR B CA 1
ATOM 3191 C C . THR B 1 126 ? -8.001 -26.095 41.802 1.00 7.57 126 THR B C 1
ATOM 3192 O O . THR B 1 126 ? -8.768 -26.695 41.050 1.00 8.13 126 THR B O 1
ATOM 3196 N N . PRO B 1 127 ? -8.444 -25.262 42.759 1.00 8.29 127 PRO B N 1
ATOM 3197 C CA . PRO B 1 127 ? -9.856 -24.884 42.809 1.00 8.80 127 PRO B CA 1
ATOM 3198 C C . PRO B 1 127 ? -10.039 -23.575 42.047 1.00 8.17 127 PRO B C 1
ATOM 3199 O O . PRO B 1 127 ? -9.435 -22.581 42.423 1.00 9.02 127 PRO B O 1
ATOM 3203 N N . PRO B 1 128 ? -10.842 -23.563 40.969 1.00 8.34 128 PRO B N 1
ATOM 3204 C CA . PRO B 1 128 ? -11.115 -22.271 40.331 1.00 8.99 128 PRO B CA 1
ATOM 3205 C C . PRO B 1 128 ? -11.882 -21.405 41.321 1.00 9.05 128 PRO B C 1
ATOM 3206 O O . PRO B 1 128 ? -12.965 -21.794 41.762 1.00 11.25 128 PRO B O 1
ATOM 3210 N N . VAL B 1 129 ? -11.302 -20.267 41.690 1.00 9.64 129 VAL B N 1
ATOM 3211 C CA . VAL B 1 129 ? -11.890 -19.372 42.679 1.00 9.77 129 VAL B CA 1
ATOM 3212 C C . VAL B 1 129 ? -11.790 -17.927 42.229 1.00 10.48 129 VAL B C 1
ATOM 3213 O O . VAL B 1 129 ? -10.788 -17.512 41.645 1.00 11.39 129 VAL B O 1
ATOM 3217 N N . ALA B 1 130 ? -12.846 -17.175 42.501 1.00 11.64 130 ALA B N 1
ATOM 3218 C CA . ALA B 1 130 ? -12.771 -15.723 42.495 1.00 12.43 130 ALA B CA 1
ATOM 3219 C C . ALA B 1 130 ? -11.976 -15.332 43.737 1.00 13.43 130 ALA B C 1
ATOM 3220 O O . ALA B 1 130 ? -11.884 -16.112 44.686 1.00 13.93 130 ALA B O 1
ATOM 3222 N N . ARG B 1 131 ? -11.413 -14.130 43.761 1.00 14.85 131 ARG B N 1
ATOM 3223 C CA A ARG B 1 131 ? -10.540 -13.783 44.872 0.47 15.75 131 ARG B CA 1
ATOM 3224 C CA B ARG B 1 131 ? -10.556 -13.715 44.868 0.53 15.55 131 ARG B CA 1
ATOM 3225 C C . ARG B 1 131 ? -11.243 -13.868 46.225 1.00 16.26 131 ARG B C 1
ATOM 3226 O O . ARG B 1 131 ? -10.612 -14.193 47.228 1.00 17.81 131 ARG B O 1
ATOM 3241 N N . GLU B 1 132 ? -12.548 -13.627 46.256 1.00 16.20 132 GLU B N 1
ATOM 3242 C CA . GLU B 1 132 ? -13.278 -13.672 47.520 1.00 18.38 132 GLU B CA 1
ATOM 3243 C C . GLU B 1 132 ? -13.579 -15.100 47.986 1.00 17.41 132 GLU B C 1
ATOM 3244 O O . GLU B 1 132 ? -14.102 -15.305 49.081 1.00 19.78 132 GLU B O 1
ATOM 3250 N N . GLU B 1 133 ? -13.237 -16.084 47.157 1.00 15.45 133 GLU B N 1
ATOM 3251 C CA . GLU B 1 133 ? -13.542 -17.484 47.453 1.00 15.40 133 GLU B CA 1
ATOM 3252 C C . GLU B 1 133 ? -12.346 -18.293 47.944 1.00 15.57 133 GLU B C 1
ATOM 3253 O O . GLU B 1 133 ? -12.462 -19.499 48.139 1.00 15.10 133 GLU B O 1
ATOM 3259 N N . VAL B 1 134 ? -11.204 -17.644 48.141 1.00 16.70 134 VAL B N 1
ATOM 3260 C CA . VAL B 1 134 ? -9.992 -18.365 48.519 1.00 18.36 134 VAL B CA 1
ATOM 3261 C C . VAL B 1 134 ? -10.185 -19.216 49.771 1.00 18.29 134 VAL B C 1
ATOM 3262 O O . VAL B 1 134 ? -9.717 -20.352 49.830 1.00 19.00 134 VAL B O 1
ATOM 3266 N N . GLY B 1 135 ? -10.887 -18.671 50.761 1.00 18.91 135 GLY B N 1
ATOM 3267 C CA . GLY B 1 135 ? -11.134 -19.390 51.999 1.00 19.62 135 GLY B CA 1
ATOM 3268 C C . GLY B 1 135 ? -12.011 -20.621 51.840 1.00 19.77 135 GLY B C 1
ATOM 3269 O O . GLY B 1 135 ? -11.948 -21.547 52.650 1.00 20.86 135 GLY B O 1
ATOM 3270 N N . GLN B 1 136 ? -12.835 -20.633 50.798 1.00 17.31 136 GLN B N 1
ATOM 3271 C CA . GLN B 1 136 ? -13.727 -21.758 50.537 1.00 16.47 136 GLN B CA 1
ATOM 3272 C C . GLN B 1 136 ? -13.050 -22.832 49.695 1.00 13.79 136 GLN B C 1
ATOM 3273 O O . GLN B 1 136 ? -13.334 -24.022 49.839 1.00 14.62 136 GLN B O 1
ATOM 3279 N N . GLY B 1 137 ? -12.159 -22.411 48.805 1.00 12.54 137 GLY B N 1
ATOM 3280 C CA . GLY B 1 137 ? -11.537 -23.331 47.875 1.00 11.92 137 GLY B CA 1
ATOM 3281 C C . GLY B 1 137 ? -10.342 -24.062 48.450 1.00 11.07 137 GLY B C 1
ATOM 3282 O O . GLY B 1 137 ? -10.019 -25.163 48.001 1.00 11.22 137 GLY B O 1
ATOM 3283 N N . PHE B 1 138 ? -9.692 -23.459 49.442 1.00 11.52 138 PHE B N 1
ATOM 3284 C CA . PHE B 1 138 ? -8.484 -24.031 50.026 1.00 12.23 138 PHE B CA 1
ATOM 3285 C C . PHE B 1 138 ? -8.648 -24.377 51.500 1.00 12.06 138 PHE B C 1
ATOM 3286 O O . PHE B 1 138 ? -9.379 -23.708 52.235 1.00 13.27 138 PHE B O 1
ATOM 3294 N N . LYS B 1 139 ? -7.937 -25.421 51.924 1.00 12.20 139 LYS B N 1
ATOM 3295 C CA A LYS B 1 139 ? -7.852 -25.792 53.332 0.46 12.31 139 LYS B CA 1
ATOM 3296 C CA B LYS B 1 139 ? -7.854 -25.795 53.330 0.54 12.76 139 LYS B CA 1
ATOM 3297 C C . LYS B 1 139 ? -6.793 -24.959 54.033 1.00 12.39 139 LYS B C 1
ATOM 3298 O O . LYS B 1 139 ? -5.717 -24.729 53.480 1.00 14.10 139 LYS B O 1
ATOM 3309 N N . SER B 1 140 ? -7.086 -24.525 55.255 1.00 12.05 140 SER B N 1
ATOM 3310 C CA . SER B 1 140 ? -6.118 -23.774 56.040 1.00 12.81 140 SER B CA 1
ATOM 3311 C C . SER B 1 140 ? -5.105 -24.730 56.645 1.00 14.64 140 SER B C 1
ATOM 3312 O O . SER B 1 140 ? -5.448 -25.850 57.021 1.00 17.43 140 SER B O 1
ATOM 3315 N N . GLY B 1 141 ? -3.855 -24.292 56.722 1.00 15.59 141 GLY B N 1
ATOM 3316 C CA . GLY B 1 141 ? -2.799 -25.116 57.279 1.00 16.76 141 GLY B CA 1
ATOM 3317 C C . GLY B 1 141 ? -1.462 -24.414 57.184 1.00 15.92 141 GLY B C 1
ATOM 3318 O O . GLY B 1 141 ? -1.341 -23.397 56.500 1.00 15.67 141 GLY B O 1
ATOM 3319 N N . PRO B 1 142 ? -0.446 -24.950 57.876 1.00 17.42 142 PRO B N 1
ATOM 3320 C CA . PRO B 1 142 ? 0.869 -24.300 57.915 1.00 17.04 142 PRO B CA 1
ATOM 3321 C C . PRO B 1 142 ? 1.557 -24.287 56.555 1.00 16.18 142 PRO B C 1
ATOM 3322 O O . PRO B 1 142 ? 2.286 -23.347 56.253 1.00 18.59 142 PRO B O 1
ATOM 3326 N N . ASP B 1 143 ? 1.329 -25.308 55.738 1.00 14.90 143 ASP B N 1
ATOM 3327 C CA . ASP B 1 143 ? 1.958 -25.333 54.424 1.00 14.94 143 ASP B CA 1
ATOM 3328 C C . ASP B 1 143 ? 1.236 -24.413 53.446 1.00 13.89 143 ASP B C 1
ATOM 3329 O O . ASP B 1 143 ? 1.867 -23.757 52.618 1.00 13.50 143 ASP B O 1
ATOM 3334 N N . MET B 1 144 ? -0.088 -24.358 53.550 1.00 14.34 144 MET B N 1
ATOM 3335 C CA A MET B 1 144 ? -0.858 -23.408 52.765 0.50 14.39 144 MET B CA 1
ATOM 3336 C CA B MET B 1 144 ? -0.882 -23.404 52.787 0.50 14.46 144 MET B CA 1
ATOM 3337 C C . MET B 1 144 ? -0.391 -21.986 53.077 1.00 14.57 144 MET B C 1
ATOM 3338 O O . MET B 1 144 ? -0.314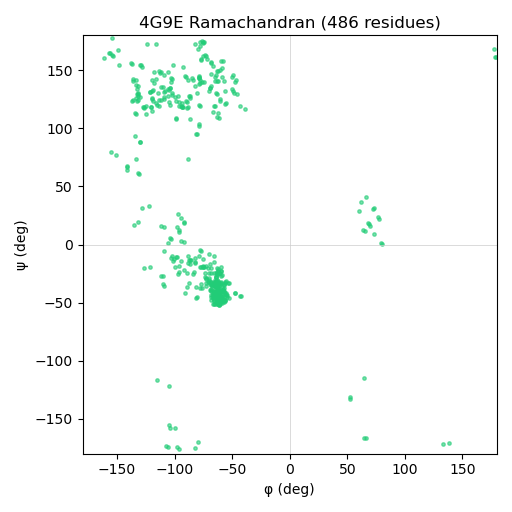 -21.141 52.189 1.00 15.12 144 MET B O 1
ATOM 3347 N N . ALA B 1 145 ? -0.057 -21.728 54.337 1.00 15.10 145 ALA B N 1
ATOM 3348 C CA . ALA B 1 145 ? 0.442 -20.415 54.740 1.00 15.06 145 ALA B CA 1
ATOM 3349 C C . ALA B 1 145 ? 1.779 -20.060 54.073 1.00 15.15 145 ALA B C 1
ATOM 3350 O O . ALA B 1 145 ? 2.091 -18.891 53.860 1.00 17.57 145 ALA B O 1
ATOM 3352 N N . LEU B 1 146 ? 2.567 -21.070 53.739 1.00 13.33 146 LEU B N 1
ATOM 3353 C CA . LEU B 1 146 ? 3.864 -20.845 53.104 1.00 12.66 146 LEU B CA 1
ATOM 3354 C C . LEU B 1 146 ? 3.764 -20.462 51.631 1.00 12.84 146 LEU B C 1
ATOM 3355 O O . LEU B 1 146 ? 4.713 -19.919 51.060 1.00 12.75 146 LEU B O 1
ATOM 3360 N N . ALA B 1 147 ? 2.629 -20.764 51.012 1.00 14.07 147 ALA B N 1
ATOM 3361 C CA . ALA B 1 147 ? 2.469 -20.546 49.580 1.00 14.60 147 ALA B CA 1
ATOM 3362 C C . ALA B 1 147 ? 2.745 -19.098 49.187 1.00 13.22 147 ALA B C 1
ATOM 3363 O O . ALA B 1 147 ? 3.246 -18.836 48.097 1.00 12.20 147 ALA B O 1
ATOM 3365 N N . GLY B 1 148 ? 2.425 -18.166 50.083 1.00 13.03 148 GLY B N 1
ATOM 3366 C CA . GLY B 1 148 ? 2.633 -16.755 49.817 1.00 12.81 148 GLY B CA 1
ATOM 3367 C C . GLY B 1 148 ? 3.745 -16.098 50.623 1.00 12.14 148 GLY B C 1
ATOM 3368 O O . GLY B 1 148 ? 3.829 -14.870 50.671 1.00 13.31 148 GLY B O 1
ATOM 3369 N N . GLN B 1 149 ? 4.605 -16.904 51.236 1.00 11.59 149 GLN B N 1
ATOM 3370 C CA . GLN B 1 149 ? 5.650 -16.393 52.111 1.00 11.43 149 GLN B CA 1
ATOM 3371 C C . GLN B 1 149 ? 6.978 -16.304 51.374 1.00 11.03 149 GLN B C 1
ATOM 3372 O O . GLN B 1 149 ? 7.471 -17.306 50.855 1.00 11.63 149 GLN B O 1
ATOM 3378 N N . GLU B 1 150 ? 7.569 -15.113 51.344 1.00 11.21 150 GLU B N 1
ATOM 3379 C CA . GLU B 1 150 ? 8.817 -14.931 50.608 1.00 11.28 150 GLU B CA 1
ATOM 3380 C C . GLU B 1 150 ? 9.994 -15.703 51.201 1.00 10.95 150 GLU B C 1
ATOM 3381 O O . GLU B 1 150 ? 10.700 -16.422 50.492 1.00 11.54 150 GLU B O 1
ATOM 3387 N N . ILE B 1 151 ? 10.214 -15.531 52.496 1.00 11.45 151 ILE B N 1
ATOM 3388 C CA . ILE B 1 151 ? 11.395 -16.076 53.142 1.00 11.75 151 ILE B CA 1
ATOM 3389 C C . ILE B 1 151 ? 11.088 -17.438 53.742 1.00 11.38 151 ILE B C 1
ATOM 3390 O O . ILE B 1 151 ? 10.229 -17.564 54.611 1.00 12.46 151 ILE B O 1
ATOM 3395 N N . PHE B 1 152 ? 11.785 -18.457 53.248 1.00 11.32 152 PHE B N 1
ATOM 3396 C CA . PHE B 1 152 ? 11.680 -19.814 53.776 1.00 11.19 152 PHE B CA 1
ATOM 3397 C C . PHE B 1 152 ? 12.914 -20.151 54.611 1.00 11.98 152 PHE B C 1
ATOM 3398 O O . PHE B 1 152 ? 14.048 -19.938 54.173 1.00 12.66 152 PHE B O 1
ATOM 3406 N N . SER B 1 153 ? 12.690 -20.718 55.792 1.00 11.49 153 SER B N 1
ATOM 3407 C CA . SER B 1 153 ? 13.753 -21.376 56.540 1.00 11.65 153 SER B CA 1
ATOM 3408 C C . SER B 1 153 ? 13.997 -22.743 55.914 1.00 11.20 153 SER B C 1
ATOM 3409 O O . SER B 1 153 ? 13.254 -23.173 55.026 1.00 10.74 153 SER B O 1
ATOM 3412 N N . GLU B 1 154 ? 15.016 -23.453 56.377 1.00 11.62 154 GLU B N 1
ATOM 3413 C CA A GLU B 1 154 ? 15.264 -24.796 55.873 0.82 12.37 154 GLU B CA 1
ATOM 3414 C CA B GLU B 1 154 ? 15.264 -24.797 55.873 0.18 11.81 154 GLU B CA 1
ATOM 3415 C C . GLU B 1 154 ? 14.088 -25.718 56.177 1.00 11.26 154 GLU B C 1
ATOM 3416 O O . GLU B 1 154 ? 13.718 -26.553 55.355 1.00 11.67 154 GLU B O 1
ATOM 3427 N N . ARG B 1 155 ? 13.487 -25.552 57.337 1.00 11.23 155 ARG B N 1
ATOM 3428 C CA . ARG B 1 155 ? 12.347 -26.359 57.687 1.00 11.81 155 ARG B CA 1
ATOM 3429 C C . ARG B 1 155 ? 11.104 -26.009 56.874 1.00 10.64 155 ARG B C 1
ATOM 3430 O O . ARG B 1 155 ? 10.303 -26.901 56.553 1.00 11.09 155 ARG B O 1
ATOM 3438 N N . ASP B 1 156 ? 10.958 -24.739 56.501 1.00 10.51 156 ASP B N 1
ATOM 3439 C CA . ASP B 1 156 ? 9.918 -24.332 55.558 1.00 10.23 156 ASP B CA 1
ATOM 3440 C C . ASP B 1 156 ? 10.104 -25.020 54.207 1.00 9.21 156 ASP B C 1
ATOM 3441 O O . ASP B 1 156 ? 9.144 -25.532 53.625 1.00 9.72 156 ASP B O 1
ATOM 3446 N N . VAL B 1 157 ? 11.337 -25.026 53.700 1.00 8.82 157 VAL B N 1
ATOM 3447 C CA . VAL B 1 157 ? 11.617 -25.683 52.428 1.00 8.79 157 VAL B CA 1
ATOM 3448 C C . VAL B 1 157 ? 11.179 -27.147 52.488 1.00 9.01 157 VAL B C 1
ATOM 3449 O O . VAL B 1 157 ? 10.478 -27.654 51.600 1.00 9.22 157 VAL B O 1
ATOM 3453 N N . GLU B 1 158 ? 11.580 -27.841 53.546 1.00 9.39 158 GLU B N 1
ATOM 3454 C CA . GLU B 1 158 ? 11.254 -29.251 53.656 1.00 10.06 158 GLU B CA 1
ATOM 3455 C C . GLU B 1 158 ? 9.762 -29.491 53.825 1.00 9.76 158 GLU B C 1
ATOM 3456 O O . GLU B 1 158 ? 9.194 -30.368 53.176 1.00 10.33 158 GLU B O 1
ATOM 3462 N N . SER B 1 159 ? 9.122 -28.738 54.711 1.00 9.35 159 SER B N 1
ATOM 3463 C CA . SER B 1 159 ? 7.699 -28.946 54.931 1.00 10.52 159 SER B CA 1
ATOM 3464 C C . SER B 1 159 ? 6.891 -28.688 53.664 1.00 9.71 159 SER B C 1
ATOM 3465 O O . SER B 1 159 ? 5.994 -29.455 53.318 1.00 10.41 159 SER B O 1
ATOM 3468 N N . TYR B 1 160 ? 7.215 -27.601 52.971 1.00 8.98 160 TYR B N 1
ATOM 3469 C CA . TYR B 1 160 ? 6.502 -27.248 51.753 1.00 9.26 160 TYR B CA 1
ATOM 3470 C C . TYR B 1 160 ? 6.751 -28.283 50.666 1.00 8.91 160 TYR B C 1
ATOM 3471 O O . TYR B 1 160 ? 5.823 -28.718 49.986 1.00 9.29 160 TYR B O 1
ATOM 3480 N N . ALA B 1 161 ? 8.002 -28.687 50.503 1.00 8.58 161 ALA B N 1
ATOM 3481 C CA . ALA B 1 161 ? 8.318 -29.685 49.487 1.00 9.06 161 ALA B CA 1
ATOM 3482 C C . ALA B 1 161 ? 7.601 -31.008 49.756 1.00 9.10 161 ALA B C 1
ATOM 3483 O O . ALA B 1 161 ? 7.053 -31.633 48.841 1.00 9.06 161 ALA B O 1
ATOM 3485 N N . ARG B 1 162 ? 7.617 -31.451 51.010 1.00 9.66 162 ARG B N 1
ATOM 3486 C CA . ARG B 1 162 ? 6.991 -32.728 51.351 1.00 10.51 162 ARG B CA 1
ATOM 3487 C C . ARG B 1 162 ? 5.471 -32.701 51.161 1.00 11.07 162 ARG B C 1
ATOM 3488 O O . ARG B 1 162 ? 4.880 -33.650 50.635 1.00 11.93 162 ARG B O 1
ATOM 3496 N N . SER B 1 163 ? 4.834 -31.610 51.577 1.00 10.47 163 SER B N 1
ATOM 3497 C CA A SER B 1 163 ? 3.382 -31.519 51.471 0.84 11.49 163 SER B CA 1
ATOM 3498 C CA B SER B 1 163 ? 3.382 -31.489 51.475 0.16 10.61 163 SER B CA 1
ATOM 3499 C C . SER B 1 163 ? 2.908 -31.342 50.032 1.00 10.23 163 SER B C 1
ATOM 3500 O O . SER B 1 163 ? 1.878 -31.891 49.647 1.00 11.03 163 SER B O 1
ATOM 3505 N N . THR B 1 164 ? 3.658 -30.594 49.232 1.00 9.03 164 THR B N 1
ATOM 3506 C CA . THR B 1 164 ? 3.248 -30.406 47.847 1.00 8.46 164 THR B CA 1
ATOM 3507 C C . THR B 1 164 ? 3.545 -31.614 46.971 1.00 7.82 164 THR B C 1
ATOM 3508 O O . THR B 1 164 ? 2.777 -31.908 46.065 1.00 8.23 164 THR B O 1
ATOM 3512 N N . CYS B 1 165 ? 4.638 -32.320 47.240 1.00 7.94 165 CYS B N 1
ATOM 3513 C CA . CYS B 1 165 ? 5.099 -33.360 46.325 1.00 8.78 165 CYS B CA 1
ATOM 3514 C C . CYS B 1 165 ? 4.675 -34.774 46.701 1.00 8.93 165 CYS B C 1
ATOM 3515 O O . CYS B 1 165 ? 4.591 -35.645 45.838 1.00 9.35 165 CYS B O 1
ATOM 3518 N N . GLY B 1 166 ? 4.419 -35.010 47.983 1.00 10.10 166 GLY B N 1
ATOM 3519 C CA . GLY B 1 166 ? 4.043 -36.332 48.447 1.00 10.92 166 GLY B CA 1
ATOM 3520 C C . GLY B 1 166 ? 5.130 -37.380 48.287 1.00 10.47 166 GLY B C 1
ATOM 3521 O O . GLY B 1 166 ? 6.296 -37.080 48.031 1.00 10.32 166 GLY B O 1
ATOM 3522 N N . GLU B 1 167 ? 4.735 -38.633 48.444 1.00 11.29 167 GLU B N 1
ATOM 3523 C CA . GLU B 1 167 ? 5.665 -39.744 48.299 1.00 11.65 167 GLU B CA 1
ATOM 3524 C C . GLU B 1 167 ? 5.795 -40.119 46.834 1.00 12.05 167 GLU B C 1
ATOM 3525 O O . GLU B 1 167 ? 4.801 -40.147 46.114 1.00 14.14 167 GLU B O 1
ATOM 3531 N N . PRO B 1 168 ? 7.007 -40.473 46.388 1.00 10.95 168 PRO B N 1
ATOM 3532 C CA . PRO B 1 168 ? 8.235 -40.617 47.170 1.00 10.50 168 PRO B CA 1
ATOM 3533 C C . PRO B 1 168 ? 8.972 -39.298 47.263 1.00 10.12 168 PRO B C 1
ATOM 3534 O O . PRO B 1 168 ? 9.025 -38.537 46.301 1.00 11.37 168 PRO B O 1
ATOM 3538 N N . PHE B 1 169 ? 9.546 -39.025 48.421 1.00 10.58 169 PHE B N 1
ATOM 3539 C CA . PHE B 1 169 ? 10.287 -37.796 48.571 1.00 11.10 169 PHE B CA 1
ATOM 3540 C C . PHE B 1 169 ? 11.745 -38.032 48.265 1.00 10.85 169 PHE B C 1
ATOM 3541 O O . PHE B 1 169 ? 12.242 -39.126 48.442 1.00 13.65 169 PHE B O 1
ATOM 3549 N N . GLU B 1 170 ? 12.445 -37.005 47.811 1.00 11.51 170 GLU B N 1
ATOM 3550 C CA . GLU B 1 170 ? 13.890 -37.100 47.706 1.00 13.31 170 GLU B CA 1
ATOM 3551 C C . GLU B 1 170 ? 14.516 -35.725 47.777 1.00 12.69 170 GLU B C 1
ATOM 3552 O O . GLU B 1 170 ? 13.842 -34.702 47.613 1.00 11.68 170 GLU B O 1
ATOM 3558 N N . ALA B 1 171 ? 15.817 -35.713 48.035 1.00 13.69 171 ALA B N 1
ATOM 3559 C CA . ALA B 1 171 ? 16.554 -34.482 48.287 1.00 14.21 171 ALA B CA 1
ATOM 3560 C C . ALA B 1 171 ? 16.475 -33.450 47.167 1.00 12.90 171 ALA B C 1
ATOM 3561 O O . ALA B 1 171 ? 16.464 -32.252 47.442 1.00 13.42 171 ALA B O 1
ATOM 3563 N N . SER B 1 172 ? 16.416 -33.893 45.915 1.00 12.44 172 SER B N 1
ATOM 3564 C CA . SER B 1 172 ? 16.364 -32.951 44.799 1.00 13.34 172 SER B CA 1
ATOM 3565 C C . SER B 1 172 ? 15.148 -32.032 44.884 1.00 11.02 172 SER B C 1
ATOM 3566 O O . SER B 1 172 ? 15.171 -30.913 44.366 1.00 12.06 172 SER B O 1
ATOM 3569 N N . LEU B 1 173 ? 14.082 -32.496 45.531 1.00 9.86 173 LEU B N 1
ATOM 3570 C CA . LEU B 1 173 ? 12.885 -31.676 45.703 1.00 9.75 173 LEU B CA 1
ATOM 3571 C C . LEU B 1 173 ? 13.152 -30.487 46.623 1.00 8.86 173 LEU B C 1
ATOM 3572 O O . LEU B 1 173 ? 12.602 -29.402 46.410 1.00 9.35 173 LEU B O 1
ATOM 3577 N N . LEU B 1 174 ? 13.994 -30.686 47.635 1.00 9.31 174 LEU B N 1
ATOM 3578 C CA . LEU B 1 174 ? 14.402 -29.580 48.487 1.00 10.08 174 LEU B CA 1
ATOM 3579 C C . LEU B 1 174 ? 15.160 -28.545 47.670 1.00 9.19 174 LEU B C 1
ATOM 3580 O O . LEU B 1 174 ? 14.968 -27.345 47.852 1.00 10.12 174 LEU B O 1
ATOM 3585 N N . ASP B 1 175 ? 16.043 -29.001 46.786 1.00 9.87 175 ASP B N 1
ATOM 3586 C CA . ASP B 1 175 ? 16.832 -28.077 45.973 1.00 10.65 175 ASP B CA 1
ATOM 3587 C C . ASP B 1 175 ? 15.940 -27.236 45.063 1.00 9.30 175 ASP B C 1
ATOM 3588 O O . ASP B 1 175 ? 16.177 -26.039 44.883 1.00 9.40 175 ASP B O 1
ATOM 3593 N N . ILE B 1 176 ? 14.922 -27.865 44.487 1.00 8.97 176 ILE B N 1
ATOM 3594 C CA . ILE B 1 176 ? 13.989 -27.157 43.627 1.00 8.45 176 ILE B CA 1
ATOM 3595 C C . ILE B 1 176 ? 13.243 -26.065 44.398 1.00 7.32 176 ILE B C 1
ATOM 3596 O O . ILE B 1 176 ? 13.179 -24.914 43.959 1.00 8.05 176 ILE B O 1
ATOM 3601 N N . VAL B 1 177 ? 12.677 -26.418 45.546 1.00 7.71 177 VAL B N 1
ATOM 3602 C CA . VAL B 1 177 ? 11.922 -25.452 46.336 1.00 8.19 177 VAL B CA 1
ATOM 3603 C C . VAL B 1 177 ? 12.832 -24.349 46.864 1.00 7.92 177 VAL B C 1
ATOM 3604 O O . VAL B 1 177 ? 12.462 -23.178 46.848 1.00 8.56 177 VAL B O 1
ATOM 3608 N N . ALA B 1 178 ? 14.030 -24.716 47.311 1.00 8.00 178 ALA B N 1
ATOM 3609 C CA . ALA B 1 178 ? 14.971 -23.730 47.827 1.00 8.97 178 ALA B CA 1
ATOM 3610 C C . ALA B 1 178 ? 15.431 -22.735 46.764 1.00 8.24 178 ALA B C 1
ATOM 3611 O O . ALA B 1 178 ? 15.719 -21.584 47.082 1.00 9.62 178 ALA B O 1
ATOM 3613 N N . ARG B 1 179 ? 15.540 -23.181 45.517 1.00 8.17 179 ARG B N 1
ATOM 3614 C CA . ARG B 1 179 ? 15.970 -22.286 44.445 1.00 8.73 179 ARG B CA 1
ATOM 3615 C C . ARG B 1 179 ? 14.984 -21.154 44.190 1.00 8.24 179 ARG B C 1
ATOM 3616 O O . ARG B 1 179 ? 15.387 -20.046 43.848 1.00 8.00 179 ARG B O 1
ATOM 3624 N N . THR B 1 180 ? 13.695 -21.433 44.340 1.00 7.27 180 THR B N 1
ATOM 3625 C CA . THR B 1 180 ? 12.656 -20.506 43.908 1.00 7.21 180 THR B CA 1
ATOM 3626 C C . THR B 1 180 ? 12.897 -19.099 44.432 1.00 7.68 180 THR B C 1
ATOM 3627 O O . THR B 1 180 ? 13.201 -18.906 45.609 1.00 8.23 180 THR B O 1
ATOM 3631 N N . ASP B 1 181 ? 12.759 -18.118 43.550 1.00 7.43 181 ASP B N 1
ATOM 3632 C CA . ASP B 1 181 ? 12.797 -16.716 43.928 1.00 8.44 181 ASP B CA 1
ATOM 3633 C C . ASP B 1 181 ? 11.610 -16.468 44.853 1.00 8.33 181 ASP B C 1
ATOM 3634 O O . ASP B 1 181 ? 10.466 -16.483 44.410 1.00 8.97 181 ASP B O 1
ATOM 3639 N N . GLY B 1 182 ? 11.873 -16.237 46.135 1.00 8.64 182 GLY B N 1
ATOM 3640 C CA . GLY B 1 182 ? 10.799 -16.141 47.106 1.00 9.31 182 GLY B CA 1
ATOM 3641 C C . GLY B 1 182 ? 9.859 -14.976 46.852 1.00 9.63 182 GLY B C 1
ATOM 3642 O O . GLY B 1 182 ? 8.698 -14.992 47.265 1.00 10.56 182 GLY B O 1
ATOM 3643 N N . ARG B 1 183 ? 10.360 -13.944 46.182 1.00 10.58 183 ARG B N 1
ATOM 3644 C CA . ARG B 1 183 ? 9.502 -12.838 45.784 1.00 11.58 183 ARG B CA 1
ATOM 3645 C C . ARG B 1 183 ? 8.312 -13.334 44.969 1.00 10.92 183 ARG B C 1
ATOM 3646 O O . ARG B 1 183 ? 7.233 -12.752 45.023 1.00 11.66 183 ARG B O 1
ATOM 3654 N N . ALA B 1 184 ? 8.506 -14.411 44.212 1.00 9.83 184 ALA B N 1
ATOM 3655 C CA . ALA B 1 184 ? 7.438 -14.933 43.374 1.00 9.57 184 ALA B CA 1
ATOM 3656 C C . ALA B 1 184 ? 6.266 -15.452 44.198 1.00 9.48 184 ALA B C 1
ATOM 3657 O O . ALA B 1 184 ? 5.119 -15.319 43.785 1.00 9.63 184 ALA B O 1
ATOM 3659 N N . ARG B 1 185 ? 6.554 -16.048 45.353 1.00 10.24 185 ARG B N 1
ATOM 3660 C CA . ARG B 1 185 ? 5.496 -16.539 46.232 1.00 10.96 185 ARG B CA 1
ATOM 3661 C C . ARG B 1 185 ? 4.670 -15.374 46.751 1.00 10.87 185 ARG B C 1
ATOM 3662 O O . ARG B 1 185 ? 3.445 -15.368 46.662 1.00 10.77 185 ARG B O 1
ATOM 3670 N N . ARG B 1 186 ? 5.357 -14.381 47.298 1.00 11.36 186 ARG B N 1
ATOM 3671 C CA . ARG B 1 186 ? 4.686 -13.247 47.906 1.00 12.16 186 ARG B CA 1
ATOM 3672 C C . ARG B 1 186 ? 3.876 -12.457 46.879 1.00 10.83 186 ARG B C 1
ATOM 3673 O O . ARG B 1 186 ? 2.707 -12.150 47.099 1.00 10.71 186 ARG B O 1
ATOM 3681 N N . ILE B 1 187 ? 4.506 -12.130 45.758 1.00 10.04 187 ILE B N 1
ATOM 3682 C CA . ILE B 1 187 ? 3.847 -11.324 44.738 1.00 9.67 187 ILE B CA 1
ATOM 3683 C C . ILE B 1 187 ? 2.659 -12.044 44.109 1.00 9.26 187 ILE B C 1
ATOM 3684 O O . ILE B 1 187 ? 1.593 -11.453 43.933 1.00 8.96 187 ILE B O 1
ATOM 3689 N N . MET B 1 188 ? 2.829 -13.316 43.771 1.00 9.17 188 MET B N 1
ATOM 3690 C CA . MET B 1 188 ? 1.743 -14.055 43.160 1.00 10.00 188 MET B CA 1
ATOM 3691 C C . MET B 1 188 ? 0.536 -14.067 44.087 1.00 9.72 188 MET B C 1
ATOM 3692 O O . MET B 1 188 ? -0.592 -13.846 43.651 1.00 8.96 188 MET B O 1
ATOM 3697 N N . PHE B 1 189 ? 0.772 -14.307 45.370 1.00 10.62 189 PHE B N 1
ATOM 3698 C CA A PHE B 1 189 ? -0.330 -14.400 46.306 0.55 12.78 189 PHE B CA 1
ATOM 3699 C CA B PHE B 1 189 ? -0.303 -14.373 46.354 0.45 13.09 189 PHE B CA 1
ATOM 3700 C C . PHE B 1 189 ? -1.012 -13.039 46.493 1.00 12.86 189 PHE B C 1
ATOM 3701 O O . PHE B 1 189 ? -2.239 -12.963 46.533 1.00 14.09 189 PHE B O 1
ATOM 3716 N N . GLU B 1 190 ? -0.152 -12.041 46.545 1.00 11.85 190 GLU B N 1
ATOM 3717 C CA . GLU B 1 190 ? -0.737 -10.674 46.698 1.00 13.45 190 GLU B CA 1
ATOM 3718 C C . GLU B 1 190 ? -1.627 -10.296 45.486 1.00 12.38 190 GLU B C 1
ATOM 3719 O O . GLU B 1 190 ? -2.704 -9.733 45.627 1.00 14.54 190 GLU B O 1
ATOM 3725 N N . LYS B 1 191 ? -1.101 -10.550 44.296 1.00 10.36 191 LYS B N 1
ATOM 3726 C CA . LYS B 1 191 ? -1.806 -10.189 43.070 1.00 10.13 191 LYS B CA 1
ATOM 3727 C C . LYS B 1 191 ? -3.102 -10.985 42.927 1.00 11.10 191 LYS B C 1
ATOM 3728 O O . LYS B 1 191 ? -4.109 -10.450 42.450 1.00 12.66 191 LYS B O 1
ATOM 3734 N N A PHE B 1 192 ? -3.032 -12.280 43.302 0.50 9.83 192 PHE B N 1
ATOM 3735 N N B PHE B 1 192 ? -3.136 -12.206 43.407 0.50 10.90 192 PHE B N 1
ATOM 3736 C CA A PHE B 1 192 ? -4.115 -13.303 43.221 0.50 9.22 192 PHE B CA 1
ATOM 3737 C CA B PHE B 1 192 ? -4.436 -12.814 43.456 0.50 10.82 192 PHE B CA 1
ATOM 3738 C C A PHE B 1 192 ? -5.276 -12.995 44.155 0.50 9.01 192 PHE B C 1
ATOM 3739 C C B PHE B 1 192 ? -5.364 -12.015 44.377 0.50 9.97 192 PHE B C 1
ATOM 3740 O O A PHE B 1 192 ? -6.435 -13.002 43.752 0.50 9.30 192 PHE B O 1
ATOM 3741 O O B PHE B 1 192 ? -6.503 -11.726 44.019 0.50 9.43 192 PHE B O 1
ATOM 3756 N N A GLY B 1 193 ? -4.962 -12.723 45.412 0.50 9.40 193 GLY B N 1
ATOM 3757 N N B GLY B 1 193 ? -4.867 -11.653 45.557 0.50 9.71 193 GLY B N 1
ATOM 3758 C CA A GLY B 1 193 ? -5.985 -12.334 46.359 0.50 9.71 193 GLY B CA 1
ATOM 3759 C CA B GLY B 1 193 ? -5.679 -10.952 46.537 0.50 10.38 193 GLY B CA 1
ATOM 3760 C C A GLY B 1 193 ? -6.595 -10.985 46.022 0.50 10.32 193 GLY B C 1
ATOM 3761 C C B GLY B 1 193 ? -6.202 -9.641 45.992 0.50 10.88 193 GLY B C 1
ATOM 3762 O O A GLY B 1 193 ? -7.714 -10.696 46.433 0.50 10.83 193 GLY B O 1
ATOM 3763 O O B GLY B 1 193 ? -7.235 -9.131 46.422 0.50 11.84 193 GLY B O 1
ATOM 3764 N N A SER B 1 194 ? -5.872 -10.163 45.263 0.50 11.26 194 SER B N 1
ATOM 3765 N N B SER B 1 194 ? -5.477 -9.093 45.028 0.50 11.15 194 SER B N 1
ATOM 3766 C CA A SER B 1 194 ? -6.312 -8.790 44.970 0.50 13.40 194 SER B CA 1
ATOM 3767 C CA B SER B 1 194 ? -5.906 -7.875 44.377 0.50 12.95 194 SER B CA 1
ATOM 3768 C C A SER B 1 194 ? 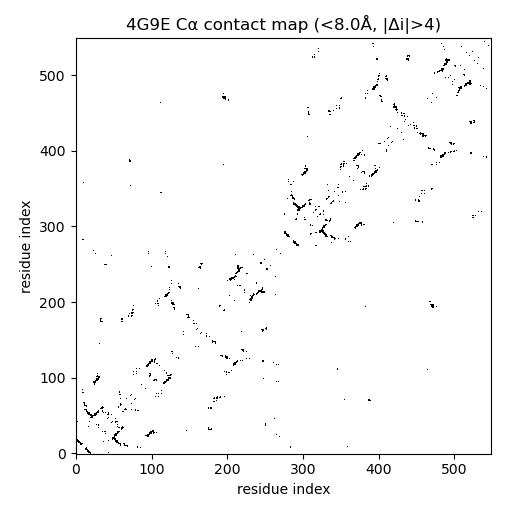-7.243 -8.678 43.771 0.50 15.69 194 SER B C 1
ATOM 3769 C C B SER B 1 194 ? -6.742 -8.156 43.119 0.50 14.03 194 SER B C 1
ATOM 3770 O O A SER B 1 194 ? -8.174 -7.885 43.751 0.50 18.00 194 SER B O 1
ATOM 3771 O O B SER B 1 194 ? -7.228 -7.208 42.506 0.50 15.62 194 SER B O 1
ATOM 3776 N N . GLY B 1 195 ? -6.928 -9.431 42.740 1.00 14.74 195 GLY B N 1
ATOM 3777 C CA A GLY B 1 195 ? -7.803 -9.621 41.604 0.07 13.66 195 GLY B CA 1
ATOM 3778 C CA B GLY B 1 195 ? -7.756 -9.727 41.579 0.93 13.96 195 GLY B CA 1
ATOM 3779 C C . GLY B 1 195 ? -7.210 -9.011 40.359 1.00 12.55 195 GLY B C 1
ATOM 3780 O O . GLY B 1 195 ? -7.938 -8.448 39.544 1.00 13.05 195 GLY B O 1
ATOM 3781 N N . THR B 1 196 ? -5.895 -9.078 40.222 1.00 9.38 196 THR B N 1
ATOM 3782 C CA . THR B 1 196 ? -5.241 -8.401 39.123 1.00 8.39 196 THR B CA 1
ATOM 3783 C C . THR B 1 196 ? -5.434 -9.119 37.793 1.00 7.55 196 THR B C 1
ATOM 3784 O O . THR B 1 196 ? -5.243 -8.513 36.743 1.00 8.31 196 THR B O 1
ATOM 3788 N N . GLY B 1 197 ? -5.794 -10.403 37.837 1.00 7.72 197 GLY B N 1
ATOM 3789 C CA . GLY B 1 197 ? -6.066 -11.161 36.632 1.00 8.92 197 GLY B CA 1
ATOM 3790 C C . GLY B 1 197 ? -7.545 -11.435 36.459 1.00 8.53 197 GLY B C 1
ATOM 3791 O O . GLY B 1 197 ? -8.380 -10.919 37.196 1.00 11.43 197 GLY B O 1
ATOM 3792 N N . GLY B 1 198 ? -7.879 -12.243 35.464 1.00 9.25 198 GLY B N 1
ATOM 3793 C CA . GLY B 1 198 ? -9.267 -12.557 35.199 1.00 9.87 198 GLY B CA 1
ATOM 3794 C C . GLY B 1 198 ? -9.889 -13.411 36.284 1.00 10.36 198 GLY B C 1
ATOM 3795 O O . GLY B 1 198 ? -9.235 -14.287 36.846 1.00 13.43 198 GLY B O 1
ATOM 3796 N N . ASN B 1 199 ? -11.176 -13.198 36.536 1.00 9.92 199 ASN B N 1
ATOM 3797 C CA . ASN B 1 199 ? -11.931 -13.948 37.529 1.00 10.04 199 ASN B CA 1
ATOM 3798 C C . ASN B 1 199 ? -12.051 -15.405 37.089 1.00 9.26 199 ASN B C 1
ATOM 3799 O O . ASN B 1 199 ? -12.695 -15.709 36.080 1.00 10.40 199 ASN B O 1
ATOM 3804 N N . GLN B 1 200 ? -11.430 -16.302 37.848 1.00 8.40 200 GLN B N 1
ATOM 3805 C CA . GLN B 1 200 ? -11.298 -17.690 37.417 1.00 8.56 200 GLN B CA 1
ATOM 3806 C C . GLN B 1 200 ? -12.599 -18.469 37.497 1.00 8.22 200 GLN B C 1
ATOM 3807 O O . GLN B 1 200 ? -12.808 -19.410 36.739 1.00 8.77 200 GLN B O 1
ATOM 3813 N N . ARG B 1 201 ? -13.476 -18.080 38.413 1.00 8.96 201 ARG B N 1
ATOM 3814 C CA A ARG B 1 201 ? -14.790 -18.694 38.486 0.63 9.21 201 ARG B CA 1
ATOM 3815 C CA B ARG B 1 201 ? -14.795 -18.680 38.496 0.37 9.11 201 ARG B CA 1
ATOM 3816 C C . ARG B 1 201 ? -15.553 -18.441 37.191 1.00 8.86 201 ARG B C 1
ATOM 3817 O O . ARG B 1 201 ? -16.140 -19.357 36.614 1.00 9.58 201 ARG B O 1
ATOM 3832 N N . ASP B 1 202 ? -15.531 -17.199 36.725 1.00 9.46 202 ASP B N 1
ATOM 3833 C CA . ASP B 1 202 ? -16.205 -16.855 35.487 1.00 9.53 202 ASP B CA 1
ATOM 3834 C C . ASP B 1 202 ? -15.528 -17.491 34.282 1.00 8.48 202 ASP B C 1
ATOM 3835 O O . ASP B 1 202 ? -16.199 -17.968 33.367 1.00 9.61 202 ASP B O 1
ATOM 3840 N N . ILE B 1 203 ? -14.198 -17.508 34.279 1.00 8.38 203 ILE B N 1
ATOM 3841 C CA . ILE B 1 203 ? -13.477 -18.074 33.146 1.00 8.64 203 ILE B CA 1
ATOM 3842 C C . ILE B 1 203 ? -13.853 -19.540 32.923 1.00 8.17 203 ILE B C 1
ATOM 3843 O O . ILE B 1 203 ? -14.195 -19.947 31.807 1.00 8.50 203 ILE B O 1
ATOM 3848 N N . VAL B 1 204 ? -13.806 -20.350 33.974 1.00 7.60 204 VAL B N 1
ATOM 3849 C CA . VAL B 1 204 ? -14.100 -21.766 33.762 1.00 7.63 204 VAL B CA 1
ATOM 3850 C C . VAL B 1 204 ? -15.576 -22.013 33.455 1.00 8.03 204 VAL B C 1
ATOM 3851 O O . VAL B 1 204 ? -15.910 -22.952 32.733 1.00 9.00 204 VAL B O 1
ATOM 3855 N N . ALA B 1 205 ? -16.459 -21.160 33.968 1.00 8.72 205 ALA B N 1
ATOM 3856 C CA . ALA B 1 205 ? -17.881 -21.304 33.668 1.00 9.52 205 ALA B CA 1
ATOM 3857 C C . ALA B 1 205 ? -18.153 -21.074 32.190 1.00 9.54 205 ALA B C 1
ATOM 3858 O O . ALA B 1 205 ? -19.033 -21.706 31.603 1.00 9.49 205 ALA B O 1
ATOM 3860 N N . GLU B 1 206 ? -17.401 -20.154 31.598 1.00 9.75 206 GLU B N 1
ATOM 3861 C CA . GLU B 1 206 ? -17.681 -19.681 30.253 1.00 10.70 206 GLU B CA 1
ATOM 3862 C C . GLU B 1 206 ? -16.823 -20.358 29.185 1.00 10.79 206 GLU B C 1
ATOM 3863 O O . GLU B 1 206 ? -17.092 -20.240 27.993 1.00 13.19 206 GLU B O 1
ATOM 3869 N N . ALA B 1 207 ? -15.810 -21.093 29.620 1.00 9.83 207 ALA B N 1
ATOM 3870 C CA . ALA B 1 207 ? -14.894 -21.770 28.704 1.00 10.95 207 ALA B CA 1
ATOM 3871 C C . ALA B 1 207 ? -15.576 -22.935 28.000 1.00 11.21 207 ALA B C 1
ATOM 3872 O O . ALA B 1 207 ? -16.214 -23.772 28.642 1.00 11.81 207 ALA B O 1
ATOM 3874 N N . GLN B 1 208 ? -15.414 -23.002 26.692 1.00 11.98 208 GLN B N 1
ATOM 3875 C CA . GLN B 1 208 ? -16.085 -24.038 25.913 1.00 12.63 208 GLN B CA 1
ATOM 3876 C C . GLN B 1 208 ? -15.233 -25.288 25.731 1.00 11.01 208 GLN B C 1
ATOM 3877 O O . GLN B 1 208 ? -15.763 -26.352 25.426 1.00 11.60 208 GLN B O 1
ATOM 3883 N N . LEU B 1 209 ? -13.930 -25.174 25.870 1.00 9.75 209 LEU B N 1
ATOM 3884 C CA . LEU B 1 209 ? -13.064 -26.341 25.728 1.00 9.77 209 LEU B CA 1
ATOM 3885 C C . LEU B 1 209 ? -13.288 -27.306 26.885 1.00 8.83 209 LEU B C 1
ATOM 3886 O O . LEU B 1 209 ? -13.756 -26.918 27.959 1.00 8.30 209 LEU B O 1
ATOM 3891 N N . PRO B 1 210 ? -12.953 -28.584 26.673 1.00 9.04 210 PRO B N 1
ATOM 3892 C CA . PRO B 1 210 ? -13.063 -29.532 27.782 1.00 8.13 210 PRO B CA 1
ATOM 3893 C C . PRO B 1 210 ? -12.110 -29.168 28.918 1.00 7.33 210 PRO B C 1
ATOM 3894 O O . PRO B 1 210 ? -10.923 -28.937 28.689 1.00 7.22 210 PRO B O 1
ATOM 3898 N N . ILE B 1 211 ? -12.652 -29.109 30.125 1.00 7.14 211 ILE B N 1
ATOM 3899 C CA . ILE B 1 211 ? -11.833 -28.950 31.317 1.00 7.08 211 ILE B CA 1
ATOM 3900 C C . ILE B 1 211 ? -11.994 -30.197 32.172 1.00 6.58 211 ILE B C 1
ATOM 3901 O O . ILE B 1 211 ? -13.111 -30.572 32.550 1.00 7.68 211 ILE B O 1
ATOM 3906 N N . ALA B 1 212 ? -10.866 -30.847 32.442 1.00 6.78 212 ALA B N 1
ATOM 3907 C CA . ALA B 1 212 ? -10.817 -32.024 33.299 1.00 6.97 212 ALA B CA 1
ATOM 3908 C C . ALA B 1 212 ? -10.304 -31.643 34.676 1.00 6.13 212 ALA B C 1
ATOM 3909 O O . ALA B 1 212 ? -9.396 -30.826 34.801 1.00 6.87 212 ALA B O 1
ATOM 3911 N N . VAL B 1 213 ? -10.878 -32.261 35.703 1.00 7.08 213 VAL B N 1
ATOM 3912 C CA . VAL B 1 213 ? -10.497 -32.014 37.085 1.00 7.20 213 VAL B CA 1
ATOM 3913 C C . VAL B 1 213 ? -10.133 -33.357 37.700 1.00 7.23 213 VAL B C 1
ATOM 3914 O O . VAL B 1 213 ? -10.970 -34.260 37.749 1.00 8.06 213 VAL B O 1
ATOM 3918 N N . VAL B 1 214 ? -8.889 -33.495 38.151 1.00 6.82 214 VAL B N 1
ATOM 3919 C CA . VAL B 1 214 ? -8.396 -34.745 38.712 1.00 7.35 214 VAL B CA 1
ATOM 3920 C C . VAL B 1 214 ? -7.575 -34.411 39.952 1.00 7.01 214 VAL B C 1
ATOM 3921 O O . VAL B 1 214 ? -6.627 -33.632 39.881 1.00 7.50 214 VAL B O 1
ATOM 3925 N N . ASN B 1 215 ? -7.948 -34.987 41.093 1.00 7.33 215 ASN B N 1
ATOM 3926 C CA . ASN B 1 215 ? -7.262 -34.715 42.354 1.00 7.39 215 ASN B CA 1
ATOM 3927 C C . ASN B 1 215 ? -7.027 -35.971 43.150 1.00 7.97 215 ASN B C 1
ATOM 3928 O O . ASN B 1 215 ? -7.752 -36.952 43.004 1.00 8.95 215 ASN B O 1
ATOM 3933 N N . GLY B 1 216 ? -6.016 -35.930 44.011 1.00 8.38 216 GLY B N 1
ATOM 3934 C CA . GLY B 1 216 ? -5.848 -36.960 45.021 1.00 9.29 216 GLY B CA 1
ATOM 3935 C C . GLY B 1 216 ? -6.870 -36.802 46.136 1.00 9.26 216 GLY B C 1
ATOM 3936 O O . GLY B 1 216 ? -7.166 -35.685 46.571 1.00 10.05 216 GLY B O 1
ATOM 3937 N N . ARG B 1 217 ? -7.403 -37.923 46.616 1.00 10.11 217 ARG B N 1
ATOM 3938 C CA A ARG B 1 217 ? -8.435 -37.894 47.654 0.71 11.91 217 ARG B CA 1
ATOM 3939 C CA B ARG B 1 217 ? -8.434 -37.881 47.646 0.29 11.79 217 ARG B CA 1
ATOM 3940 C C . ARG B 1 217 ? -7.945 -37.217 48.927 1.00 12.31 217 ARG B C 1
ATOM 3941 O O . ARG B 1 217 ? -8.718 -36.577 49.636 1.00 14.06 217 ARG B O 1
ATOM 3956 N N . ASP B 1 218 ? -6.657 -37.371 49.216 1.00 12.05 218 ASP B N 1
ATOM 3957 C CA . ASP B 1 218 ? -6.084 -36.811 50.433 1.00 12.96 218 ASP B CA 1
ATOM 3958 C C . ASP B 1 218 ? -5.458 -35.438 50.220 1.00 13.31 218 ASP B C 1
ATOM 3959 O O . ASP B 1 218 ? -4.598 -35.007 50.988 1.00 15.20 218 ASP B O 1
ATOM 3964 N N . GLU B 1 219 ? -5.902 -34.753 49.174 1.00 12.13 219 GLU B N 1
ATOM 3965 C CA . GLU B 1 219 ? -5.498 -33.376 48.912 1.00 12.03 219 GLU B CA 1
ATOM 3966 C C . GLU B 1 219 ? -5.397 -32.561 50.193 1.00 11.74 219 GLU B C 1
ATOM 3967 O O . GLU B 1 219 ? -6.404 -32.352 50.861 1.00 13.60 219 GLU B O 1
ATOM 3973 N N . PRO B 1 220 ? -4.187 -32.086 50.532 1.00 12.04 220 PRO B N 1
ATOM 3974 C CA . PRO B 1 220 ? -4.052 -31.325 51.777 1.00 12.51 220 PRO B CA 1
ATOM 3975 C C . PRO B 1 220 ? -4.299 -29.830 51.597 1.00 11.55 220 PRO B C 1
ATOM 3976 O O . PRO B 1 220 ? -4.400 -29.120 52.594 1.00 12.60 220 PRO B O 1
ATOM 3980 N N . PHE B 1 221 ? -4.396 -29.364 50.355 1.00 10.56 221 PHE B N 1
ATOM 3981 C CA . PHE B 1 221 ? -4.543 -27.937 50.079 1.00 11.15 221 PHE B CA 1
ATOM 3982 C C . PHE B 1 221 ? -5.924 -27.555 49.564 1.00 11.70 221 PHE B C 1
ATOM 3983 O O . PHE B 1 221 ? -6.429 -26.480 49.877 1.00 13.79 221 PHE B O 1
ATOM 3991 N N . VAL B 1 222 ? -6.526 -28.427 48.767 1.00 11.89 222 VAL B N 1
ATOM 3992 C CA . VAL B 1 222 ? -7.749 -28.097 48.058 1.00 11.61 222 VAL B CA 1
ATOM 3993 C C . VAL B 1 222 ? -8.960 -28.737 48.716 1.00 10.94 222 VAL B C 1
ATOM 3994 O O . VAL B 1 222 ? -8.930 -29.910 49.083 1.00 11.45 222 VAL B O 1
ATOM 3998 N N . GLU B 1 223 ? -10.022 -27.954 48.873 1.00 10.71 223 GLU B N 1
ATOM 3999 C CA . GLU B 1 223 ? -11.297 -28.477 49.346 1.00 10.98 223 GLU B CA 1
ATOM 4000 C C . GLU B 1 223 ? -12.005 -29.163 48.183 1.00 10.76 223 GLU B C 1
ATOM 4001 O O . GLU B 1 223 ? -12.576 -28.507 47.312 1.00 10.93 223 GLU B O 1
ATOM 4007 N N . LEU B 1 224 ? -11.952 -30.489 48.165 1.00 11.24 224 LEU B N 1
ATOM 4008 C CA . LEU B 1 224 ? -12.535 -31.240 47.057 1.00 11.44 224 LEU B CA 1
ATOM 4009 C C . LEU B 1 224 ? -14.053 -31.076 46.965 1.00 12.23 224 LEU B C 1
ATOM 4010 O O . LEU B 1 224 ? -14.629 -31.187 45.880 1.00 12.50 224 LEU B O 1
ATOM 4015 N N . ASP B 1 225 ? -14.704 -30.822 48.096 1.00 12.57 225 ASP B N 1
ATOM 4016 C CA . ASP B 1 225 ? -16.142 -30.584 48.089 1.00 14.62 225 ASP B CA 1
ATOM 4017 C C . ASP B 1 225 ? -16.479 -29.247 47.431 1.00 13.19 225 ASP B C 1
ATOM 4018 O O . ASP B 1 225 ? -17.547 -29.098 46.840 1.00 15.24 225 ASP B O 1
ATOM 4023 N N . PHE B 1 226 ? -15.579 -28.273 47.541 1.00 12.29 226 PHE B N 1
ATOM 4024 C CA . PHE B 1 226 ? -15.752 -27.008 46.833 1.00 11.31 226 PHE B CA 1
ATOM 4025 C C . PHE B 1 226 ? -15.603 -27.240 45.337 1.00 10.90 226 PHE B C 1
ATOM 4026 O O . PHE B 1 226 ? -16.423 -26.793 44.539 1.00 11.32 226 PHE B O 1
ATOM 4034 N N . VAL B 1 227 ? -14.557 -27.955 44.953 1.00 11.51 227 VAL B N 1
ATOM 4035 C CA . VAL B 1 227 ? -14.296 -28.194 43.548 1.00 12.16 227 VAL B CA 1
ATOM 4036 C C . VAL B 1 227 ? -15.467 -28.912 42.865 1.00 11.36 227 VAL B C 1
ATOM 4037 O O . VAL B 1 227 ? -15.792 -28.623 41.715 1.00 11.43 227 VAL B O 1
ATOM 4041 N N . SER B 1 228 ? -16.117 -29.826 43.581 1.00 11.51 228 SER B N 1
ATOM 4042 C CA A SER B 1 228 ? -17.240 -30.564 43.006 0.61 12.24 228 SER B CA 1
ATOM 4043 C CA B SER B 1 228 ? -17.260 -30.570 43.052 0.39 12.14 228 SER B CA 1
ATOM 4044 C C . SER B 1 228 ? -18.502 -29.705 42.842 1.00 12.06 228 SER B C 1
ATOM 4045 O O . SER B 1 228 ? -19.488 -30.163 42.266 1.00 13.96 228 SER B O 1
ATOM 4050 N N . LYS B 1 229 ? -18.459 -28.461 43.327 1.00 11.87 229 LYS B N 1
ATOM 4051 C CA A LYS B 1 229 ? -19.572 -27.511 43.215 0.58 12.71 229 LYS B CA 1
ATOM 4052 C CA B LYS B 1 229 ? -19.590 -27.552 43.180 0.42 12.72 229 LYS B CA 1
ATOM 4053 C C . LYS B 1 229 ? -19.340 -26.484 42.111 1.00 11.66 229 LYS B C 1
ATOM 4054 O O . LYS B 1 229 ? -20.254 -25.760 41.726 1.00 12.70 229 LYS B O 1
ATOM 4065 N N . VAL B 1 230 ? -18.105 -26.391 41.626 1.00 10.10 230 VAL B N 1
ATOM 4066 C CA . VAL B 1 230 ? -17.762 -25.389 40.621 1.00 10.02 230 VAL B CA 1
ATOM 4067 C C . VAL B 1 230 ? -18.420 -25.704 39.285 1.00 9.85 230 VAL B C 1
ATOM 4068 O O . VAL B 1 230 ? -18.414 -26.853 38.829 1.00 10.20 230 VAL B O 1
ATOM 4072 N N . LYS B 1 231 ? -18.991 -24.677 38.665 1.00 9.52 231 LYS B N 1
ATOM 4073 C CA . LYS B 1 231 ? -19.585 -24.824 37.347 1.00 9.52 231 LYS B CA 1
ATOM 4074 C C . LYS B 1 231 ? -18.540 -24.622 36.255 1.00 8.97 231 LYS B C 1
ATOM 4075 O O . LYS B 1 231 ? -17.857 -23.593 36.210 1.00 9.41 231 LYS B O 1
ATOM 4081 N N . PHE B 1 232 ? -18.438 -25.611 35.372 1.00 9.43 232 PHE B N 1
ATOM 4082 C CA . PHE B 1 232 ? -17.574 -25.538 34.199 1.00 9.30 232 PHE B CA 1
ATOM 4083 C C . PHE B 1 232 ? -18.422 -25.496 32.938 1.00 9.49 232 PHE B C 1
ATOM 4084 O O . PHE B 1 232 ? -19.487 -26.112 32.877 1.00 10.87 232 PHE B O 1
ATOM 4092 N N . GLY B 1 233 ? -17.948 -24.801 31.913 1.00 10.17 233 GLY B N 1
ATOM 4093 C CA . GLY B 1 233 ? -18.666 -24.782 30.653 1.00 10.33 233 GLY B CA 1
ATOM 4094 C C . GLY B 1 233 ? -18.771 -26.161 30.028 1.00 9.18 233 GLY B C 1
ATOM 4095 O O . GLY B 1 233 ? -19.772 -26.495 29.394 1.00 11.05 233 GLY B O 1
ATOM 4096 N N . ASN B 1 234 ? -17.742 -26.974 30.226 1.00 8.43 234 ASN B N 1
ATOM 4097 C CA . ASN B 1 234 ? -17.625 -28.262 29.565 1.00 9.30 234 ASN B CA 1
ATOM 4098 C C . ASN B 1 234 ? -16.743 -29.167 30.432 1.00 9.00 234 ASN B C 1
ATOM 4099 O O . ASN B 1 234 ? -15.555 -29.324 30.175 1.00 9.85 234 ASN B O 1
ATOM 4104 N N . LEU B 1 235 ? -17.326 -29.732 31.484 1.00 8.57 235 LEU B N 1
ATOM 4105 C CA . LEU B 1 235 ? -16.591 -30.568 32.429 1.00 8.77 235 LEU B CA 1
ATOM 4106 C C . LEU B 1 235 ? -16.388 -31.958 31.837 1.00 8.66 235 LEU B C 1
ATOM 4107 O O . LEU B 1 235 ? -17.344 -32.671 31.521 1.00 9.42 235 LEU B O 1
ATOM 4112 N N . TRP B 1 236 ? -15.130 -32.344 31.682 1.00 8.44 236 TRP B N 1
ATOM 4113 C CA . TRP B 1 236 ? -14.791 -33.612 31.057 1.00 8.65 236 TRP B CA 1
ATOM 4114 C C . TRP B 1 236 ? -15.367 -34.779 31.842 1.00 8.68 236 TRP B C 1
ATOM 4115 O O . TRP B 1 236 ? -15.109 -34.922 33.041 1.00 9.15 236 TRP B O 1
ATOM 4126 N N . GLU B 1 237 ? -16.152 -35.597 31.146 1.00 9.31 237 GLU B N 1
ATOM 4127 C CA . GLU B 1 237 ? -16.812 -36.768 31.724 1.00 10.53 237 GLU B CA 1
ATOM 4128 C C . GLU B 1 237 ? -17.856 -36.407 32.777 1.00 11.09 237 GLU B C 1
ATOM 4129 O O . GLU B 1 237 ? -18.379 -37.275 33.476 1.00 12.93 237 GLU B O 1
ATOM 4135 N N . GLY B 1 238 ? -18.188 -35.123 32.852 1.00 11.14 238 GLY B N 1
ATOM 4136 C CA . GLY B 1 238 ? -19.307 -34.671 33.655 1.00 11.78 238 GLY B CA 1
ATOM 4137 C C . GLY B 1 238 ? -19.132 -34.762 35.155 1.00 11.56 238 GLY B C 1
ATOM 4138 O O . GLY B 1 238 ? -20.101 -34.664 35.904 1.00 13.64 238 GLY B O 1
ATOM 4139 N N . LYS B 1 239 ? -17.900 -34.932 35.605 1.00 11.59 239 LYS B N 1
ATOM 4140 C CA . LYS B 1 239 ? -17.649 -35.008 37.022 1.00 12.29 239 LYS B CA 1
ATOM 4141 C C . LYS B 1 239 ? -16.174 -34.627 37.321 1.00 10.94 239 LYS B C 1
ATOM 4142 O O . LYS B 1 239 ? -15.366 -34.634 36.439 1.00 11.24 239 LYS B O 1
ATOM 4148 N N . THR B 1 240 ? -15.917 -34.351 38.576 1.00 11.13 240 THR B N 1
ATOM 4149 C CA . THR B 1 240 ? -14.546 -34.200 39.036 1.00 10.63 240 THR B CA 1
ATOM 4150 C C . THR B 1 240 ? -14.068 -35.580 39.484 1.00 11.51 240 THR B C 1
ATOM 4151 O O . THR B 1 240 ? -14.855 -36.388 39.981 1.00 16.50 240 THR B O 1
ATOM 4155 N N . HIS B 1 241 ? -12.799 -35.866 39.246 1.00 8.59 241 HIS B N 1
ATOM 4156 C CA . HIS B 1 241 ? -12.251 -37.194 39.482 1.00 8.81 241 HIS B CA 1
ATOM 4157 C C . HIS B 1 241 ? -11.325 -37.194 40.677 1.00 8.53 241 HIS B C 1
ATOM 4158 O O . HIS B 1 241 ? -10.615 -36.215 40.923 1.00 8.65 241 HIS B O 1
ATOM 4165 N N . VAL B 1 242 ? -11.321 -38.309 41.402 1.00 8.72 242 VAL B N 1
ATOM 4166 C CA . VAL B 1 242 ? -10.549 -38.438 42.622 1.00 10.42 242 VAL B CA 1
ATOM 4167 C C . VAL B 1 242 ? -9.767 -39.749 42.607 1.00 10.26 242 VAL B C 1
ATOM 4168 O O . VAL B 1 242 ? -10.318 -40.813 42.320 1.00 12.39 242 VAL B O 1
ATOM 4172 N N . ILE B 1 243 ? -8.473 -39.647 42.905 1.00 9.54 243 ILE B N 1
ATOM 4173 C CA . ILE B 1 243 ? -7.573 -40.788 42.982 1.00 9.45 243 ILE B CA 1
ATOM 4174 C C . ILE B 1 243 ? -7.310 -41.104 44.448 1.00 10.26 243 ILE B C 1
ATOM 4175 O O . ILE B 1 243 ? -6.817 -40.266 45.199 1.00 11.12 243 ILE B O 1
ATOM 4180 N N . ASP B 1 244 ? -7.666 -42.314 44.857 1.00 10.88 244 ASP B N 1
ATOM 4181 C CA . ASP B 1 244 ? -7.536 -42.713 46.252 1.00 12.76 244 ASP B CA 1
ATOM 4182 C C . ASP B 1 244 ? -6.089 -42.735 46.720 1.00 11.99 244 ASP B C 1
ATOM 4183 O O . ASP B 1 244 ? -5.182 -43.056 45.950 1.00 12.69 244 ASP B O 1
ATOM 4188 N N . ASN B 1 245 ? -5.889 -42.396 47.991 1.00 12.28 245 ASN B N 1
ATOM 4189 C CA . ASN B 1 245 ? -4.595 -42.551 48.655 1.00 11.92 245 ASN B CA 1
ATOM 4190 C C . ASN B 1 245 ? -3.469 -41.754 47.998 1.00 11.76 245 ASN B C 1
ATOM 4191 O O . ASN B 1 245 ? -2.304 -42.144 48.059 1.00 13.42 245 ASN B O 1
ATOM 4196 N N . ALA B 1 246 ? -3.828 -40.643 47.372 1.00 11.39 246 ALA B N 1
ATOM 4197 C CA . ALA B 1 246 ? -2.856 -39.710 46.810 1.00 11.19 246 ALA B CA 1
ATOM 4198 C C . ALA B 1 246 ? -3.193 -38.324 47.327 1.00 11.06 246 ALA B C 1
ATOM 4199 O O . ALA B 1 246 ? -4.345 -38.042 47.665 1.00 10.71 246 ALA B O 1
ATOM 4201 N N . GLY B 1 247 ? -2.179 -37.472 47.407 1.00 11.51 247 GLY B N 1
ATOM 4202 C CA . GLY B 1 247 ? -2.364 -36.117 47.884 1.00 11.03 247 GLY B CA 1
ATOM 4203 C C . GLY B 1 247 ? -2.325 -35.089 46.768 1.00 9.30 247 GLY B C 1
ATOM 4204 O O . GLY B 1 247 ? -3.091 -35.156 45.807 1.00 11.07 247 GLY B O 1
ATOM 4205 N N . HIS B 1 248 ? -1.405 -34.142 46.889 1.00 8.93 248 HIS B N 1
ATOM 4206 C CA . HIS B 1 248 ? -1.367 -32.980 46.009 1.00 8.27 248 HIS B CA 1
ATOM 4207 C C . HIS B 1 248 ? -0.778 -33.264 44.630 1.00 7.23 248 HIS B C 1
ATOM 4208 O O . HIS B 1 248 ? -1.005 -32.487 43.705 1.00 7.74 248 HIS B O 1
ATOM 4215 N N . ALA B 1 249 ? -0.026 -34.357 44.496 1.00 7.85 249 ALA B N 1
ATOM 4216 C CA . ALA B 1 249 ? 0.743 -34.601 43.278 1.00 7.60 249 ALA B CA 1
ATOM 4217 C C . ALA B 1 249 ? 0.520 -36.011 42.731 1.00 7.29 249 ALA B C 1
ATOM 4218 O O . ALA B 1 249 ? 1.465 -36.797 42.608 1.00 7.48 249 ALA B O 1
ATOM 4220 N N . PRO B 1 250 ? -0.731 -36.340 42.372 1.00 7.32 250 PRO B N 1
ATOM 4221 C CA . PRO B 1 250 ? -1.008 -37.720 41.956 1.00 7.79 250 PRO B CA 1
ATOM 4222 C C . PRO B 1 250 ? -0.220 -38.173 40.724 1.00 7.43 250 PRO B C 1
ATOM 4223 O O . PRO B 1 250 ? -0.020 -39.379 40.550 1.00 7.86 250 PRO B O 1
ATOM 4227 N N . PHE B 1 251 ? 0.209 -37.238 39.880 1.00 6.93 251 PHE B N 1
ATOM 4228 C CA . PHE B 1 251 ? 0.988 -37.579 38.692 1.00 7.45 251 PHE B CA 1
ATOM 4229 C C . PHE B 1 251 ? 2.334 -38.230 39.033 1.00 7.09 251 PHE B C 1
ATOM 4230 O O . PHE B 1 251 ? 2.905 -38.921 38.189 1.00 8.25 251 PHE B O 1
ATOM 4238 N N . ARG B 1 252 ? 2.859 -37.985 40.239 1.00 7.27 252 ARG B N 1
ATOM 4239 C CA . ARG B 1 252 ? 4.093 -38.648 40.669 1.00 7.62 252 ARG B CA 1
ATOM 4240 C C . ARG B 1 252 ? 3.852 -39.672 41.776 1.00 7.85 252 ARG B C 1
ATOM 4241 O O . ARG B 1 252 ? 4.598 -40.645 41.904 1.00 8.96 252 ARG B O 1
ATOM 4249 N N . GLU B 1 253 ? 2.800 -39.466 42.565 1.00 8.27 253 GLU B N 1
ATOM 4250 C CA A GLU B 1 253 ? 2.454 -40.376 43.654 0.69 9.27 253 GLU B CA 1
ATOM 4251 C CA B GLU B 1 253 ? 2.486 -40.384 43.650 0.31 8.97 253 GLU B CA 1
ATOM 4252 C C . GLU B 1 253 ? 1.868 -41.677 43.117 1.00 9.30 253 GLU B C 1
ATOM 4253 O O . GLU B 1 253 ? 2.129 -42.762 43.647 1.00 11.02 253 GLU B O 1
ATOM 4264 N N . ALA B 1 254 ? 1.066 -41.557 42.064 1.00 8.65 254 ALA B N 1
ATOM 4265 C CA . ALA B 1 254 ? 0.365 -42.688 41.471 1.00 8.99 254 ALA B CA 1
ATOM 4266 C C . ALA B 1 254 ? 0.352 -42.557 39.952 1.00 8.24 254 ALA B C 1
ATOM 4267 O O . ALA B 1 254 ? -0.700 -42.348 39.348 1.00 9.14 254 ALA B O 1
ATOM 4269 N N . PRO B 1 255 ? 1.529 -42.655 39.318 1.00 8.99 255 PRO B N 1
ATOM 4270 C CA . PRO B 1 255 ? 1.580 -42.312 37.895 1.00 9.30 255 PRO B CA 1
ATOM 4271 C C . PRO B 1 255 ? 0.690 -43.158 36.996 1.00 9.00 255 PRO B C 1
ATOM 4272 O O . PRO B 1 255 ? 0.079 -42.603 36.093 1.00 9.45 255 PRO B O 1
ATOM 4276 N N . ALA B 1 256 ? 0.599 -44.461 37.225 1.00 8.83 256 ALA B N 1
ATOM 4277 C CA . ALA B 1 256 ? -0.223 -45.276 36.343 1.00 9.95 256 ALA B CA 1
ATOM 4278 C C . ALA B 1 256 ? -1.690 -44.856 36.396 1.00 10.27 256 ALA B C 1
ATOM 4279 O O . ALA B 1 256 ? -2.359 -44.761 35.363 1.00 10.84 256 ALA B O 1
ATOM 4281 N N A GLU B 1 257 ? -2.191 -44.589 37.595 0.51 10.48 257 GLU B N 1
ATOM 4282 N N B GLU B 1 257 ? -2.190 -44.624 37.604 0.49 10.68 257 GLU B N 1
ATOM 4283 C CA A GLU B 1 257 ? -3.592 -44.224 37.745 0.51 11.04 257 GLU B CA 1
ATOM 4284 C CA B GLU B 1 257 ? -3.572 -44.205 37.789 0.49 11.32 257 GLU B CA 1
ATOM 4285 C C A GLU B 1 257 ? -3.873 -42.812 37.231 0.51 10.18 257 GLU B C 1
ATOM 4286 C C B GLU B 1 257 ? -3.805 -42.847 37.145 0.49 10.04 257 GLU B C 1
ATOM 4287 O O A GLU B 1 257 ? -4.908 -42.560 36.612 0.51 10.83 257 GLU B O 1
ATOM 4288 O O B GLU B 1 257 ? -4.731 -42.669 36.353 0.49 10.23 257 GLU B O 1
ATOM 4299 N N . PHE B 1 258 ? -2.955 -41.889 37.488 1.00 8.63 258 PHE B N 1
ATOM 4300 C CA . PHE B 1 258 ? -3.071 -40.550 36.957 1.00 8.28 258 PHE B CA 1
ATOM 4301 C C . PHE B 1 258 ? -2.973 -40.568 35.432 1.00 8.06 258 PHE B C 1
ATOM 4302 O O . PHE B 1 258 ? -3.749 -39.903 34.740 1.00 8.62 258 PHE B O 1
ATOM 4310 N N . ASP B 1 259 ? -2.011 -41.321 34.913 1.00 8.11 259 ASP B N 1
ATOM 4311 C CA . ASP B 1 259 ? -1.788 -41.380 33.472 1.00 8.76 259 ASP B CA 1
ATOM 4312 C C . ASP B 1 259 ? -2.987 -41.933 32.716 1.00 8.54 259 ASP B C 1
ATOM 4313 O O . ASP B 1 259 ? -3.207 -41.563 31.569 1.00 9.40 259 ASP B O 1
ATOM 4318 N N . ALA B 1 260 ? -3.749 -42.831 33.342 1.00 8.80 260 ALA B N 1
ATOM 4319 C CA . ALA B 1 260 ? -4.975 -43.316 32.716 1.00 9.40 260 ALA B CA 1
ATOM 4320 C C . ALA B 1 260 ? -5.918 -42.150 32.427 1.00 8.23 260 ALA B C 1
ATOM 4321 O O . ALA B 1 260 ? -6.492 -42.055 31.338 1.00 8.67 260 ALA B O 1
ATOM 4323 N N . TYR B 1 261 ? -6.084 -41.256 33.396 1.00 7.74 261 TYR B N 1
ATOM 4324 C CA . TYR B 1 261 ? -6.912 -40.076 33.170 1.00 7.90 261 TYR B CA 1
ATOM 4325 C C . TYR B 1 261 ? -6.313 -39.155 32.119 1.00 7.34 261 TYR B C 1
ATOM 4326 O O . TYR B 1 261 ? -7.013 -38.691 31.224 1.00 7.25 261 TYR B O 1
ATOM 4335 N N . LEU B 1 262 ? -5.028 -38.845 32.256 1.00 6.96 262 LEU B N 1
ATOM 4336 C CA . LEU B 1 262 ? -4.398 -37.904 31.345 1.00 6.79 262 LEU B CA 1
ATOM 4337 C C . LEU B 1 262 ? -4.424 -38.422 29.904 1.00 6.74 262 LEU B C 1
ATOM 4338 O O . LEU B 1 262 ? -4.752 -37.672 28.983 1.00 6.96 262 LEU B O 1
ATOM 4343 N N . ALA B 1 263 ? -4.092 -39.696 29.712 1.00 6.74 263 ALA B N 1
ATOM 4344 C CA . ALA B 1 263 ? -4.110 -40.278 28.379 1.00 7.34 263 ALA B CA 1
ATOM 4345 C C . ALA B 1 263 ? -5.508 -40.260 27.772 1.00 6.92 263 ALA B C 1
ATOM 4346 O O . ALA B 1 263 ? -5.680 -39.943 26.590 1.00 7.73 263 ALA B O 1
ATOM 4348 N N . ARG B 1 264 ? -6.515 -40.612 28.567 1.00 6.88 264 ARG B N 1
ATOM 4349 C CA . ARG B 1 264 ? -7.879 -40.620 28.061 1.00 7.15 264 ARG B CA 1
ATOM 4350 C C . ARG B 1 264 ? -8.309 -39.202 27.679 1.00 7.02 264 ARG B C 1
ATOM 4351 O O . ARG B 1 264 ? -8.969 -38.996 26.662 1.00 7.58 264 ARG B O 1
ATOM 4359 N N . PHE B 1 265 ? -7.938 -38.233 28.504 1.00 6.63 265 PHE B N 1
ATOM 4360 C CA . PHE B 1 265 ? -8.275 -36.847 28.242 1.00 7.00 265 PHE B CA 1
ATOM 4361 C C . PHE B 1 265 ? -7.615 -36.364 26.952 1.00 6.76 265 PHE B C 1
ATOM 4362 O O . PHE B 1 265 ? -8.264 -35.741 26.111 1.00 7.34 265 PHE B O 1
ATOM 4370 N N . ILE B 1 266 ? -6.327 -36.645 26.785 1.00 7.13 266 ILE B N 1
ATOM 4371 C CA . ILE B 1 266 ? -5.645 -36.239 25.563 1.00 7.64 266 ILE B CA 1
ATOM 4372 C C . ILE B 1 266 ? -6.300 -36.890 24.336 1.00 7.07 266 ILE B C 1
ATOM 4373 O O . ILE B 1 266 ? -6.554 -36.224 23.337 1.00 7.92 266 ILE B O 1
ATOM 4378 N N . ARG B 1 267 ? -6.557 -38.191 24.417 1.00 7.29 267 ARG B N 1
ATOM 4379 C CA . ARG B 1 267 ? -7.226 -38.885 23.323 1.00 8.71 267 ARG B CA 1
ATOM 4380 C C . ARG B 1 267 ? -8.562 -38.209 23.008 1.00 8.17 267 ARG B C 1
ATOM 4381 O O . ARG B 1 267 ? -8.876 -37.934 21.848 1.00 8.76 267 ARG B O 1
ATOM 4389 N N . ASP B 1 268 ? -9.351 -37.933 24.038 1.00 7.89 268 ASP B N 1
ATOM 4390 C CA . ASP B 1 268 ? -10.660 -37.326 23.832 1.00 8.53 268 ASP B CA 1
ATOM 4391 C C . ASP B 1 268 ? -10.547 -35.939 23.188 1.00 9.34 268 ASP B C 1
ATOM 4392 O O . ASP B 1 268 ? -11.375 -35.563 22.363 1.00 11.06 268 ASP B O 1
ATOM 4397 N N . CYS B 1 269 ? -9.530 -35.173 23.568 1.00 8.34 269 CYS B N 1
ATOM 4398 C CA . CYS B 1 269 ? -9.405 -33.794 23.093 1.00 8.62 269 CYS B CA 1
ATOM 4399 C C . CYS B 1 269 ? -8.771 -33.678 21.717 1.00 9.34 269 CYS B C 1
ATOM 4400 O O . CYS B 1 269 ? -8.843 -32.620 21.083 1.00 11.64 269 CYS B O 1
ATOM 4403 N N . THR B 1 270 ? -8.128 -34.749 21.265 1.00 9.00 270 THR B N 1
ATOM 4404 C CA . THR B 1 270 ? -7.366 -34.686 20.030 1.00 10.20 270 THR B CA 1
ATOM 4405 C C . THR B 1 270 ? -7.814 -35.680 18.963 1.00 12.10 270 THR B C 1
ATOM 4406 O O . THR B 1 270 ? -7.542 -35.472 17.787 1.00 14.19 270 THR B O 1
ATOM 4410 N N . GLN B 1 271 ? -8.535 -36.718 19.358 1.00 12.96 271 GLN B N 1
ATOM 4411 C CA . GLN B 1 271 ? -8.857 -37.817 18.435 1.00 14.23 271 GLN B CA 1
ATOM 4412 C C . GLN B 1 271 ? -10.296 -38.263 18.500 1.00 14.07 271 GLN B C 1
ATOM 4413 O O . GLN B 1 271 ? -10.678 -39.332 17.979 1.00 14.50 271 GLN B O 1
ATOM 4419 N N . LEU B 1 272 ? -11.172 -37.500 19.051 0.89 14.68 272 LEU B N 1
ATOM 4420 C CA . LEU B 1 272 ? -12.594 -37.807 18.974 0.91 15.60 272 LEU B CA 1
ATOM 4421 C C . LEU B 1 272 ? -13.257 -36.767 18.102 0.97 16.04 272 LEU B C 1
ATOM 4422 O O . LEU B 1 272 ? -12.860 -35.601 18.097 0.82 16.75 272 LEU B O 1
ATOM 4427 N N . GLU B 1 273 ? -14.297 -37.181 17.403 0.97 15.97 273 GLU B N 1
ATOM 4428 C CA . GLU B 1 273 ? -15.045 -36.294 16.562 0.98 16.30 273 GLU B CA 1
ATOM 4429 C C . GLU B 1 273 ? -15.672 -35.226 17.466 0.87 16.68 273 GLU B C 1
ATOM 4430 O O . GLU B 1 273 ? -16.155 -35.514 18.548 0.73 16.81 273 GLU B O 1
ATOM 4436 N N . HIS B 1 274 ? -15.681 -33.994 16.964 1.00 18.10 274 HIS B N 1
ATOM 4437 C CA A HIS B 1 274 ? -16.323 -32.913 17.698 0.58 18.54 274 HIS B CA 1
ATOM 4438 C CA B HIS B 1 274 ? -16.330 -32.928 17.708 0.27 18.97 274 HIS B CA 1
ATOM 4439 C C . HIS B 1 274 ? -17.523 -32.339 16.961 1.00 18.52 274 HIS B C 1
ATOM 4440 O O . HIS B 1 274 ? -17.447 -32.041 15.766 0.92 19.06 274 HIS B O 1
ATOM 4453 N N . HIS B 1 275 ? -18.622 -32.181 17.688 0.89 18.76 275 HIS B N 1
ATOM 4454 C CA . HIS B 1 275 ? -19.829 -31.558 17.169 1.00 20.14 275 HIS B CA 1
ATOM 4455 C C . HIS B 1 275 ? -20.284 -30.521 18.189 0.82 19.53 275 HIS B C 1
ATOM 4456 O O . HIS B 1 275 ? -20.285 -30.789 19.389 0.72 19.57 275 HIS B O 1
ATOM 4463 N N A HIS B 1 276 ? -20.657 -29.336 17.715 0.40 19.59 276 HIS B N 1
ATOM 4464 N N B HIS B 1 276 ? -20.673 -29.344 17.713 0.47 18.96 276 HIS B N 1
ATOM 4465 C CA A HIS B 1 276 ? -21.166 -28.294 18.601 0.46 20.05 276 HIS B CA 1
ATOM 4466 C CA B HIS B 1 276 ? -21.194 -28.307 18.597 0.52 18.89 276 HIS B CA 1
ATOM 4467 C C A HIS B 1 276 ? -22.446 -28.745 19.293 0.33 19.55 276 HIS B C 1
ATOM 4468 C C B HIS B 1 276 ? -22.462 -28.772 19.307 0.41 19.55 276 HIS B C 1
ATOM 4469 O O A HIS B 1 276 ? -23.354 -29.271 18.653 0.54 19.02 276 HIS B O 1
ATOM 4470 O O B HIS B 1 276 ? -22.551 -28.719 20.534 0.38 19.81 276 HIS B O 1
#

CATH classification: 3.40.50.1820

B-factor: mean 15.52, std 9.57, range [4.1, 57.21]

Secondary structure (DSSP, 8-state):
--EEEEEEETTEEEEEEE----EEEEEEE--TT--GGGGHHHHHSHHHHHEEEEEE--TTSTTSPPPS-HHHHSSHHHHHHHHHHHHHHHT----EEEEETHHHHHHHHHTTT-TT--EEEEES-----GGGHHHHB--STTGGGGG-SPPPHHHHHHHHHHHH-SSP-HHHHHHHHHS-HHHHHHHHHHHHHT-B--HHHHHHH--S-EEEEEETT-SSB-HHHHTT---SSBGGGS-EEETT--S-HHHHSHHHHHHHHHHHHHHHHSS----/-EEEEEEETTEEEEEEE-S--EEEEEEE--TT--GGGGHHHHHSHHHHHEEEEEEPPTTSTTSPPPSSHHHHSSHHHHHHHHHHHHHHHT-S--EEEEETHHHHHHHHHHHH-TT--EEEEES-----GGGHHHHB---HHHHHTT-S---HHHHHHHHHHHH-SSP-HHHHHHHHHS-HHHHHHHHHHHHHT-B--HHHHHHH--S-EEEEEETT-SSB-HHHHTT---SSBGGGS-EEETT--S-HHHHSHHHHHHHHHHHHHHHHHS----

Foldseek 3Di:
DWDWDWDQDLFFIKIKIKAPAPAAEEEEEEDQLFFLVLLCCCCVHPNSNHHIYMTMGAAQFDPTHHTPDLLQQLALLNSLVVVLRVCVVVVHQAHAYEAAQSGLSSVLSNCVVRVNHLEYEYENYAQAFLVCQPVFWDDDDLLVLQQALDADLVNLVVNLCLQSPPPDDDVSSVRNVSGRSSSSNSHVVCSNVCVGDRRLVSQQPRQHEYAAEYEPAANIGDVVSRQPRHGVHYVVPTHYYDYQDYRHCCPRPVVVVVVVVVVVNCVSGPDDDDD/DDWDWDQDLFFIKIKDKAPADAAEEEEEEDQLFFLVLLVCCRVHDNRNHHTYITMGAAQFDPTHHTPDQLQQLALLNSLVVVLRVCVVVVHQAHAYEAAQSGLSSVLSNCVVRVNHLEYEYENYAQAQLVCQPVWWDDDPLLVLQQALDADLVNLVVNLCQQNPPPDDDVSSVRNVSGRSSSSNSHNVCSNVVVGDRRLVSQQPRQHEYAAEYEPAANITDVVSSQPRHGVHYVVPGHYYDYPDYRHCCPVPVVVVVVVVVVVVCCSPPDDDDD

InterPro domains:
  IPR000073 Alpha/beta hydrolase fold-1 [PF00561] (26-253)
  IPR000073 Alpha/beta hydrolase fold-1 [PR00111] (51-66)
  IPR000073 Alpha/beta hydrolase fold-1 [PR00111] (98-111)
  IPR000073 Alpha/beta hydrolase fold-1 [PR00111] (211-225)
  IPR000639 Epoxide hydrolase-like [PR00412] (51-66)
  IPR000639 Epoxide hydrolase-like [PR00412] (243-265)
  IPR029058 Alpha/Beta hydrolase fold [G3DSA:3.40.50.1820] (1-270)
  IPR029058 Alpha/Beta hydrolase fold [SSF53474] (4-268)
  IPR050266 AB hydrolase superfamily [PTHR43798] (19-267)

Radius of gyration: 23.91 Å; Cα contacts (8 Å, |Δi|>4): 1394; chains: 2; bounding box: 42×70×54 Å

Organism: NCBI:txid680275

GO terms:
  GO:0016788 hydrolase activity, acting on ester bonds (F, IMP)

Sequence (549 aa):
TINYHELETSHGRIIAVRESEGEGAPLLMIHGNSSSSGAIFAPQLEGEIGKKKWRVIAPDLPGHGKSTDAIDPDRSYSMEGYADDAMTEVMQQLGIADAVVFGWSLGGHIGIEEMIARYPEMRGLMITGTPPVAREEVGQGFKSSGPDMALAGQEIFSERDVESSYARSSTCGEPFFEASLLDIVARTDGRARRIMFEKFGSSGTGGNQRDIVAEAQLPIAVVNGRDEPFVELDDFVSKVKKFGNLWEGKTHHVIDNAGHAPFREEAPAEFDAYLARFIRDCTQLEHHHINYHELETSHGRIIAVRESEGEGAPLLMIHGNSSSSGAIFAPQLEGEIGKKKKWRVIAPDLPGHGKSTDAIDPPDDRSSYYSMEGYADAMTEVMQQLGIADAVVFGWSSLGGHIGIEEMMIARYPEMRGLMITGTPPVARREEVGQGFKKSGPDMMALAGQEIFSEERDVESYARSSTCGEPFEASLLDIVARTDGRARRIMFFEKFFGGSSGGTGGNQRRDIVAEAQLPIAVVNGRRDEPFVELDFVSSKKVKFGNLWEGKTHVIDNAGHAPFREEAPAEEFDAYLARFIRDCTQLEHHHHH